Protein AF-A0A8H8QQD8-F1 (afdb_monomer_lite)

InterPro domains:
  IPR002052 DNA methylase, N-6 adenine-specific, conserved site [PS00092] (185-191)
  IPR002347 Short-chain dehydrogenase/reductase SDR [PF00106] (374-514)
  IPR002347 Short-chain dehydrogenase/reductase SDR [PR00081] (374-391)
  IPR002347 Short-chain dehydrogenase/reductase SDR [PR00081] (461-472)
  IPR002347 Short-chain dehydrogenase/reductase SDR [PR00081] (556-575)
  IPR007757 MT-A70-like [PF05063] (182-281)
  IPR007757 MT-A70-like [PF05063] (317-373)
  IPR007757 MT-A70-like [PS51143] (144-394)
  IPR020904 Short-chain dehydrogenase/reductase, conserved site [PS00061] (543-571)
  IPR029063 S-adenosyl-L-methionine-dependent methyltransferase superfamily [SSF53335] (180-283)
  IPR036291 NAD(P)-binding domain superfamily [SSF51735] (372-635)

Structure (mmCIF, N/CA/C/O backbone):
data_AF-A0A8H8QQD8-F1
#
_entry.id   AF-A0A8H8QQD8-F1
#
loop_
_atom_site.group_PDB
_atom_site.id
_atom_site.type_symbol
_atom_site.label_atom_id
_atom_site.label_alt_id
_atom_site.label_comp_id
_atom_site.label_asym_id
_atom_site.label_entity_id
_atom_site.label_seq_id
_atom_site.pdbx_PDB_ins_code
_atom_site.Cartn_x
_atom_site.Cartn_y
_atom_site.Cartn_z
_atom_site.occupancy
_atom_site.B_iso_or_equiv
_atom_site.auth_seq_id
_atom_site.auth_comp_id
_atom_site.auth_asym_id
_atom_site.auth_atom_id
_atom_site.pdbx_PDB_model_num
ATOM 1 N N . MET A 1 1 ? -34.193 14.631 63.171 1.00 31.16 1 MET A N 1
ATOM 2 C CA . MET A 1 1 ? -34.371 16.070 62.856 1.00 31.16 1 MET A CA 1
ATOM 3 C C . MET A 1 1 ? -33.118 16.560 62.145 1.00 31.16 1 MET A C 1
ATOM 5 O O . MET A 1 1 ? -32.075 15.981 62.399 1.00 31.16 1 MET A O 1
ATOM 9 N N . ALA A 1 2 ? -33.233 17.582 61.290 1.00 33.44 2 ALA A N 1
ATOM 10 C CA . ALA A 1 2 ? -32.130 18.380 60.735 1.00 33.44 2 ALA A CA 1
ATOM 11 C C . ALA A 1 2 ? -30.847 17.633 60.287 1.00 33.44 2 ALA A C 1
ATOM 13 O O . ALA A 1 2 ? -29.841 17.625 60.989 1.00 33.44 2 ALA A O 1
ATOM 14 N N . VAL A 1 3 ? -30.844 17.142 59.045 1.00 28.69 3 VAL A N 1
ATOM 15 C CA . VAL A 1 3 ? -29.652 17.266 58.187 1.00 28.69 3 VAL A CA 1
ATOM 16 C C . VAL A 1 3 ? -29.987 18.367 57.184 1.00 28.69 3 VAL A C 1
ATOM 18 O O . VAL A 1 3 ? -31.033 18.305 56.539 1.00 28.69 3 VAL A O 1
ATOM 21 N N . ALA A 1 4 ? -29.173 19.421 57.135 1.00 32.94 4 ALA A N 1
ATOM 22 C CA . ALA A 1 4 ? -29.415 20.567 56.263 1.00 32.94 4 ALA A CA 1
ATOM 23 C C . ALA A 1 4 ? -29.098 20.234 54.795 1.00 32.94 4 ALA A C 1
ATOM 25 O O . ALA A 1 4 ? -28.346 19.302 54.508 1.00 32.94 4 ALA A O 1
ATOM 26 N N . ALA A 1 5 ? -29.658 21.011 53.867 1.00 40.72 5 ALA A N 1
ATOM 27 C CA . ALA A 1 5 ? -29.432 20.831 52.438 1.00 40.72 5 ALA A CA 1
ATOM 28 C C . ALA A 1 5 ? -27.986 21.191 52.046 1.00 40.72 5 ALA A C 1
ATOM 30 O O . ALA A 1 5 ? -27.676 22.350 51.775 1.00 40.72 5 ALA A O 1
ATOM 31 N N . ALA A 1 6 ? -27.110 20.186 51.991 1.00 35.56 6 ALA A N 1
ATOM 32 C CA . ALA A 1 6 ? -25.904 20.257 51.173 1.00 35.56 6 ALA A CA 1
ATOM 33 C C . ALA A 1 6 ? -26.312 20.343 49.693 1.00 35.56 6 ALA A C 1
ATOM 35 O O . ALA A 1 6 ? -27.311 19.739 49.292 1.00 35.56 6 ALA A O 1
ATOM 36 N N . SER A 1 7 ? -25.566 21.093 48.879 1.00 46.66 7 SER A N 1
ATOM 37 C CA . SER A 1 7 ? -25.887 21.188 47.454 1.00 46.66 7 SER A CA 1
ATOM 38 C C . SER A 1 7 ? -25.538 19.884 46.730 1.00 46.66 7 SER A C 1
ATOM 40 O O . SER A 1 7 ? -24.620 19.162 47.128 1.00 46.66 7 SER A O 1
ATOM 42 N N . ASP A 1 8 ? -26.229 19.604 45.626 1.00 48.81 8 ASP A N 1
ATOM 43 C CA . ASP A 1 8 ? -25.984 18.412 44.799 1.00 48.81 8 ASP A CA 1
ATOM 44 C C . ASP A 1 8 ? -24.517 18.358 44.305 1.00 48.81 8 ASP A C 1
ATOM 46 O O . ASP A 1 8 ? -23.899 17.299 44.205 1.00 48.81 8 ASP A O 1
ATOM 50 N N . GLN A 1 9 ? -23.890 19.529 44.117 1.00 40.47 9 GLN A N 1
ATOM 51 C CA . GLN A 1 9 ? -22.466 19.639 43.783 1.00 40.47 9 GLN A CA 1
ATOM 52 C C . GLN A 1 9 ? -21.537 19.163 44.906 1.00 40.47 9 GLN A C 1
ATOM 54 O O . GLN A 1 9 ? -20.454 18.661 44.616 1.00 40.47 9 GLN A O 1
ATOM 59 N N . ASP A 1 10 ? -21.915 19.316 46.173 1.00 36.94 10 ASP A N 1
ATOM 60 C CA . ASP A 1 10 ? -21.069 18.930 47.306 1.00 36.94 10 ASP A CA 1
ATOM 61 C C . ASP A 1 10 ? -21.168 17.426 47.582 1.00 36.94 10 ASP A C 1
ATOM 63 O O . ASP A 1 10 ? -20.151 16.788 47.859 1.00 36.94 10 ASP A O 1
ATOM 67 N N . ALA A 1 11 ? -22.348 16.833 47.367 1.00 39.66 11 ALA A N 1
ATOM 68 C CA . ALA A 1 11 ? -22.510 15.381 47.306 1.00 39.66 11 ALA A CA 1
ATOM 69 C C . ALA A 1 11 ? -21.675 14.774 46.161 1.00 39.66 11 ALA A C 1
ATOM 71 O O . ALA A 1 11 ? -20.900 13.841 46.386 1.00 39.66 11 ALA A O 1
ATOM 72 N N . VAL A 1 12 ? -21.743 15.349 44.953 1.00 41.75 12 VAL A N 1
ATOM 73 C CA . VAL A 1 12 ? -20.931 14.911 43.803 1.00 41.75 12 VAL A CA 1
ATOM 74 C C . VAL A 1 12 ? -19.428 15.074 44.067 1.00 41.75 12 VAL A C 1
ATOM 76 O O . VAL A 1 12 ? -18.668 14.154 43.759 1.00 41.75 12 VAL A O 1
ATOM 79 N N . LYS A 1 13 ? -18.970 16.174 44.687 1.00 39.97 13 LYS A N 1
ATOM 80 C CA . LYS A 1 13 ? -17.560 16.338 45.102 1.00 39.97 13 LYS A CA 1
ATOM 81 C C . LYS A 1 13 ? -17.134 15.273 46.111 1.00 39.97 13 LYS A C 1
ATOM 83 O O . LYS A 1 13 ? -16.065 14.692 45.941 1.00 39.97 13 LYS A O 1
ATOM 88 N N . ALA A 1 14 ? -17.947 15.000 47.133 1.00 37.31 14 ALA A N 1
ATOM 89 C CA . ALA A 1 14 ? -17.640 13.999 48.154 1.00 37.31 14 ALA A CA 1
ATOM 90 C C . ALA A 1 14 ? -17.533 12.587 47.551 1.00 37.31 14 ALA A C 1
ATOM 92 O O . ALA A 1 14 ? -16.554 11.885 47.800 1.00 37.31 14 ALA A O 1
ATOM 93 N N . ILE A 1 15 ? -18.482 12.207 46.689 1.00 41.69 15 ILE A N 1
ATOM 94 C CA . ILE A 1 15 ? -18.475 10.925 45.968 1.00 41.69 15 ILE A CA 1
ATOM 95 C C . ILE A 1 15 ? -17.259 10.832 45.034 1.00 41.69 15 ILE A C 1
ATOM 97 O O . ILE A 1 15 ? -16.537 9.838 45.066 1.00 41.69 15 ILE A O 1
ATOM 101 N N . THR A 1 16 ? -16.976 11.878 44.252 1.00 40.22 16 THR A N 1
ATOM 102 C CA . THR A 1 16 ? -15.824 11.907 43.331 1.00 40.22 16 THR A CA 1
ATOM 103 C C . THR A 1 16 ? -14.498 11.809 44.092 1.00 40.22 16 THR A C 1
ATOM 105 O O . THR A 1 16 ? -13.622 11.038 43.708 1.00 40.22 16 THR A O 1
ATOM 108 N N . SER A 1 17 ? -14.362 12.528 45.210 1.00 36.69 17 SER A N 1
ATOM 109 C CA . SER A 1 17 ? -13.197 12.444 46.099 1.00 36.69 17 SER A CA 1
ATOM 110 C C . SER A 1 17 ? -13.033 11.03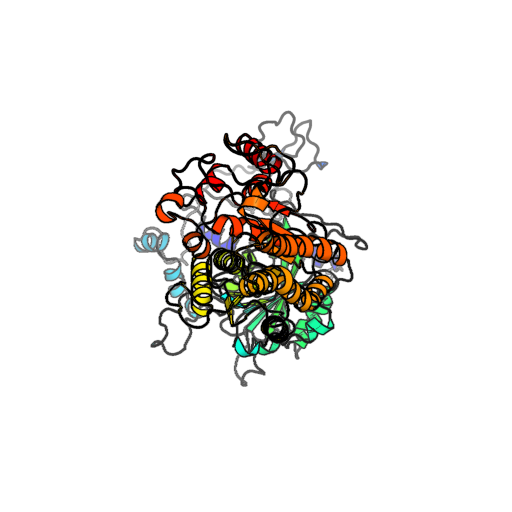8 46.691 1.00 36.69 17 SER A C 1
ATOM 112 O O . SER A 1 17 ? -11.929 10.492 46.698 1.00 36.69 17 SER A O 1
ATOM 114 N N . HIS A 1 18 ? -14.130 10.400 47.112 1.00 39.03 18 HIS A N 1
ATOM 115 C CA . HIS A 1 18 ? -14.115 9.030 47.624 1.00 39.03 18 HIS A CA 1
ATOM 116 C C . HIS A 1 18 ? -13.667 8.015 46.559 1.00 39.03 18 HIS A C 1
ATOM 118 O O . HIS A 1 18 ? -12.774 7.215 46.823 1.00 39.03 18 HIS A O 1
ATOM 124 N N . PHE A 1 19 ? -14.204 8.077 45.336 1.00 38.69 19 PHE A N 1
ATOM 125 C CA . PHE A 1 19 ? -13.788 7.182 44.247 1.00 38.69 19 PHE A CA 1
ATOM 126 C C . PHE A 1 19 ? -12.337 7.405 43.790 1.00 38.69 19 PHE A C 1
ATOM 128 O O . PHE A 1 19 ? -11.659 6.436 43.457 1.00 38.69 19 PHE A O 1
ATOM 135 N N . LEU A 1 20 ? -11.833 8.645 43.815 1.00 35.47 20 LEU A N 1
ATOM 136 C CA . LEU A 1 20 ? -10.440 8.956 43.458 1.00 35.47 20 LEU A CA 1
ATOM 137 C C . LEU A 1 20 ? -9.423 8.615 44.564 1.00 35.47 20 LEU A C 1
ATOM 139 O O . LEU A 1 20 ? -8.242 8.450 44.263 1.00 35.47 20 LEU A O 1
ATOM 143 N N . SER A 1 21 ? -9.854 8.506 45.826 1.00 34.50 21 SER A N 1
ATOM 144 C CA . SER A 1 21 ? -8.994 8.157 46.973 1.00 34.50 21 SER A CA 1
ATOM 145 C C . SER A 1 21 ? -9.111 6.695 47.425 1.00 34.50 21 SER A C 1
ATOM 147 O O . SER A 1 21 ? -8.232 6.199 48.135 1.00 34.50 21 SER A O 1
ATOM 149 N N . ALA A 1 22 ? -10.154 5.972 47.006 1.00 38.03 22 ALA A N 1
ATOM 150 C CA . ALA A 1 22 ? -10.329 4.558 47.315 1.00 38.03 22 ALA A CA 1
ATOM 151 C C . ALA A 1 22 ? -9.248 3.694 46.624 1.00 38.03 22 ALA A C 1
ATOM 153 O O . ALA A 1 22 ? -9.163 3.677 45.394 1.00 38.03 22 ALA A O 1
ATOM 154 N N . PRO A 1 23 ? -8.442 2.906 47.366 1.00 39.09 23 PRO A N 1
ATOM 155 C CA . PRO A 1 23 ? -7.414 2.068 46.757 1.00 39.09 23 PRO A CA 1
ATOM 156 C C . PRO A 1 23 ? -8.060 0.971 45.906 1.00 39.09 23 PRO A C 1
ATOM 158 O O . PRO A 1 23 ? -8.861 0.176 46.407 1.00 39.09 23 PRO A O 1
ATOM 161 N N . THR A 1 24 ? -7.695 0.910 44.623 1.00 45.06 24 THR A N 1
ATOM 162 C CA . THR A 1 24 ? -8.198 -0.073 43.645 1.00 45.06 24 THR A CA 1
ATOM 163 C C . THR A 1 24 ? -7.952 -1.516 44.093 1.00 45.06 24 THR A C 1
ATOM 165 O O . THR A 1 24 ? -7.050 -1.786 44.885 1.00 45.06 24 THR A O 1
ATOM 168 N N . ALA A 1 25 ? -8.687 -2.487 43.538 1.00 41.31 25 ALA A N 1
ATOM 169 C CA . ALA A 1 25 ? -8.439 -3.907 43.816 1.00 41.31 25 ALA A CA 1
ATOM 170 C C . ALA A 1 25 ? -6.970 -4.313 43.555 1.00 41.31 25 ALA A C 1
ATOM 172 O O . ALA A 1 25 ? -6.381 -5.021 44.369 1.00 41.31 25 ALA A O 1
ATOM 173 N N . LYS A 1 26 ? -6.347 -3.775 42.493 1.00 40.28 26 LYS A N 1
ATOM 174 C CA . LYS A 1 26 ? -4.918 -3.956 42.190 1.00 40.28 26 LYS A CA 1
ATOM 175 C C . LYS A 1 26 ? -4.007 -3.359 43.268 1.00 40.28 26 LYS A C 1
ATOM 177 O O . LYS A 1 26 ? -3.059 -4.024 43.670 1.00 40.28 26 LYS A O 1
ATOM 182 N N . GLN A 1 27 ? -4.282 -2.148 43.761 1.00 41.78 27 GLN A N 1
ATOM 183 C CA . GLN A 1 27 ? -3.523 -1.563 44.876 1.00 41.78 27 GLN A CA 1
ATOM 184 C C . GLN A 1 27 ? -3.712 -2.372 46.163 1.00 41.78 27 GLN A C 1
ATOM 186 O O . GLN A 1 27 ? -2.724 -2.725 46.788 1.00 41.78 27 GLN A O 1
ATOM 191 N N . ARG A 1 28 ? -4.944 -2.760 46.520 1.00 46.88 28 ARG A N 1
ATOM 192 C CA . ARG A 1 28 ? -5.223 -3.593 47.706 1.00 46.88 28 ARG A CA 1
ATOM 193 C C . ARG A 1 28 ? -4.530 -4.960 47.638 1.00 46.88 28 ARG A C 1
ATOM 195 O O . ARG A 1 28 ? -4.103 -5.468 48.671 1.00 46.88 28 ARG A O 1
ATOM 202 N N . LEU A 1 29 ? -4.393 -5.540 46.443 1.00 42.56 29 LEU A N 1
ATOM 203 C CA . LEU A 1 29 ? -3.632 -6.770 46.221 1.00 42.56 29 LEU A CA 1
ATOM 204 C C . LEU A 1 29 ? -2.117 -6.527 46.320 1.00 42.56 29 LEU A C 1
ATOM 206 O O . LEU A 1 29 ? -1.436 -7.266 47.021 1.00 42.56 29 LEU A O 1
ATOM 210 N N . LEU A 1 30 ? -1.593 -5.461 45.704 1.00 41.75 30 LEU A N 1
ATOM 211 C CA . LEU A 1 30 ? -0.181 -5.077 45.822 1.00 41.75 30 LEU A CA 1
ATOM 212 C C . LEU A 1 30 ? 0.212 -4.764 47.272 1.00 41.75 30 LEU A C 1
ATOM 214 O O . LEU A 1 30 ? 1.229 -5.262 47.724 1.00 41.75 30 LEU A O 1
ATOM 218 N N . THR A 1 31 ? -0.603 -4.045 48.044 1.00 46.47 31 THR A N 1
ATOM 219 C CA . THR A 1 31 ? -0.367 -3.794 49.479 1.00 46.47 31 THR A CA 1
ATOM 220 C C . THR A 1 31 ? -0.416 -5.077 50.322 1.00 46.47 31 THR A C 1
ATOM 222 O O . THR A 1 31 ? 0.174 -5.120 51.396 1.00 46.47 31 THR A O 1
ATOM 225 N N . ARG A 1 32 ? -1.075 -6.149 49.855 1.00 49.53 32 ARG A N 1
ATOM 226 C CA . ARG A 1 32 ? -1.009 -7.477 50.495 1.00 49.53 32 ARG A CA 1
ATOM 227 C C . ARG A 1 32 ? 0.241 -8.263 50.086 1.00 49.53 32 ARG A C 1
ATOM 229 O O . ARG A 1 32 ? 0.847 -8.883 50.946 1.00 49.53 32 ARG A O 1
ATOM 236 N N . LEU A 1 33 ? 0.640 -8.205 48.814 1.00 42.34 33 LEU A N 1
ATOM 237 C CA . LEU A 1 33 ? 1.815 -8.907 48.270 1.00 42.34 33 LEU A CA 1
ATOM 238 C C . LEU A 1 33 ? 3.156 -8.234 48.626 1.00 42.34 33 LEU A C 1
ATOM 240 O O . LEU A 1 33 ? 4.174 -8.905 48.718 1.00 42.34 33 LEU A O 1
ATOM 244 N N . MET A 1 34 ? 3.157 -6.914 48.824 1.00 38.78 34 MET A N 1
ATOM 245 C CA . MET A 1 34 ? 4.336 -6.086 49.128 1.00 38.78 34 MET A CA 1
ATOM 246 C C . MET A 1 34 ? 4.480 -5.791 50.633 1.00 38.78 34 MET A C 1
ATOM 248 O O . MET A 1 34 ? 5.347 -5.012 51.028 1.00 38.78 34 MET A O 1
ATOM 252 N N . LYS A 1 35 ? 3.636 -6.387 51.488 1.00 45.56 35 LYS A N 1
ATOM 253 C CA . LYS A 1 35 ? 3.818 -6.352 52.945 1.00 45.56 35 LYS A CA 1
ATOM 254 C C . LYS A 1 35 ? 5.032 -7.206 53.298 1.00 45.56 35 LYS A C 1
ATOM 256 O O . LYS A 1 35 ? 4.955 -8.430 53.255 1.00 45.56 35 LYS A O 1
ATOM 261 N N . SER A 1 36 ? 6.156 -6.563 53.610 1.00 41.47 36 SER A N 1
ATOM 262 C CA . SER A 1 36 ? 7.385 -7.294 53.913 1.00 41.47 36 SER A CA 1
ATOM 263 C C . SER A 1 36 ? 7.282 -8.016 55.259 1.00 41.47 36 SER A C 1
ATOM 265 O O . SER A 1 36 ? 6.743 -7.489 56.234 1.00 41.47 36 SER A O 1
ATOM 267 N N . THR A 1 37 ? 7.832 -9.228 55.317 1.00 46.06 37 THR A N 1
ATOM 268 C CA . THR A 1 37 ? 7.885 -10.073 56.524 1.00 46.06 37 THR A CA 1
ATOM 269 C C . THR A 1 37 ? 8.764 -9.489 57.635 1.00 46.06 37 THR A C 1
ATOM 271 O O . THR A 1 37 ? 8.698 -9.935 58.774 1.00 46.06 37 THR A O 1
ATOM 274 N N . ASP A 1 38 ? 9.560 -8.470 57.308 1.00 45.28 38 ASP A N 1
ATOM 275 C CA . ASP A 1 38 ? 10.480 -7.745 58.186 1.00 45.28 38 ASP A CA 1
ATOM 276 C C . ASP A 1 38 ? 10.030 -6.297 58.484 1.00 45.28 38 ASP A C 1
ATOM 278 O O . ASP A 1 38 ? 10.825 -5.465 58.918 1.00 45.28 38 ASP A O 1
ATOM 282 N N . ASN A 1 39 ? 8.739 -6.001 58.282 1.00 47.94 39 ASN A N 1
ATOM 283 C CA . ASN A 1 39 ? 8.064 -4.784 58.752 1.00 47.94 39 ASN A CA 1
ATOM 284 C C . ASN A 1 39 ? 8.622 -3.451 58.187 1.00 47.94 39 ASN A C 1
ATOM 286 O O . ASN A 1 39 ? 8.491 -2.395 58.806 1.00 47.94 39 ASN A O 1
ATOM 290 N N . ARG A 1 40 ? 9.226 -3.483 56.988 1.00 44.44 40 ARG A N 1
ATOM 291 C CA . ARG A 1 40 ? 9.860 -2.330 56.308 1.00 44.44 40 ARG A CA 1
ATOM 292 C C . ARG A 1 40 ? 8.904 -1.450 55.488 1.00 44.44 40 ARG A C 1
ATOM 294 O O . ARG A 1 40 ? 9.355 -0.497 54.857 1.00 44.44 40 ARG A O 1
ATOM 301 N N . TYR A 1 41 ? 7.603 -1.743 55.480 1.00 48.59 41 TYR A N 1
ATOM 302 C CA . TYR A 1 41 ? 6.588 -0.957 54.768 1.00 48.59 41 TYR A CA 1
ATOM 303 C C . TYR A 1 41 ? 5.590 -0.322 55.741 1.00 48.59 41 TYR A C 1
ATOM 305 O O . TYR A 1 41 ? 4.948 -1.022 56.521 1.00 48.59 41 TYR A O 1
ATOM 313 N N . GLN A 1 42 ? 5.424 0.999 55.654 1.00 55.16 42 GLN A N 1
ATOM 314 C CA . GLN A 1 42 ? 4.481 1.775 56.462 1.00 55.16 42 GLN A CA 1
ATOM 315 C C . GLN A 1 42 ? 3.524 2.547 55.545 1.00 55.16 42 GLN A C 1
ATOM 317 O O . GLN A 1 42 ? 3.949 3.184 54.581 1.00 55.16 42 GLN A O 1
ATOM 322 N N . GLU A 1 43 ? 2.224 2.494 55.838 1.00 59.19 43 GLU A N 1
ATOM 323 C CA . GLU A 1 43 ? 1.219 3.271 55.108 1.00 59.19 43 GLU A CA 1
ATOM 324 C C . GLU A 1 43 ? 1.189 4.722 55.607 1.00 59.19 43 GLU A C 1
ATOM 326 O O . GLU A 1 43 ? 1.191 4.972 56.813 1.00 59.19 43 GLU A O 1
ATOM 331 N N . PHE A 1 44 ? 1.091 5.681 54.685 1.00 70.44 44 PHE A N 1
ATOM 332 C CA . PHE A 1 44 ? 0.823 7.081 55.016 1.00 70.44 44 PHE A CA 1
ATOM 333 C C . PHE A 1 44 ? -0.679 7.355 55.176 1.00 70.44 44 PHE A C 1
ATOM 335 O O . PHE A 1 44 ? -1.537 6.652 54.631 1.00 70.44 44 PHE A O 1
ATOM 342 N N . CYS A 1 45 ? -1.006 8.381 55.955 1.00 74.56 45 CYS A N 1
ATOM 343 C CA . CYS A 1 45 ? -2.362 8.874 56.128 1.00 74.56 45 CYS A CA 1
ATOM 344 C C . CYS A 1 45 ? -2.850 9.543 54.837 1.00 74.56 45 CYS A C 1
ATOM 346 O O . CYS A 1 45 ? -2.123 10.328 54.233 1.00 74.56 45 CYS A O 1
ATOM 348 N N . LEU A 1 46 ? -4.095 9.280 54.426 1.00 68.69 46 LEU A N 1
ATOM 349 C CA . LEU A 1 46 ? -4.659 9.855 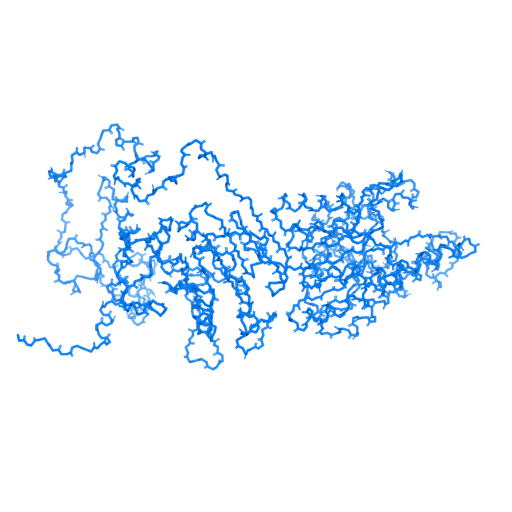53.195 1.00 68.69 46 LEU A CA 1
ATOM 350 C C . LEU A 1 46 ? -4.801 11.386 53.245 1.00 68.69 46 LEU A C 1
ATOM 352 O O . LEU A 1 46 ? -4.826 12.010 52.192 1.00 68.69 46 LEU A O 1
ATOM 356 N N . GLN A 1 47 ? -4.850 11.978 54.443 1.00 77.44 47 GLN A N 1
ATOM 357 C CA . GLN A 1 47 ? -4.861 13.436 54.635 1.00 77.44 47 GLN A CA 1
ATOM 358 C C . GLN A 1 47 ? -3.450 14.048 54.710 1.00 77.44 47 GLN A C 1
ATOM 360 O O . GLN A 1 47 ? -3.310 15.263 54.767 1.00 77.44 47 GLN A O 1
ATOM 365 N N . LEU A 1 48 ? -2.405 13.210 54.657 1.00 73.50 48 LEU A N 1
ATOM 366 C CA . LEU A 1 48 ? -0.974 13.532 54.694 1.00 73.50 48 LEU A CA 1
ATOM 367 C C . LEU A 1 48 ? -0.485 14.245 55.963 1.00 73.50 48 LEU A C 1
ATOM 369 O O . LEU A 1 48 ? 0.434 13.733 56.595 1.00 73.50 48 LEU A O 1
ATOM 373 N N . THR A 1 49 ? -1.063 15.376 56.363 1.00 80.75 49 THR A N 1
ATOM 374 C CA . THR A 1 49 ? -0.711 16.055 57.617 1.00 80.75 49 THR A CA 1
ATOM 375 C C . THR A 1 49 ? -1.480 15.468 58.799 1.00 80.75 49 THR A C 1
ATOM 377 O O . THR A 1 49 ? -2.543 14.862 58.637 1.00 80.75 49 THR A O 1
ATOM 380 N N . ARG A 1 50 ? -0.954 15.648 60.016 1.00 78.94 50 ARG A N 1
ATOM 381 C CA . ARG A 1 50 ? -1.665 15.257 61.239 1.00 78.94 50 ARG A CA 1
ATOM 382 C C . ARG A 1 50 ? -2.787 16.234 61.596 1.00 78.94 50 ARG A C 1
ATOM 384 O O . ARG A 1 50 ? -3.809 15.786 62.097 1.00 78.94 50 ARG A O 1
ATOM 391 N N . SER A 1 51 ? -2.651 17.528 61.293 1.00 79.25 51 SER A N 1
ATOM 392 C CA . SER A 1 51 ? -3.711 18.523 61.541 1.00 79.25 51 SER A CA 1
ATOM 393 C C . SER A 1 51 ? -4.976 18.268 60.722 1.00 79.25 51 SER A C 1
ATOM 395 O O . SER A 1 51 ? -6.069 18.563 61.195 1.00 79.25 51 SER A O 1
ATOM 397 N N . ASP A 1 52 ? -4.830 17.684 59.531 1.00 77.12 52 ASP A N 1
ATOM 398 C CA . ASP A 1 52 ? -5.946 17.387 58.627 1.00 77.12 52 ASP A CA 1
ATOM 399 C C . ASP A 1 52 ? -6.501 15.959 58.833 1.00 77.12 52 ASP A C 1
ATOM 401 O O . ASP A 1 52 ? -7.450 15.543 58.165 1.00 77.12 52 ASP A O 1
ATOM 405 N N . CYS A 1 53 ? -5.922 15.178 59.756 1.00 79.06 53 CYS A N 1
ATOM 406 C CA . CYS A 1 53 ? -6.368 13.822 60.068 1.00 79.06 53 CYS A CA 1
ATOM 407 C C . CYS A 1 53 ? -7.665 13.835 60.910 1.00 79.06 53 CYS A C 1
ATOM 409 O O . CYS A 1 53 ? -7.720 14.554 61.906 1.00 79.06 53 CYS A O 1
ATOM 411 N N . PRO A 1 54 ? -8.686 13.001 60.607 1.00 75.19 54 PRO A N 1
ATOM 412 C CA . PRO A 1 54 ? -9.926 12.959 61.393 1.00 75.19 54 PRO A CA 1
ATOM 413 C C . PRO A 1 54 ? -9.758 12.423 62.824 1.00 75.19 54 PRO A C 1
ATOM 415 O O . PRO A 1 54 ? -10.609 12.682 63.669 1.00 75.19 54 PRO A O 1
ATOM 418 N N . ASP A 1 55 ? -8.689 11.664 63.084 1.00 78.31 55 ASP A N 1
ATOM 419 C CA . ASP A 1 55 ? -8.306 11.190 64.418 1.00 78.31 55 ASP A CA 1
ATOM 420 C C . ASP A 1 55 ? -6.766 11.196 64.544 1.00 78.31 55 ASP A C 1
ATOM 422 O O . ASP A 1 55 ? -6.105 10.179 64.303 1.00 78.31 55 ASP A O 1
ATOM 426 N N . PRO A 1 56 ? -6.157 12.350 64.876 1.00 70.19 56 PRO A N 1
ATOM 427 C CA . PRO A 1 56 ? -4.702 12.523 64.880 1.00 70.19 56 PRO A CA 1
ATOM 428 C C . PRO A 1 56 ? -3.976 11.764 66.002 1.00 70.19 56 PRO A C 1
ATOM 430 O O . PRO A 1 56 ? -2.740 11.698 65.992 1.00 70.19 56 PRO A O 1
ATOM 433 N N . HIS A 1 57 ? -4.724 11.212 66.964 1.00 70.25 57 HIS A N 1
ATOM 434 C CA . HIS A 1 57 ? -4.192 10.543 68.150 1.00 70.25 57 HIS A CA 1
ATOM 435 C C . HIS A 1 57 ? -4.345 9.015 68.093 1.00 70.25 57 HIS A C 1
ATOM 437 O O . HIS A 1 57 ? -3.474 8.320 68.613 1.00 70.25 57 HIS A O 1
ATOM 443 N N . ALA A 1 58 ? -5.373 8.476 67.422 1.00 68.62 58 ALA A N 1
ATOM 444 C CA . ALA A 1 58 ? -5.500 7.036 67.172 1.00 68.62 58 ALA A CA 1
ATOM 445 C C . ALA A 1 58 ? -4.962 6.585 65.798 1.00 68.62 58 ALA A C 1
ATOM 447 O O . ALA A 1 58 ? -4.735 5.390 65.593 1.00 68.62 58 ALA A O 1
ATOM 448 N N . CYS A 1 59 ? -4.743 7.495 64.838 1.00 68.25 59 CYS A N 1
ATOM 449 C CA . CYS A 1 59 ? -4.259 7.129 63.504 1.00 68.25 59 CYS A CA 1
ATOM 450 C C . CYS A 1 59 ? -2.800 6.628 63.522 1.00 68.25 59 CYS A C 1
ATOM 452 O O . CYS A 1 59 ? -1.849 7.400 63.627 1.00 68.25 59 CYS A O 1
ATOM 454 N N . GLN A 1 60 ? -2.622 5.316 63.331 1.00 68.12 60 GLN A N 1
ATOM 455 C CA . GLN A 1 60 ? -1.321 4.626 63.307 1.00 68.12 60 GLN A CA 1
ATOM 456 C C . GLN A 1 60 ? -0.546 4.765 61.977 1.00 68.12 60 GLN A C 1
ATOM 458 O O . GLN A 1 60 ? 0.439 4.061 61.761 1.00 68.12 60 GLN A O 1
ATOM 463 N N . LYS A 1 61 ? -0.990 5.631 61.057 1.00 72.19 61 LYS A N 1
ATOM 464 C CA . LYS A 1 61 ? -0.341 5.844 59.752 1.00 72.19 61 LYS A CA 1
ATOM 465 C C . LYS A 1 61 ? 0.687 6.974 59.810 1.00 72.19 61 LYS A C 1
ATOM 467 O O . LYS A 1 61 ? 0.601 7.851 60.668 1.00 72.19 61 LYS A O 1
ATOM 472 N N . LEU A 1 62 ? 1.638 6.977 58.875 1.00 73.81 62 LEU A N 1
ATOM 473 C CA . LEU A 1 62 ? 2.607 8.068 58.760 1.00 73.81 62 LEU A CA 1
ATOM 474 C C . LEU A 1 62 ? 1.921 9.383 58.382 1.00 73.81 62 LEU A C 1
ATOM 476 O O . LEU A 1 62 ? 1.129 9.431 57.439 1.00 73.81 62 LEU A O 1
ATOM 480 N N . HIS A 1 63 ? 2.287 10.445 59.091 1.00 79.38 63 HIS A N 1
ATOM 481 C CA . HIS A 1 63 ? 1.913 11.819 58.782 1.00 79.38 63 HIS A CA 1
ATOM 482 C C . HIS A 1 63 ? 3.164 12.631 58.432 1.00 79.38 63 HIS A C 1
ATOM 484 O O . HIS A 1 63 ? 4.289 12.242 58.758 1.00 79.38 63 HIS A O 1
ATOM 490 N N . PHE A 1 64 ? 2.958 13.766 57.775 1.00 82.50 64 PHE A N 1
ATOM 491 C CA . PHE A 1 64 ? 4.004 14.675 57.333 1.00 82.50 64 PHE A CA 1
ATOM 492 C C . PHE A 1 64 ? 3.751 16.095 57.833 1.00 82.50 64 PHE A C 1
ATOM 494 O O . PHE A 1 64 ? 2.617 16.575 57.858 1.00 82.50 64 PHE A O 1
ATOM 501 N N . LYS A 1 65 ? 4.831 16.791 58.173 1.00 83.88 65 LYS A N 1
ATOM 502 C CA . LYS A 1 65 ? 4.824 18.177 58.635 1.00 83.88 65 LYS A CA 1
ATOM 503 C C . LYS A 1 65 ? 5.400 19.090 57.545 1.00 83.88 65 LYS A C 1
ATOM 505 O O . LYS A 1 65 ? 6.462 18.770 57.009 1.00 83.88 65 LYS A O 1
ATOM 510 N N . PRO A 1 66 ? 4.735 20.202 57.180 1.00 84.00 66 PRO A N 1
ATOM 511 C CA . PRO A 1 66 ? 5.253 21.133 56.180 1.00 84.00 66 PRO A CA 1
ATOM 512 C C . PRO A 1 66 ? 6.463 21.917 56.713 1.00 84.00 66 PRO A C 1
ATOM 514 O O . PRO A 1 66 ? 6.462 22.400 57.845 1.00 84.00 66 PRO A O 1
ATOM 517 N N . VAL A 1 67 ? 7.483 22.073 55.868 1.00 81.31 67 VAL A N 1
ATOM 518 C CA . VAL A 1 67 ? 8.761 22.734 56.170 1.00 81.31 67 VAL A CA 1
ATOM 519 C C . VAL A 1 67 ? 8.928 23.961 55.274 1.00 81.31 67 VAL A C 1
ATOM 521 O O . VAL A 1 67 ? 9.025 23.853 54.048 1.00 81.31 67 VAL A O 1
ATOM 524 N N . PHE A 1 68 ? 8.991 25.133 55.907 1.00 82.88 68 PHE A N 1
ATOM 525 C CA . PHE A 1 68 ? 9.103 26.434 55.251 1.00 82.88 68 PHE A CA 1
ATOM 526 C C . PHE A 1 68 ? 10.517 27.008 55.420 1.00 82.88 68 PHE A C 1
ATOM 528 O O . PHE A 1 68 ? 10.924 27.379 56.519 1.00 82.88 68 PHE A O 1
ATOM 535 N N . TYR A 1 69 ? 11.257 27.123 54.318 1.00 81.88 69 TYR A N 1
ATOM 536 C CA . TYR A 1 69 ? 12.482 27.930 54.228 1.00 81.88 69 TYR A CA 1
ATOM 537 C C . TYR A 1 69 ? 12.153 29.390 53.856 1.00 81.88 69 TYR A C 1
ATOM 539 O O . TYR A 1 69 ? 11.093 29.620 53.267 1.00 81.88 69 TYR A O 1
ATOM 547 N N . PRO A 1 70 ? 13.034 30.380 54.112 1.00 84.50 70 PRO A N 1
ATOM 548 C CA . PRO A 1 70 ? 12.733 31.805 53.904 1.00 84.50 70 PRO A CA 1
ATOM 549 C C . PRO A 1 70 ? 12.282 32.194 52.487 1.00 84.50 70 PRO A C 1
ATOM 551 O O . PRO A 1 70 ? 11.549 33.162 52.323 1.00 84.50 70 PRO A O 1
ATOM 554 N N . GLN A 1 71 ? 12.700 31.443 51.464 1.00 82.06 71 GLN A N 1
ATOM 555 C CA . GLN A 1 71 ? 12.322 31.650 50.062 1.00 82.06 71 GLN A CA 1
ATOM 556 C C . GLN A 1 71 ? 11.123 30.800 49.585 1.00 82.06 71 GLN A C 1
ATOM 558 O O . GLN A 1 71 ? 10.870 30.736 48.381 1.00 82.06 71 GLN A O 1
ATOM 563 N N . THR A 1 72 ? 10.421 30.113 50.494 1.00 85.19 72 THR A N 1
ATOM 564 C CA . THR A 1 72 ? 9.286 29.233 50.158 1.00 85.19 72 THR A CA 1
ATOM 565 C C . THR A 1 72 ? 8.060 30.052 49.775 1.00 85.19 72 THR A C 1
ATOM 567 O O . THR A 1 72 ? 7.618 30.906 50.538 1.00 85.19 72 THR A O 1
ATOM 570 N N . ASP A 1 73 ? 7.477 29.746 48.622 1.00 81.50 73 ASP A N 1
ATOM 571 C CA . ASP A 1 73 ? 6.251 30.349 48.113 1.00 81.50 73 ASP A CA 1
ATOM 572 C C . ASP A 1 73 ? 5.191 29.244 47.939 1.00 81.50 73 ASP A C 1
ATOM 574 O O . ASP A 1 73 ? 5.277 28.450 46.993 1.00 81.50 73 ASP A O 1
ATOM 578 N N . PRO A 1 74 ? 4.187 29.157 48.835 1.00 74.44 74 PRO A N 1
ATOM 579 C CA . PRO A 1 74 ? 3.163 28.115 48.783 1.00 74.44 74 PRO A CA 1
ATOM 580 C C . PRO A 1 74 ? 2.370 28.068 47.470 1.00 74.44 74 PRO A C 1
ATOM 582 O O . PRO A 1 74 ? 1.833 27.014 47.132 1.00 74.44 74 PRO A O 1
ATOM 585 N N . SER A 1 75 ? 2.322 29.163 46.697 1.00 72.25 75 SER A N 1
ATOM 586 C CA . SER A 1 75 ? 1.611 29.199 45.410 1.00 72.25 75 SER A CA 1
ATOM 587 C C . SER A 1 75 ? 2.265 28.330 44.326 1.00 72.25 75 SER A C 1
ATOM 589 O O . SER A 1 75 ? 1.593 27.926 43.377 1.00 72.25 75 SER A O 1
ATOM 591 N N . TYR A 1 76 ? 3.546 27.976 44.484 1.00 68.44 76 TYR A N 1
ATOM 592 C CA . TYR A 1 76 ? 4.268 27.085 43.568 1.00 68.44 76 TYR A CA 1
ATOM 593 C C . TYR A 1 76 ? 4.000 25.595 43.850 1.00 68.44 76 TYR A C 1
ATOM 595 O O . TYR A 1 76 ? 4.351 24.744 43.032 1.00 68.44 76 TYR A O 1
ATOM 603 N N . GLY A 1 77 ? 3.356 25.257 44.973 1.00 76.12 77 GLY A N 1
ATOM 604 C CA . GLY A 1 77 ? 3.051 23.879 45.356 1.00 76.12 77 GLY A CA 1
ATOM 605 C C . GLY A 1 77 ? 4.237 23.122 45.967 1.00 76.12 77 GLY A C 1
ATOM 606 O O . GLY A 1 77 ? 5.176 23.712 46.504 1.00 76.12 77 GLY A O 1
ATOM 607 N N . HIS A 1 78 ? 4.162 21.790 45.948 1.00 80.00 78 HIS A N 1
ATOM 608 C CA . HIS A 1 78 ? 5.019 20.915 46.758 1.00 80.00 78 HIS A CA 1
ATOM 609 C C . HIS A 1 78 ? 6.320 20.513 46.045 1.00 80.00 78 HIS A C 1
ATOM 611 O O . HIS A 1 78 ? 6.338 20.240 44.845 1.00 80.00 78 HIS A O 1
ATOM 617 N N . CYS A 1 79 ? 7.414 20.413 46.801 1.00 73.94 79 CYS A N 1
ATOM 618 C CA . CYS A 1 79 ? 8.711 19.971 46.307 1.00 73.94 79 CYS A CA 1
ATOM 619 C C . CYS A 1 79 ? 8.736 18.446 46.147 1.00 73.94 79 CYS A C 1
ATOM 621 O O . CYS A 1 79 ? 8.582 17.712 47.123 1.00 73.94 79 CYS A O 1
ATOM 623 N N . SER A 1 80 ? 9.025 17.960 44.936 1.00 69.56 80 SER A N 1
ATOM 624 C CA . SER A 1 80 ? 9.098 16.522 44.616 1.00 69.56 80 SER A CA 1
ATOM 625 C C . SER A 1 80 ? 10.159 15.737 45.401 1.00 69.56 80 SER A C 1
ATOM 627 O O . SER A 1 80 ? 10.147 14.512 45.365 1.00 69.56 80 SER A O 1
ATOM 629 N N . TYR A 1 81 ? 11.070 16.430 46.091 1.00 61.69 81 TYR A N 1
ATOM 630 C CA . TYR A 1 81 ? 12.150 15.838 46.884 1.00 61.69 81 TYR A CA 1
ATOM 631 C C . TYR A 1 81 ? 11.909 15.892 48.401 1.00 61.69 81 TYR A C 1
ATOM 633 O O . TYR A 1 81 ? 12.796 15.497 49.149 1.00 61.69 81 TYR A O 1
ATOM 641 N N . LEU A 1 82 ? 10.749 16.382 48.868 1.00 75.50 82 LEU A N 1
ATOM 642 C CA . LEU A 1 82 ? 10.424 16.495 50.301 1.00 75.50 82 LEU A CA 1
ATOM 643 C C . LEU A 1 82 ? 11.595 17.128 51.096 1.00 75.50 82 LEU A C 1
ATOM 645 O O . LEU A 1 82 ? 12.233 18.059 50.605 1.00 75.50 82 LEU A O 1
ATOM 649 N N . ASN A 1 83 ? 11.918 16.648 52.296 1.00 65.44 83 ASN A N 1
ATOM 650 C CA . ASN A 1 83 ? 13.065 17.128 53.077 1.00 65.44 83 ASN A CA 1
ATOM 651 C C . ASN A 1 83 ? 14.453 16.724 52.520 1.00 65.44 83 ASN A C 1
ATOM 653 O O . ASN A 1 83 ? 15.460 17.200 53.039 1.00 65.44 83 ASN A O 1
ATOM 657 N N . THR A 1 84 ? 14.551 15.923 51.449 1.00 71.00 84 THR A N 1
ATOM 658 C CA . THR A 1 84 ? 15.835 15.522 50.831 1.00 71.00 84 THR A CA 1
ATOM 659 C C . THR A 1 84 ? 16.247 16.404 49.641 1.00 71.00 84 THR A C 1
ATOM 661 O O . THR A 1 84 ? 17.068 16.001 48.816 1.00 71.00 84 THR A O 1
ATOM 664 N N . CYS A 1 85 ? 15.682 17.607 49.501 1.00 72.62 85 CYS A N 1
ATOM 665 C CA . CYS A 1 85 ? 16.006 18.515 48.400 1.00 72.62 85 CYS A CA 1
ATOM 666 C C . CYS A 1 85 ? 17.466 19.011 48.461 1.00 72.62 85 CYS A C 1
ATOM 668 O O . CYS A 1 85 ? 17.830 19.792 49.332 1.00 72.62 85 CYS A O 1
ATOM 670 N N . HIS A 1 86 ? 18.297 18.686 47.467 1.00 75.25 86 HIS A N 1
ATOM 671 C CA . HIS A 1 86 ? 19.695 19.157 47.396 1.00 75.25 86 HIS A CA 1
ATOM 672 C C . HIS A 1 86 ? 19.866 20.673 47.130 1.00 75.25 86 HIS A C 1
ATOM 674 O O . HIS A 1 86 ? 20.973 21.133 46.857 1.00 75.25 86 HIS A O 1
ATOM 680 N N . ARG A 1 87 ? 18.781 21.462 47.154 1.00 78.62 87 ARG A N 1
ATOM 681 C CA . ARG A 1 87 ? 18.771 22.916 46.913 1.00 78.62 87 ARG A CA 1
ATOM 682 C C . ARG A 1 87 ? 17.903 23.678 47.929 1.00 78.62 87 ARG A C 1
ATOM 684 O O . ARG A 1 87 ? 17.294 24.684 47.573 1.00 78.62 87 ARG A O 1
ATOM 691 N N . THR A 1 88 ? 17.846 23.233 49.187 1.00 73.56 88 THR A N 1
ATOM 692 C CA . THR A 1 88 ? 17.065 23.867 50.281 1.00 73.56 88 THR A CA 1
ATOM 693 C C . THR A 1 88 ? 17.279 25.377 50.455 1.00 73.56 88 THR A C 1
ATOM 695 O O . THR A 1 88 ? 16.376 26.057 50.926 1.00 73.56 88 THR A O 1
ATOM 698 N N . SER A 1 89 ? 18.425 25.928 50.040 1.00 77.00 89 SER A N 1
ATOM 699 C CA . SER A 1 89 ? 18.732 27.369 50.077 1.00 77.00 89 SER A CA 1
ATOM 700 C C . SER A 1 89 ? 18.146 28.201 48.924 1.00 77.00 89 SER A C 1
ATOM 702 O O . SER A 1 89 ? 18.201 29.426 48.967 1.00 77.00 89 SER A O 1
ATOM 704 N N . THR A 1 90 ? 17.624 27.567 47.868 1.00 82.81 90 THR A N 1
ATOM 705 C CA . THR A 1 90 ? 17.122 28.251 46.652 1.00 82.81 90 THR A CA 1
ATOM 706 C C . THR A 1 90 ? 15.803 27.689 46.115 1.00 82.81 90 THR A C 1
ATOM 708 O O . THR A 1 90 ? 15.146 28.331 45.296 1.00 82.81 90 THR A O 1
ATOM 711 N N . CYS A 1 91 ? 15.380 26.509 46.571 1.00 79.25 91 CYS A N 1
ATOM 712 C CA . CYS A 1 91 ? 14.107 25.902 46.205 1.00 79.25 91 CYS A CA 1
ATOM 713 C C . CYS A 1 91 ? 12.934 26.686 46.816 1.00 79.25 91 CYS A C 1
ATOM 715 O O . CYS A 1 91 ? 12.885 26.856 48.033 1.00 79.25 91 CYS A O 1
ATOM 717 N N . LYS A 1 92 ? 11.989 27.138 45.981 1.00 84.12 92 LYS A N 1
ATOM 718 C CA . LYS A 1 92 ? 10.792 27.885 46.414 1.00 84.12 92 LYS A CA 1
ATOM 719 C C . LYS A 1 92 ? 9.579 27.013 46.753 1.00 84.12 92 LYS A C 1
ATOM 721 O O . LYS A 1 92 ? 8.614 27.518 47.310 1.00 84.12 92 LYS A O 1
ATOM 726 N N . TYR A 1 93 ? 9.597 25.735 46.390 1.00 79.56 93 TYR A N 1
ATOM 727 C CA . TYR A 1 93 ? 8.471 24.824 46.609 1.00 79.56 93 TYR A CA 1
ATOM 728 C C . TYR A 1 93 ? 8.352 24.432 48.090 1.00 79.56 93 TYR A C 1
ATOM 730 O O . TYR A 1 93 ? 9.355 24.393 48.799 1.00 79.56 93 TYR A O 1
ATOM 738 N N . LEU A 1 94 ? 7.145 24.105 48.555 1.00 80.62 94 LEU A N 1
ATOM 739 C CA . LEU A 1 94 ? 6.907 23.663 49.932 1.00 80.62 94 LEU A CA 1
ATOM 740 C C . LEU A 1 94 ? 7.493 22.263 50.166 1.00 80.62 94 LEU A C 1
ATOM 742 O O . LEU A 1 94 ? 7.185 21.327 49.426 1.00 80.62 94 LEU A O 1
ATOM 746 N N . HIS A 1 95 ? 8.326 22.108 51.193 1.00 83.06 95 HIS A N 1
ATOM 747 C CA . HIS A 1 95 ? 8.928 20.825 51.567 1.00 83.06 95 HIS A CA 1
ATOM 748 C C . HIS A 1 95 ? 8.129 20.178 52.707 1.00 83.06 95 HIS A C 1
ATOM 750 O O .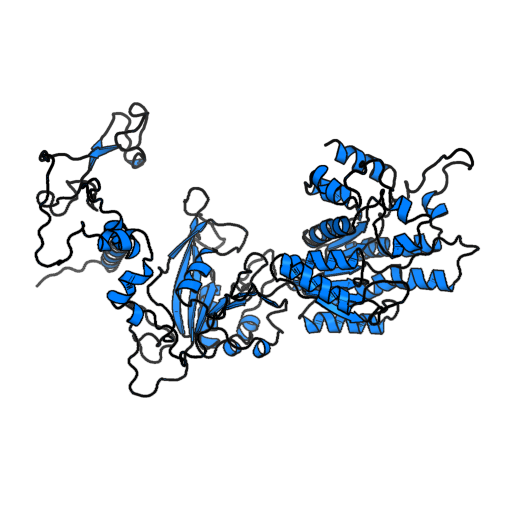 HIS A 1 95 ? 7.324 20.841 53.356 1.00 83.06 95 HIS A O 1
ATOM 756 N N . PHE A 1 96 ? 8.349 18.887 52.959 1.00 79.56 96 PHE A N 1
ATOM 757 C CA . PHE A 1 96 ? 7.700 18.152 54.048 1.00 79.56 96 PHE A CA 1
ATOM 758 C C . PHE A 1 96 ? 8.691 17.188 54.709 1.00 79.56 96 PHE A C 1
ATOM 760 O O . PHE A 1 96 ? 9.519 16.588 54.022 1.00 79.56 96 PHE A O 1
ATOM 767 N N . GLU A 1 97 ? 8.585 17.021 56.023 1.00 79.62 97 GLU A N 1
ATOM 768 C CA . GLU A 1 97 ? 9.315 16.034 56.833 1.00 79.62 97 GLU A CA 1
ATOM 769 C C . GLU A 1 97 ? 8.337 15.043 57.489 1.00 79.62 97 GLU A C 1
ATOM 771 O O . GLU A 1 97 ? 7.129 15.278 57.475 1.00 79.62 97 GLU A O 1
ATOM 776 N N . LEU A 1 98 ? 8.824 13.924 58.040 1.00 75.88 98 LEU A N 1
ATOM 777 C CA . LEU A 1 98 ? 7.972 13.007 58.812 1.00 75.88 98 LEU A CA 1
ATOM 778 C C . LEU A 1 98 ? 7.514 13.680 60.112 1.00 75.88 98 LEU A C 1
ATOM 780 O O . LEU A 1 98 ? 8.326 14.267 60.823 1.00 75.88 98 LEU A O 1
ATOM 784 N N . ASP A 1 99 ? 6.236 13.545 60.449 1.00 76.69 99 ASP A N 1
ATOM 785 C CA . ASP A 1 99 ? 5.689 14.053 61.704 1.00 76.69 99 ASP A CA 1
ATOM 786 C C . ASP A 1 99 ? 5.772 12.999 62.820 1.00 76.69 99 ASP A C 1
ATOM 788 O O . ASP A 1 99 ? 4.937 12.094 62.926 1.00 76.69 99 ASP A O 1
ATOM 792 N N . THR A 1 100 ? 6.803 13.129 63.655 1.00 66.56 100 THR A N 1
ATOM 793 C CA . THR A 1 100 ? 7.178 12.171 64.702 1.00 66.56 100 THR A CA 1
ATOM 794 C C . THR A 1 100 ? 6.621 12.499 66.095 1.00 66.56 100 THR A C 1
ATOM 796 O O . THR A 1 100 ? 7.213 12.062 67.077 1.00 66.56 100 THR A O 1
ATOM 799 N N . ASP A 1 101 ? 5.545 13.283 66.219 1.00 60.03 101 ASP A N 1
ATOM 800 C CA . ASP A 1 101 ? 4.931 13.636 67.514 1.00 60.03 101 ASP A CA 1
ATOM 801 C C . ASP A 1 101 ? 3.567 12.927 67.712 1.00 60.03 101 ASP A C 1
ATOM 803 O O . ASP A 1 101 ? 2.667 13.127 66.894 1.00 60.03 101 ASP A O 1
ATOM 807 N N . PRO A 1 102 ? 3.358 12.076 68.741 1.00 53.50 102 PRO A N 1
ATOM 808 C CA . PRO A 1 102 ? 4.307 11.679 69.783 1.00 53.50 102 PRO A CA 1
ATOM 809 C C . PRO A 1 102 ? 5.418 10.747 69.263 1.00 53.50 102 PRO A C 1
ATOM 811 O O . PRO A 1 102 ? 5.192 9.990 68.312 1.00 53.50 102 PRO A O 1
ATOM 814 N N . PRO A 1 103 ? 6.604 10.750 69.909 1.00 47.78 103 PRO A N 1
ATOM 815 C CA . PRO A 1 103 ? 7.773 9.994 69.466 1.00 47.78 103 PRO A CA 1
ATOM 816 C C . PRO A 1 103 ? 7.515 8.486 69.465 1.00 47.78 103 PRO A C 1
ATOM 818 O O . PRO A 1 103 ? 7.485 7.830 70.508 1.00 47.78 103 PRO A O 1
ATOM 821 N N . GLN A 1 104 ? 7.367 7.925 68.264 1.00 50.31 104 GLN A N 1
ATOM 822 C CA . GLN A 1 104 ? 7.238 6.488 68.063 1.00 50.31 104 GLN A CA 1
ATOM 823 C C . GLN A 1 104 ? 8.561 5.790 68.408 1.00 50.31 104 GLN A C 1
ATOM 825 O O . GLN A 1 104 ? 9.548 5.892 67.678 1.00 50.31 104 GLN A O 1
ATOM 830 N N . GLN A 1 105 ? 8.572 5.037 69.510 1.00 43.72 105 GLN A N 1
ATOM 831 C CA . GLN A 1 105 ? 9.570 3.984 69.712 1.00 43.72 105 GLN A CA 1
ATOM 832 C C . GLN A 1 105 ? 9.462 2.943 68.576 1.00 43.72 105 GLN A C 1
ATOM 834 O O . GLN A 1 105 ? 8.370 2.775 68.026 1.00 43.72 105 GLN A O 1
ATOM 839 N N . PRO A 1 106 ? 10.550 2.232 68.214 1.00 38.56 106 PRO A N 1
ATOM 840 C CA . PRO A 1 106 ? 10.542 1.243 67.132 1.00 38.56 106 PRO A CA 1
ATOM 841 C C . PRO A 1 106 ? 9.610 0.066 67.465 1.00 38.56 106 PRO A C 1
ATOM 843 O O . PRO A 1 106 ? 9.988 -0.887 68.144 1.00 38.56 106 PRO A O 1
ATOM 846 N N . PHE A 1 107 ? 8.359 0.164 67.014 1.00 42.44 107 PHE A N 1
ATOM 847 C CA . PHE A 1 107 ? 7.264 -0.659 67.516 1.00 42.44 107 PHE A CA 1
ATOM 848 C C . PHE A 1 107 ? 7.217 -2.039 66.848 1.00 42.44 107 PHE A C 1
ATOM 850 O O . PHE A 1 107 ? 7.208 -2.159 65.622 1.00 42.44 107 PHE A O 1
ATOM 857 N N . THR A 1 108 ? 7.140 -3.094 67.660 1.00 35.75 108 THR A N 1
ATOM 858 C CA . THR A 1 108 ? 7.010 -4.484 67.198 1.00 35.75 108 THR A CA 1
ATOM 859 C C . THR A 1 108 ? 5.572 -4.956 67.402 1.00 35.75 108 THR A C 1
ATOM 861 O O . THR A 1 108 ? 5.074 -4.929 68.524 1.00 35.75 108 THR A O 1
ATOM 864 N N . PHE A 1 109 ? 4.894 -5.394 66.338 1.00 32.28 109 PHE A N 1
ATOM 865 C CA . PHE A 1 109 ? 3.523 -5.912 66.428 1.00 32.28 109 PHE A CA 1
ATOM 866 C C . PHE A 1 109 ? 3.516 -7.445 66.469 1.00 32.28 109 PHE A C 1
ATOM 868 O O . PHE A 1 109 ? 4.234 -8.089 65.707 1.00 32.28 109 PHE A O 1
ATOM 875 N N . GLN A 1 110 ? 2.708 -8.036 67.353 1.00 33.97 110 GLN A N 1
ATOM 876 C CA . GLN A 1 110 ? 2.613 -9.492 67.505 1.00 33.97 110 GLN A CA 1
ATOM 877 C C . GLN A 1 110 ? 1.692 -10.112 66.443 1.00 33.97 110 GLN A C 1
ATOM 879 O O . GLN A 1 110 ? 0.577 -9.645 66.214 1.00 33.97 110 GLN A O 1
ATOM 884 N N . THR A 1 111 ? 2.157 -11.184 65.801 1.00 36.97 111 THR A N 1
ATOM 885 C CA . THR A 1 111 ? 1.469 -11.874 64.699 1.00 36.97 111 THR A CA 1
ATOM 886 C C . THR A 1 111 ? 0.630 -13.053 65.197 1.00 36.97 111 THR A C 1
ATOM 888 O O . THR A 1 111 ? 0.951 -14.208 64.928 1.00 36.97 111 THR A O 1
ATOM 891 N N . THR A 1 112 ? -0.442 -12.768 65.938 1.00 37.34 112 THR A N 1
ATOM 892 C CA . THR A 1 112 ? -1.348 -13.786 66.506 1.00 37.34 112 THR A CA 1
ATOM 893 C C . THR A 1 112 ? -2.824 -13.388 66.378 1.00 37.34 112 THR A C 1
ATOM 895 O O . THR A 1 112 ? -3.517 -13.174 67.370 1.00 37.34 112 THR A O 1
ATOM 898 N N . ASP A 1 113 ? -3.338 -13.321 65.144 1.00 38.44 113 ASP A N 1
ATOM 899 C CA . ASP A 1 113 ? -4.789 -13.401 64.904 1.00 38.44 113 ASP A CA 1
ATOM 900 C C . ASP A 1 113 ? -5.195 -14.888 64.840 1.00 38.44 113 ASP A C 1
ATOM 902 O O . ASP A 1 113 ? -4.780 -15.573 63.901 1.00 38.44 113 ASP A O 1
ATOM 906 N N . PRO A 1 114 ? -6.002 -15.419 65.782 1.00 37.50 114 PRO A N 1
ATOM 907 C CA . PRO A 1 114 ? -6.346 -16.846 65.819 1.00 37.50 114 PRO A CA 1
ATOM 908 C C . PRO A 1 114 ? -7.193 -17.344 64.636 1.00 37.50 114 PRO A C 1
ATOM 910 O O . PRO A 1 114 ? -7.534 -18.522 64.583 1.00 37.50 114 PRO A O 1
ATOM 913 N N . ARG A 1 115 ? -7.590 -16.462 63.708 1.00 38.81 115 ARG A N 1
ATOM 914 C CA . ARG A 1 115 ? -8.502 -16.768 62.593 1.00 38.81 115 ARG A CA 1
ATOM 915 C C . ARG A 1 115 ? -7.793 -17.148 61.288 1.00 38.81 115 ARG A C 1
ATOM 917 O O . ARG A 1 115 ? -8.474 -17.341 60.284 1.00 38.81 115 ARG A O 1
ATOM 924 N N . HIS A 1 116 ? -6.460 -17.251 61.274 1.00 39.66 116 HIS A N 1
ATOM 925 C CA . HIS A 1 116 ? -5.682 -17.639 60.090 1.00 39.66 116 HIS A CA 1
ATOM 926 C C . HIS A 1 116 ? -4.807 -18.880 60.382 1.00 39.66 116 HIS A C 1
ATOM 928 O O . HIS A 1 116 ? -3.809 -18.757 61.087 1.00 39.66 116 HIS A O 1
ATOM 934 N N . PRO A 1 117 ? -5.142 -20.076 59.856 1.00 36.72 117 PRO A N 1
ATOM 935 C CA . PRO A 1 117 ? -4.547 -21.346 60.297 1.00 36.72 117 PRO A CA 1
ATOM 936 C C . PRO A 1 117 ? -3.244 -21.742 59.570 1.00 36.72 117 PRO A C 1
ATOM 938 O O . PRO A 1 117 ? -2.929 -22.926 59.496 1.00 36.72 117 PRO A O 1
ATOM 941 N N . TYR A 1 118 ? -2.497 -20.786 59.006 1.00 36.38 118 TYR A N 1
ATOM 942 C CA . TYR A 1 118 ? -1.304 -21.062 58.192 1.00 36.38 118 TYR A CA 1
ATOM 943 C C . TYR A 1 118 ? -0.065 -20.349 58.738 1.00 36.38 118 TYR A C 1
ATOM 945 O O . TYR A 1 118 ? 0.029 -19.122 58.690 1.00 36.38 118 TYR A O 1
ATOM 953 N N . GLU A 1 119 ? 0.905 -21.128 59.221 1.00 41.19 119 GLU A N 1
ATOM 954 C CA . GLU A 1 119 ? 2.221 -20.625 59.619 1.00 41.19 119 GLU A CA 1
ATOM 955 C C . GLU A 1 119 ? 3.071 -20.298 58.383 1.00 41.19 119 GLU A C 1
ATOM 957 O O . GLU A 1 119 ? 3.306 -21.147 57.525 1.00 41.19 119 GLU A O 1
ATOM 962 N N . ALA A 1 120 ? 3.600 -19.075 58.308 1.00 39.59 120 ALA A N 1
ATOM 963 C CA . ALA A 1 120 ? 4.330 -18.566 57.139 1.00 39.59 120 ALA A CA 1
ATOM 964 C C . ALA A 1 120 ? 5.720 -19.205 56.886 1.00 39.59 120 ALA A C 1
ATOM 966 O O . ALA A 1 120 ? 6.468 -18.714 56.044 1.00 39.59 120 ALA A O 1
ATOM 967 N N . ASN A 1 121 ? 6.076 -20.270 57.613 1.00 38.97 121 ASN A N 1
ATOM 968 C CA . ASN A 1 121 ? 7.386 -20.932 57.575 1.00 38.97 121 ASN A CA 1
ATOM 969 C C . ASN A 1 121 ? 7.357 -22.375 57.030 1.00 38.97 121 ASN A C 1
ATOM 971 O O . ASN A 1 121 ? 8.417 -23.003 56.973 1.00 38.97 121 ASN A O 1
ATOM 975 N N . SER A 1 122 ? 6.194 -22.913 56.638 1.00 46.00 122 SER A N 1
ATOM 976 C CA . SER A 1 122 ? 6.114 -24.267 56.067 1.00 46.00 122 SER A CA 1
ATOM 977 C C . SER A 1 122 ? 6.801 -24.362 54.691 1.00 46.00 122 SER A C 1
ATOM 979 O O . SER A 1 122 ? 7.058 -23.348 54.034 1.00 46.00 122 SER A O 1
ATOM 981 N N . GLU A 1 123 ? 7.126 -25.577 54.237 1.00 40.12 123 GLU A N 1
ATOM 982 C CA . GLU A 1 123 ? 7.690 -25.781 52.891 1.00 40.12 123 GLU A CA 1
ATOM 983 C C . GLU A 1 123 ? 6.663 -25.442 51.796 1.00 40.12 123 GLU A C 1
ATOM 985 O O . GLU A 1 123 ? 7.022 -24.810 50.801 1.00 40.12 123 GLU A O 1
ATOM 990 N N . GLU A 1 124 ? 5.376 -25.747 52.001 1.00 37.56 124 GLU A N 1
ATOM 991 C CA . GLU A 1 124 ? 4.305 -25.409 51.052 1.00 37.56 124 GLU A CA 1
ATOM 992 C C . GLU A 1 124 ? 4.197 -23.890 50.840 1.00 37.56 124 GLU A C 1
ATOM 994 O O . GLU A 1 124 ? 4.014 -23.428 49.712 1.00 37.56 124 GLU A O 1
ATOM 999 N N . ALA A 1 125 ? 4.384 -23.089 51.898 1.00 37.66 125 ALA A N 1
ATOM 1000 C CA . ALA A 1 125 ? 4.381 -21.629 51.799 1.00 37.66 125 ALA A CA 1
ATOM 1001 C C . ALA A 1 125 ? 5.509 -21.092 50.890 1.00 37.66 125 ALA A C 1
ATOM 1003 O O . ALA A 1 125 ? 5.326 -20.075 50.215 1.00 37.66 125 ALA A O 1
ATOM 1004 N N . LYS A 1 126 ? 6.655 -21.786 50.822 1.00 38.31 126 LYS A N 1
ATOM 1005 C CA . LYS A 1 126 ? 7.765 -21.446 49.915 1.00 38.31 126 LYS A CA 1
ATOM 1006 C C . LYS A 1 126 ? 7.483 -21.886 48.481 1.00 38.31 126 LYS A C 1
ATOM 1008 O O . LYS A 1 126 ? 7.788 -21.135 47.556 1.00 38.31 126 LYS A O 1
ATOM 1013 N N . GLU A 1 127 ? 6.883 -23.063 48.291 1.00 36.84 127 GLU A N 1
ATOM 1014 C CA . GLU A 1 127 ? 6.529 -23.581 46.962 1.00 36.84 127 GLU A CA 1
ATOM 1015 C C . GLU A 1 127 ? 5.486 -22.675 46.272 1.00 36.84 127 GLU A C 1
ATOM 1017 O O . GLU A 1 127 ? 5.654 -22.290 45.112 1.00 36.84 127 GLU A O 1
ATOM 1022 N N . ILE A 1 128 ? 4.472 -22.229 47.025 1.00 37.28 128 ILE A N 1
ATOM 1023 C CA . ILE A 1 128 ? 3.431 -21.289 46.570 1.00 37.28 128 ILE A CA 1
ATOM 1024 C C . ILE A 1 128 ? 4.007 -19.909 46.196 1.00 37.28 128 ILE A C 1
ATOM 1026 O O . ILE A 1 128 ? 3.510 -19.255 45.278 1.00 37.28 128 ILE A O 1
ATOM 1030 N N . GLY A 1 129 ? 5.049 -19.445 46.895 1.00 35.28 129 GLY A N 1
ATOM 1031 C CA . GLY A 1 129 ? 5.556 -18.072 46.780 1.00 35.28 129 GLY A CA 1
ATOM 1032 C C . GLY A 1 129 ? 6.259 -17.723 45.461 1.00 35.28 129 GLY A C 1
ATOM 1033 O O . GLY A 1 129 ? 6.394 -16.540 45.146 1.00 35.28 129 GLY A O 1
ATOM 1034 N N . LEU A 1 130 ? 6.707 -18.720 44.690 1.00 38.38 130 LEU A N 1
ATOM 1035 C CA . LEU A 1 130 ? 7.518 -18.520 43.476 1.00 38.38 130 LEU A CA 1
ATOM 1036 C C . LEU A 1 130 ? 7.011 -19.264 42.232 1.00 38.38 130 LEU A C 1
ATOM 1038 O O . LEU A 1 130 ? 7.441 -18.932 41.126 1.00 38.38 130 LEU A O 1
ATOM 1042 N N . ILE A 1 131 ? 6.106 -20.241 42.371 1.00 35.84 131 ILE A N 1
ATOM 1043 C CA . ILE A 1 131 ? 5.677 -21.104 41.263 1.00 35.84 131 ILE A CA 1
ATOM 1044 C C . ILE A 1 131 ? 4.140 -21.172 41.191 1.00 35.84 131 ILE A C 1
ATOM 1046 O O . ILE A 1 131 ? 3.473 -21.722 42.058 1.00 35.84 131 ILE A O 1
ATOM 1050 N N . HIS A 1 132 ? 3.579 -20.650 40.093 1.00 33.59 132 HIS A N 1
ATOM 1051 C CA . HIS A 1 132 ? 2.150 -20.678 39.735 1.00 33.59 132 HIS A CA 1
ATOM 1052 C C . HIS A 1 132 ? 1.145 -20.019 40.718 1.00 33.59 132 HIS A C 1
ATOM 1054 O O . HIS A 1 132 ? 0.394 -20.715 41.406 1.00 33.59 132 HIS A O 1
ATOM 1060 N N . PRO A 1 133 ? 0.920 -18.688 40.605 1.00 35.22 133 PRO A N 1
ATOM 1061 C CA . PRO A 1 133 ? -0.247 -18.005 41.197 1.00 35.22 133 PRO A CA 1
ATOM 1062 C C . PRO A 1 133 ? -1.602 -18.623 40.798 1.00 35.22 133 PRO A C 1
ATOM 1064 O O . PRO A 1 133 ? -2.611 -18.455 41.477 1.00 35.22 133 PRO A O 1
ATOM 1067 N N . SER A 1 134 ? -1.624 -19.362 39.686 1.00 36.75 134 SER A N 1
ATOM 1068 C CA . SER A 1 134 ? -2.768 -20.110 39.167 1.00 36.75 134 SER A CA 1
ATOM 1069 C C . SER A 1 134 ? -3.158 -21.352 39.980 1.00 36.75 134 SER A C 1
ATOM 1071 O O . SER A 1 134 ? -4.157 -21.971 39.628 1.00 36.75 134 SER A O 1
ATOM 1073 N N . ARG A 1 135 ? -2.399 -21.757 41.014 1.00 35.97 135 ARG A N 1
ATOM 1074 C CA . ARG A 1 135 ? -2.732 -22.915 41.871 1.00 35.97 135 ARG A CA 1
ATOM 1075 C C . ARG A 1 135 ? -3.586 -22.497 43.072 1.00 35.97 135 ARG A C 1
ATOM 1077 O O . ARG A 1 135 ? -4.744 -22.893 43.152 1.00 35.97 135 ARG A O 1
ATOM 1084 N N . THR A 1 136 ? -3.078 -21.584 43.900 1.00 37.16 136 THR A N 1
ATOM 1085 C CA . THR A 1 136 ? -3.743 -21.076 45.121 1.00 37.16 136 THR A CA 1
ATOM 1086 C C . THR A 1 136 ? -5.107 -20.440 44.845 1.00 37.16 136 THR A C 1
ATOM 1088 O O . THR A 1 136 ? -6.019 -20.501 45.670 1.00 37.16 136 THR A O 1
ATOM 1091 N N . LEU A 1 137 ? -5.269 -19.845 43.657 1.00 36.91 137 LEU A N 1
ATOM 1092 C CA . LEU A 1 137 ? -6.547 -19.313 43.188 1.00 36.91 137 LEU A CA 1
ATOM 1093 C C . LEU A 1 137 ? -7.624 -20.408 43.068 1.00 36.91 137 LEU A C 1
ATOM 1095 O O . LEU A 1 137 ? -8.751 -20.185 43.507 1.00 36.91 137 LEU A O 1
ATOM 1099 N N . ARG A 1 138 ? -7.295 -21.594 42.533 1.00 38.28 138 ARG A N 1
ATOM 1100 C CA . ARG A 1 138 ? -8.248 -22.714 42.377 1.00 38.28 138 ARG A CA 1
ATOM 1101 C C . ARG A 1 138 ? -8.813 -23.164 43.717 1.00 38.28 138 ARG A C 1
ATOM 1103 O O . ARG A 1 138 ? -10.025 -23.232 43.893 1.00 38.28 138 ARG A O 1
ATOM 1110 N N . GLU A 1 139 ? -7.920 -23.362 44.681 1.00 37.44 139 GLU A N 1
ATOM 1111 C CA . GLU A 1 139 ? -8.229 -23.771 46.058 1.00 37.44 139 GLU A CA 1
ATOM 1112 C C . GLU A 1 139 ? -9.134 -22.761 46.784 1.00 37.44 139 GLU A C 1
ATOM 1114 O O . GLU A 1 139 ? -9.950 -23.149 47.615 1.00 37.44 139 GLU A O 1
ATOM 1119 N N . HIS A 1 140 ? -9.054 -21.476 46.422 1.00 35.25 140 HIS A N 1
ATOM 1120 C CA . HIS A 1 140 ? -9.919 -20.405 46.933 1.00 35.25 140 HIS A CA 1
ATOM 1121 C C . HIS A 1 140 ? -11.145 -20.125 46.038 1.00 35.25 140 HIS A C 1
ATOM 1123 O O . HIS A 1 140 ? -11.750 -19.055 46.112 1.00 35.25 140 HIS A O 1
ATOM 1129 N N . GLY A 1 141 ? -11.537 -21.084 45.192 1.00 33.53 141 GLY A N 1
ATOM 1130 C CA . GLY A 1 141 ? -12.779 -21.038 44.420 1.00 33.53 141 GLY A CA 1
ATOM 1131 C C . GLY A 1 141 ? -12.714 -20.247 43.112 1.00 33.53 141 GLY A C 1
ATOM 1132 O O . GLY A 1 141 ? -13.759 -19.998 42.514 1.00 33.53 141 GLY A O 1
ATOM 1133 N N . PHE A 1 142 ? -11.531 -19.874 42.615 1.00 37.94 142 PHE A N 1
ATOM 1134 C CA . PHE A 1 142 ? -11.389 -19.163 41.334 1.00 37.94 142 PHE A CA 1
ATOM 1135 C C . PHE A 1 142 ? -11.862 -19.990 40.127 1.00 37.94 142 PHE A C 1
ATOM 1137 O O . PHE A 1 142 ? -12.273 -19.402 39.134 1.00 37.94 142 PHE A O 1
ATOM 1144 N N . ASP A 1 143 ? -11.930 -21.323 40.225 1.00 37.16 143 ASP A N 1
ATOM 1145 C CA . ASP A 1 143 ? -12.566 -22.180 39.205 1.00 37.16 143 ASP A CA 1
ATOM 1146 C C . ASP A 1 143 ? -14.103 -21.995 39.128 1.00 37.16 143 ASP A C 1
ATOM 1148 O O . ASP A 1 143 ? -14.744 -22.442 38.178 1.00 37.16 143 ASP A O 1
ATOM 1152 N N . SER A 1 144 ? -14.720 -21.291 40.091 1.00 35.44 144 SER A N 1
ATOM 1153 C CA . SER A 1 144 ? -16.105 -20.799 39.971 1.00 35.44 144 SER A CA 1
ATOM 1154 C C . SER A 1 144 ? -16.211 -19.440 39.260 1.00 35.44 144 SER A C 1
ATOM 1156 O O . SER A 1 144 ? -17.299 -19.060 38.831 1.00 35.44 144 SER A O 1
ATOM 1158 N N . TRP A 1 145 ? -15.091 -18.719 39.107 1.00 30.28 145 TRP A N 1
ATOM 1159 C CA . TRP A 1 145 ? -14.994 -17.428 38.408 1.00 30.28 145 TRP A CA 1
ATOM 1160 C C . TRP A 1 145 ? -14.428 -17.583 36.988 1.00 30.28 145 TRP A C 1
ATOM 1162 O O . TRP A 1 145 ? -14.860 -16.873 36.086 1.00 30.28 145 TRP A O 1
ATOM 1172 N N . ILE A 1 146 ? -13.519 -18.539 36.770 1.00 31.66 146 ILE A N 1
ATOM 1173 C CA . ILE A 1 146 ? -13.106 -19.021 35.449 1.00 31.66 146 ILE A CA 1
ATOM 1174 C C . ILE A 1 146 ? -13.685 -20.418 35.241 1.00 31.66 146 ILE A C 1
ATOM 1176 O O . ILE A 1 146 ? -13.102 -21.420 35.652 1.00 31.66 146 ILE A O 1
ATOM 1180 N N . ARG A 1 147 ? -14.800 -20.498 34.508 1.00 31.84 147 ARG A N 1
ATOM 1181 C CA . ARG A 1 147 ? -15.173 -21.754 33.855 1.00 31.84 147 ARG A CA 1
ATOM 1182 C C . ARG A 1 147 ? -14.223 -21.995 32.685 1.00 31.84 147 ARG A C 1
ATOM 1184 O O . ARG A 1 147 ? -14.350 -21.356 31.643 1.00 31.84 147 ARG A O 1
ATOM 1191 N N . LEU A 1 148 ? -13.342 -22.986 32.817 1.00 35.25 148 LEU A N 1
ATOM 1192 C CA . LEU A 1 148 ? -12.876 -23.728 31.642 1.00 35.25 148 LEU A CA 1
ATOM 1193 C C . LEU A 1 148 ? -14.123 -24.223 30.889 1.00 35.25 148 LEU A C 1
ATOM 1195 O O . LEU A 1 148 ? -15.056 -24.739 31.511 1.00 35.25 148 LEU A O 1
ATOM 1199 N N . SER A 1 149 ? -14.182 -23.980 29.578 1.00 31.52 149 SER A N 1
ATOM 1200 C CA . SER A 1 149 ? -15.429 -24.070 28.809 1.00 31.52 149 SER A CA 1
ATOM 1201 C C . SER A 1 149 ? -16.076 -25.449 28.934 1.00 31.52 149 SER A C 1
ATOM 1203 O O . SER A 1 149 ? -15.493 -26.451 28.519 1.00 31.52 149 SER A O 1
ATOM 1205 N N . THR A 1 150 ? -17.300 -25.497 29.462 1.00 28.94 150 THR A N 1
ATOM 1206 C CA . THR A 1 150 ? -18.057 -26.730 29.743 1.00 28.94 150 THR A CA 1
ATOM 1207 C C . THR A 1 150 ? -18.711 -27.330 28.490 1.00 28.94 150 THR A C 1
ATOM 1209 O O . THR A 1 150 ? -19.867 -27.738 28.489 1.00 28.94 150 THR A O 1
ATOM 1212 N N . SER A 1 151 ? -17.929 -27.436 27.417 1.00 28.55 151 SER A N 1
ATOM 1213 C CA . SER A 1 151 ? -18.198 -28.273 26.250 1.00 28.55 151 SER A CA 1
ATOM 1214 C C . SER A 1 151 ? -17.289 -29.504 26.324 1.00 28.55 151 SER A C 1
ATOM 1216 O O . SER A 1 151 ? -16.108 -29.391 26.007 1.00 28.55 151 SER A O 1
ATOM 1218 N N . THR A 1 152 ? -17.834 -30.637 26.789 1.00 29.45 152 THR A N 1
ATOM 1219 C CA . THR A 1 152 ? -17.282 -32.015 26.702 1.00 29.45 152 THR A CA 1
ATOM 1220 C C . THR A 1 152 ? -15.749 -32.132 26.637 1.00 29.45 152 THR A C 1
ATOM 1222 O O . THR A 1 152 ? -15.150 -31.961 25.573 1.00 29.45 152 THR A O 1
ATOM 1225 N N . ALA A 1 153 ? -15.125 -32.506 27.760 1.00 29.22 153 ALA A N 1
ATOM 1226 C CA . ALA A 1 153 ? -13.674 -32.460 28.007 1.00 29.22 153 ALA A CA 1
ATOM 1227 C C . ALA A 1 153 ? -12.762 -33.273 27.053 1.00 29.22 153 ALA A C 1
ATOM 1229 O O . ALA A 1 153 ? -11.544 -33.221 27.192 1.00 29.22 153 ALA A O 1
ATOM 1230 N N . GLU A 1 154 ? -13.319 -33.985 26.075 1.00 29.84 154 GLU A N 1
ATOM 1231 C CA . GLU A 1 154 ? -12.591 -34.745 25.051 1.00 29.84 154 GLU A CA 1
ATOM 1232 C C . GLU A 1 154 ? -12.073 -33.864 23.896 1.00 29.84 154 GLU A C 1
ATOM 1234 O O . GLU A 1 154 ? -11.109 -34.235 23.235 1.00 29.84 154 GLU A O 1
ATOM 1239 N N . ASN A 1 155 ? -12.661 -32.678 23.673 1.00 30.36 155 ASN A N 1
ATOM 1240 C CA . ASN A 1 155 ? -12.273 -31.750 22.593 1.00 30.36 155 ASN A CA 1
ATOM 1241 C C . ASN A 1 155 ? -11.633 -30.436 23.086 1.00 30.36 155 ASN A C 1
ATOM 1243 O O . ASN A 1 155 ? -11.435 -29.507 22.304 1.00 30.36 155 ASN A O 1
ATOM 1247 N N . ALA A 1 156 ? -11.245 -30.349 24.362 1.00 31.59 156 ALA A N 1
ATOM 1248 C CA . ALA A 1 156 ? -10.518 -29.202 24.924 1.00 31.59 156 ALA A CA 1
ATOM 1249 C C . ALA A 1 156 ? -9.008 -29.197 24.572 1.00 31.59 156 ALA A C 1
ATOM 1251 O O . ALA A 1 156 ? -8.182 -28.711 25.345 1.00 31.59 156 ALA A O 1
ATOM 1252 N N . GLY A 1 157 ? -8.644 -29.750 23.409 1.00 29.14 157 GLY A N 1
ATOM 1253 C CA . GLY A 1 157 ? -7.292 -29.668 22.860 1.00 29.14 157 GLY A CA 1
ATOM 1254 C C . GLY A 1 157 ? -6.909 -28.223 22.529 1.00 29.14 157 GLY A C 1
ATOM 1255 O O . GLY A 1 157 ? -7.777 -27.382 22.301 1.00 29.14 157 GLY A O 1
ATOM 1256 N N . GLU A 1 158 ? -5.604 -27.942 22.519 1.00 34.47 158 GLU A N 1
ATOM 1257 C CA . GLU A 1 158 ? -5.004 -26.614 22.332 1.00 34.47 158 GLU A CA 1
ATOM 1258 C C . GLU A 1 158 ? -5.721 -25.734 21.284 1.00 34.47 158 GLU A C 1
ATOM 1260 O O . GLU A 1 158 ? -5.385 -25.762 20.095 1.00 34.47 158 GLU A O 1
ATOM 1265 N N . ARG A 1 159 ? -6.626 -24.842 21.718 1.00 41.25 159 ARG A N 1
ATOM 1266 C CA . ARG A 1 159 ? -6.976 -23.654 20.925 1.00 41.25 159 ARG A CA 1
ATOM 1267 C C . ARG A 1 159 ? -5.781 -22.706 20.953 1.00 41.25 159 ARG A C 1
ATOM 1269 O O . ARG A 1 159 ? -5.707 -21.779 21.757 1.00 41.25 159 ARG A O 1
ATOM 1276 N N . ARG A 1 160 ? -4.806 -23.009 20.091 1.00 41.25 160 ARG A N 1
ATOM 1277 C CA . ARG A 1 160 ? -3.656 -22.154 19.791 1.00 41.25 160 ARG A CA 1
ATOM 1278 C C . ARG A 1 160 ? -4.175 -20.752 19.497 1.00 41.25 160 ARG A C 1
ATOM 1280 O O . ARG A 1 160 ? -5.133 -20.611 18.742 1.00 41.25 160 ARG A O 1
ATOM 1287 N N . GLN A 1 161 ? -3.540 -19.733 20.075 1.00 46.38 161 GLN A N 1
ATOM 1288 C CA . GLN A 1 161 ? -3.828 -18.349 19.707 1.00 46.38 161 GLN A CA 1
ATOM 1289 C C . GLN A 1 161 ? -3.610 -18.208 18.200 1.00 46.38 161 GLN A C 1
ATOM 1291 O O . GLN A 1 161 ? -2.477 -18.337 17.732 1.00 46.38 161 GLN A O 1
ATOM 1296 N N . GLU A 1 162 ? -4.699 -17.997 17.457 1.00 49.72 162 GLU A N 1
ATOM 1297 C CA . GLU A 1 162 ? -4.642 -17.846 16.007 1.00 49.72 162 GLU A CA 1
ATOM 1298 C C . GLU A 1 162 ? -3.680 -16.709 15.648 1.00 49.72 162 GLU A C 1
ATOM 1300 O O . GLU A 1 162 ? -3.558 -15.712 16.372 1.00 49.72 162 GLU A O 1
ATOM 1305 N N . GLU A 1 163 ? -2.962 -16.860 14.537 1.00 49.62 163 GLU A N 1
ATOM 1306 C CA . GLU A 1 163 ? -2.070 -15.800 14.081 1.00 49.62 163 GLU A CA 1
ATOM 1307 C C . GLU A 1 163 ? -2.861 -14.528 13.734 1.00 49.62 163 GLU A C 1
ATOM 1309 O O . GLU A 1 163 ? -4.092 -14.540 13.682 1.00 49.62 163 GLU A O 1
ATOM 1314 N N . ALA A 1 164 ? -2.171 -13.400 13.552 1.00 53.28 164 ALA A N 1
ATOM 1315 C CA . ALA A 1 164 ? -2.867 -12.182 13.150 1.00 53.28 164 ALA A CA 1
ATOM 1316 C C . ALA A 1 164 ? -3.516 -12.390 11.776 1.00 53.28 164 ALA A C 1
ATOM 1318 O O . ALA A 1 164 ? -2.895 -12.969 10.887 1.00 53.28 164 ALA A O 1
ATOM 1319 N N . GLN A 1 165 ? -4.757 -11.942 11.614 1.00 48.91 165 GLN A N 1
ATOM 1320 C CA . GLN A 1 165 ? -5.526 -12.090 10.385 1.00 48.91 165 GLN A CA 1
ATOM 1321 C C . GLN A 1 165 ? -5.950 -10.724 9.851 1.00 48.91 165 GLN A C 1
ATOM 1323 O O . GLN A 1 165 ? -6.010 -9.719 10.561 1.00 48.91 165 GLN A O 1
ATOM 1328 N N . TRP A 1 166 ? -6.257 -10.688 8.563 1.00 58.94 166 TRP A N 1
ATOM 1329 C CA . TRP A 1 166 ? -6.709 -9.500 7.864 1.00 58.94 166 TRP A CA 1
ATOM 1330 C C . TRP A 1 166 ? -7.515 -9.918 6.627 1.00 58.94 166 TRP A C 1
ATOM 1332 O O . TRP A 1 166 ? -7.268 -10.986 6.065 1.00 58.94 166 TRP A O 1
ATOM 1342 N N . ILE A 1 167 ? -8.420 -9.057 6.170 1.00 45.94 167 ILE A N 1
ATOM 1343 C CA . ILE A 1 167 ? -8.991 -9.090 4.818 1.00 45.94 167 ILE A CA 1
ATOM 1344 C C . ILE A 1 167 ? -9.111 -7.638 4.371 1.00 45.94 167 ILE A C 1
ATOM 1346 O O . ILE A 1 167 ? -9.846 -6.858 4.958 1.00 45.94 167 ILE A O 1
ATOM 1350 N N . ASP A 1 168 ? -8.371 -7.232 3.353 1.00 56.88 168 ASP A N 1
ATOM 1351 C CA . ASP A 1 168 ? -8.437 -5.852 2.884 1.00 56.88 168 ASP A CA 1
ATOM 1352 C C . ASP A 1 168 ? -9.680 -5.649 1.992 1.00 56.88 168 ASP A C 1
ATOM 1354 O O . ASP A 1 168 ? -9.968 -6.480 1.125 1.00 56.88 168 ASP A O 1
ATOM 1358 N N . CYS A 1 169 ? -10.481 -4.615 2.280 1.00 47.22 169 CYS A N 1
ATOM 1359 C CA . CYS A 1 169 ? -11.774 -4.368 1.639 1.00 47.22 169 CYS A CA 1
ATOM 1360 C C . CYS A 1 169 ? -12.361 -2.976 1.957 1.00 47.22 169 CYS A C 1
ATOM 1362 O O . CYS A 1 169 ? -12.098 -2.403 3.017 1.00 47.22 169 CYS A O 1
ATOM 1364 N N . ASP A 1 170 ? -13.238 -2.463 1.083 1.00 57.06 170 ASP A N 1
ATOM 1365 C CA . ASP A 1 170 ? -14.187 -1.399 1.445 1.00 57.06 170 ASP A CA 1
ATOM 1366 C C . ASP A 1 170 ? -15.288 -1.957 2.361 1.00 57.06 170 ASP A C 1
ATOM 1368 O O . ASP A 1 170 ? -16.167 -2.715 1.943 1.00 57.06 170 ASP A O 1
ATOM 1372 N N . LEU A 1 171 ? -15.253 -1.512 3.614 1.00 63.72 171 LEU A N 1
ATOM 1373 C CA . LEU A 1 171 ? -16.177 -1.849 4.698 1.00 63.72 171 LEU A CA 1
ATOM 1374 C C . LEU A 1 171 ? -17.642 -1.488 4.400 1.00 63.72 171 LEU A C 1
ATOM 1376 O O . LEU A 1 171 ? -18.542 -2.014 5.046 1.00 63.72 171 LEU A O 1
ATOM 1380 N N . LYS A 1 172 ? -17.904 -0.623 3.414 1.00 64.75 172 LYS A N 1
ATOM 1381 C CA . LYS A 1 172 ? -19.265 -0.340 2.942 1.00 64.75 172 LYS A CA 1
ATOM 1382 C C . LYS A 1 172 ? -19.860 -1.482 2.108 1.00 64.75 172 LYS A C 1
ATOM 1384 O O . LYS A 1 172 ? -21.068 -1.691 2.135 1.00 64.75 172 LYS A O 1
ATOM 1389 N N . ASN A 1 173 ? -19.022 -2.183 1.342 1.00 52.88 173 ASN A N 1
ATOM 1390 C CA . ASN A 1 173 ? -19.446 -3.062 0.243 1.00 52.88 173 ASN A CA 1
ATOM 1391 C C . ASN A 1 173 ? -19.039 -4.535 0.435 1.00 52.88 173 ASN A C 1
ATOM 1393 O O . ASN A 1 173 ? -19.447 -5.398 -0.338 1.00 52.88 173 ASN A O 1
ATOM 1397 N N . PHE A 1 174 ? -18.215 -4.824 1.440 1.00 56.00 174 PHE A N 1
ATOM 1398 C CA . PHE A 1 174 ? -17.748 -6.167 1.762 1.00 56.00 174 PHE A CA 1
ATOM 1399 C C . PHE A 1 174 ? -18.870 -7.064 2.321 1.00 56.00 174 PHE A C 1
ATOM 1401 O O . PHE A 1 174 ? -19.701 -6.606 3.104 1.00 56.00 174 PHE A O 1
ATOM 1408 N N . ASP A 1 175 ? -18.880 -8.356 1.975 1.00 62.94 175 ASP A N 1
ATOM 1409 C CA . ASP A 1 175 ? -19.831 -9.319 2.548 1.00 62.94 175 ASP A CA 1
ATOM 1410 C C . ASP A 1 175 ? -19.342 -9.828 3.911 1.00 62.94 175 ASP A C 1
ATOM 1412 O O . ASP A 1 175 ? -18.499 -10.716 4.019 1.00 62.94 175 ASP A O 1
ATOM 1416 N N . TYR A 1 176 ? -19.919 -9.286 4.978 1.00 61.66 176 TYR A N 1
ATOM 1417 C CA . TYR A 1 176 ? -19.599 -9.666 6.352 1.00 61.66 176 TYR A CA 1
ATOM 1418 C C . TYR A 1 176 ? -20.037 -11.092 6.725 1.00 61.66 176 TYR A C 1
ATOM 1420 O O . TYR A 1 176 ? -19.523 -11.639 7.701 1.00 61.66 176 TYR A O 1
ATOM 1428 N N . SER A 1 177 ? -20.951 -11.721 5.975 1.00 65.69 177 SER A N 1
ATOM 1429 C CA . SER A 1 177 ? -21.452 -13.063 6.296 1.00 65.69 177 SER A CA 1
ATOM 1430 C C . SER A 1 177 ? -20.377 -14.145 6.137 1.00 65.69 177 SER A C 1
ATOM 1432 O O . SER A 1 177 ? -20.322 -15.077 6.944 1.00 65.69 177 SER A O 1
ATOM 1434 N N . MET A 1 178 ? -19.448 -13.972 5.186 1.00 58.41 178 MET A N 1
ATOM 1435 C CA . MET A 1 178 ? -18.339 -14.906 4.956 1.00 58.41 178 MET A CA 1
ATOM 1436 C C . MET A 1 178 ? -17.351 -14.982 6.131 1.00 58.41 178 MET A C 1
ATOM 1438 O O . MET A 1 178 ? -16.580 -15.935 6.227 1.00 58.41 178 MET A O 1
ATOM 1442 N N . LEU A 1 179 ? -17.345 -13.980 7.020 1.00 57.28 179 LEU A N 1
ATOM 1443 C CA . LEU A 1 179 ? -16.409 -13.913 8.143 1.00 57.28 179 LEU A CA 1
ATOM 1444 C C . LEU A 1 179 ? -16.811 -14.811 9.317 1.00 57.28 179 LEU A C 1
ATOM 1446 O O . LEU A 1 179 ? -15.984 -15.052 10.200 1.00 57.28 179 LEU A O 1
ATOM 1450 N N . GLY A 1 180 ? -18.053 -15.301 9.352 1.00 65.12 180 GLY A N 1
ATOM 1451 C CA . GLY A 1 180 ? -18.614 -15.985 10.515 1.00 65.12 180 GLY A CA 1
ATOM 1452 C C . GLY A 1 180 ? -18.826 -15.040 11.704 1.00 65.12 180 GLY A C 1
ATOM 1453 O O . GLY A 1 180 ? -19.024 -13.838 11.531 1.00 65.12 180 GLY A O 1
ATOM 1454 N N . LYS A 1 181 ? -18.804 -15.592 12.922 1.00 79.50 181 LYS A N 1
ATOM 1455 C CA . LYS A 1 181 ? -19.126 -14.862 14.160 1.00 79.50 181 LYS A CA 1
ATOM 1456 C C . LYS A 1 181 ? -17.889 -14.496 14.984 1.00 79.50 181 LYS A C 1
ATOM 1458 O O . LYS A 1 181 ? -16.856 -15.166 14.894 1.00 79.50 181 LYS A O 1
ATOM 1463 N N . PHE A 1 182 ? -18.013 -13.438 15.780 1.00 81.69 182 PHE A N 1
ATOM 1464 C CA . PHE A 1 182 ? -16.960 -12.895 16.639 1.00 81.69 182 PHE A CA 1
ATOM 1465 C C . PHE A 1 182 ? -17.491 -12.617 18.044 1.00 81.69 182 PHE A C 1
ATOM 1467 O O . PHE A 1 182 ? -18.580 -12.074 18.212 1.00 81.69 182 PHE A O 1
ATOM 1474 N N . ASP A 1 183 ? -16.689 -12.922 19.056 1.00 84.31 183 ASP A N 1
ATOM 1475 C CA . ASP A 1 183 ? -17.010 -12.641 20.457 1.00 84.31 183 ASP A CA 1
ATOM 1476 C C . ASP A 1 183 ? -16.819 -11.144 20.768 1.00 84.31 183 ASP A C 1
ATOM 1478 O O . ASP A 1 183 ? -17.530 -10.563 21.595 1.00 84.31 183 ASP A O 1
ATOM 1482 N N . VAL A 1 184 ? -15.884 -10.489 20.059 1.00 92.69 184 VAL A N 1
ATOM 1483 C CA . VAL A 1 184 ? -15.614 -9.050 20.187 1.00 92.69 184 VAL A CA 1
ATOM 1484 C C . VAL A 1 184 ? -15.418 -8.359 18.834 1.00 92.69 184 VAL A C 1
ATOM 1486 O O . VAL A 1 184 ? -14.573 -8.768 18.036 1.00 92.69 184 VAL A O 1
ATOM 1489 N N . ILE A 1 185 ? -16.126 -7.246 18.628 1.00 95.75 185 ILE A N 1
ATOM 1490 C CA . ILE A 1 185 ? -15.821 -6.242 17.599 1.00 95.75 185 ILE A CA 1
ATOM 1491 C C . ILE A 1 185 ? -15.111 -5.043 18.240 1.00 95.75 185 ILE A C 1
ATOM 1493 O O . ILE A 1 185 ? -15.532 -4.541 19.281 1.00 95.75 185 ILE A O 1
ATOM 1497 N N . LEU A 1 186 ? -14.081 -4.527 17.576 1.00 96.62 186 LEU A N 1
ATOM 1498 C CA . LEU A 1 186 ? -13.547 -3.180 17.766 1.00 96.62 186 LEU A CA 1
ATOM 1499 C C . LEU A 1 186 ? -13.798 -2.361 16.494 1.00 96.62 186 LEU A C 1
ATOM 1501 O O . LEU A 1 186 ? -13.706 -2.887 15.387 1.00 96.62 186 LEU A O 1
ATOM 1505 N N . ALA A 1 187 ? -14.099 -1.075 16.635 1.00 93.50 187 ALA A N 1
ATOM 1506 C CA . ALA A 1 187 ? -14.197 -0.155 15.511 1.00 93.50 187 ALA A CA 1
ATOM 1507 C C . ALA A 1 187 ? -13.655 1.231 15.884 1.00 93.50 187 ALA A C 1
ATOM 1509 O O . ALA A 1 187 ? -13.986 1.776 16.942 1.00 93.50 187 ALA A O 1
ATOM 1510 N N . ASP A 1 188 ? -12.873 1.823 14.979 1.00 91.81 188 ASP A N 1
ATOM 1511 C CA . ASP A 1 188 ? -12.478 3.240 15.012 1.00 91.81 188 ASP A CA 1
ATOM 1512 C C . ASP A 1 188 ? -12.913 3.944 13.714 1.00 91.81 188 ASP A C 1
ATOM 1514 O O . ASP A 1 188 ? -12.087 4.160 12.823 1.00 91.81 188 ASP A O 1
ATOM 1518 N N . PRO A 1 189 ? -14.221 4.230 13.541 1.00 83.38 189 PRO A N 1
ATOM 1519 C CA . PRO A 1 189 ? -14.743 4.651 12.249 1.00 83.38 189 PRO A CA 1
ATOM 1520 C C . PRO A 1 189 ? -14.281 6.060 11.844 1.00 83.38 189 PRO A C 1
ATOM 1522 O O . PRO A 1 189 ? -14.137 6.943 12.695 1.00 83.38 189 PRO A O 1
ATOM 1525 N N . PRO A 1 190 ? -14.103 6.321 10.538 1.00 76.50 190 PRO A N 1
ATOM 1526 C CA . PRO A 1 190 ? -13.763 7.637 10.017 1.00 76.50 190 PRO A CA 1
ATOM 1527 C C . PRO A 1 190 ? -15.011 8.536 9.977 1.00 76.50 190 PRO A C 1
ATOM 1529 O O . PRO A 1 190 ? -15.591 8.796 8.926 1.00 76.50 190 PRO A O 1
ATOM 1532 N N . TRP A 1 191 ? -15.454 8.976 11.151 1.00 77.12 191 TRP A N 1
ATOM 1533 C CA . TRP A 1 191 ? -16.655 9.789 11.344 1.00 77.12 191 TRP A CA 1
ATOM 1534 C C . TRP A 1 191 ? -16.661 11.087 10.521 1.00 77.12 191 TRP A C 1
ATOM 1536 O O . TRP A 1 191 ? -15.727 11.887 10.633 1.00 77.12 191 TRP A O 1
ATOM 1546 N N . ASP A 1 192 ? -17.757 11.376 9.808 1.00 73.94 192 ASP A N 1
ATOM 1547 C CA . ASP A 1 192 ? -18.038 12.749 9.380 1.00 73.94 192 ASP A CA 1
ATOM 1548 C C . ASP A 1 192 ? -18.384 13.628 10.598 1.00 73.94 192 ASP A C 1
ATOM 1550 O O . ASP A 1 192 ? -19.488 13.639 11.146 1.00 73.94 192 ASP A O 1
ATOM 1554 N N . ILE A 1 193 ? -17.381 14.385 11.040 1.00 67.25 193 ILE A N 1
ATOM 1555 C CA . ILE A 1 193 ? -17.493 15.367 12.123 1.00 67.25 193 ILE A CA 1
ATOM 1556 C C . ILE A 1 193 ? -17.637 16.806 11.603 1.00 67.25 193 ILE A C 1
ATOM 1558 O O . ILE A 1 193 ? -17.369 17.748 12.351 1.00 67.25 193 ILE A O 1
ATOM 1562 N N . HIS A 1 194 ? -18.038 16.962 10.336 1.00 65.75 194 HIS A N 1
ATOM 1563 C CA . HIS A 1 194 ? -18.255 18.218 9.609 1.00 65.75 194 HIS A CA 1
ATOM 1564 C C . HIS A 1 194 ? -17.067 19.191 9.717 1.00 65.75 194 HIS A C 1
ATOM 1566 O O . HIS A 1 194 ? -17.209 20.391 9.956 1.00 65.75 194 HIS A O 1
ATOM 1572 N N . MET A 1 195 ? -15.861 18.644 9.557 1.00 55.09 195 MET A N 1
ATOM 1573 C CA . MET A 1 195 ? -14.596 19.372 9.486 1.00 55.09 195 MET A CA 1
ATOM 1574 C C . MET A 1 195 ? -13.739 18.774 8.373 1.00 55.09 195 MET A C 1
ATOM 1576 O O . MET A 1 195 ? -13.795 17.570 8.140 1.00 55.09 195 MET A O 1
ATOM 1580 N N . SER A 1 196 ? -12.899 19.596 7.739 1.00 48.22 196 SER A N 1
ATOM 1581 C CA . SER A 1 196 ? -11.854 19.077 6.852 1.00 48.22 196 SER A CA 1
ATOM 1582 C C . SER A 1 196 ? -10.882 18.206 7.655 1.00 48.22 196 SER A C 1
ATOM 1584 O O . SER A 1 196 ? -10.349 18.646 8.679 1.00 48.22 196 SER A O 1
ATOM 1586 N N . LEU A 1 197 ? -10.685 16.966 7.205 1.00 45.44 197 LEU A N 1
ATOM 1587 C CA . LEU A 1 197 ? -9.780 15.978 7.787 1.00 45.44 197 LEU A CA 1
ATOM 1588 C C . LEU A 1 197 ? -8.795 15.495 6.711 1.00 45.44 197 LEU A C 1
ATOM 1590 O O . LEU A 1 197 ? -9.173 15.402 5.546 1.00 45.44 197 LEU A O 1
ATOM 1594 N N . PRO A 1 198 ? -7.549 15.133 7.075 1.00 32.56 198 PRO A N 1
ATOM 1595 C CA . PRO A 1 198 ? -6.530 14.663 6.131 1.00 32.56 198 PRO A CA 1
ATOM 1596 C C . PRO A 1 198 ? -6.725 13.184 5.730 1.00 32.56 198 PRO A C 1
ATOM 1598 O O . PRO A 1 198 ? -5.756 12.461 5.504 1.00 32.56 198 PRO A O 1
ATOM 1601 N N . TYR A 1 199 ? -7.969 12.705 5.745 1.00 46.97 199 TYR A N 1
ATOM 1602 C CA . TYR A 1 199 ? -8.381 11.361 5.355 1.00 46.97 199 TYR A CA 1
ATOM 1603 C C . TYR A 1 199 ? -9.890 11.330 5.095 1.00 46.97 199 TYR A C 1
ATOM 1605 O O . TYR A 1 199 ? -10.647 12.109 5.675 1.00 46.97 199 TYR A O 1
ATOM 1613 N N . GLY A 1 200 ? -10.318 10.391 4.254 1.00 48.41 200 GLY A N 1
ATOM 1614 C CA . GLY A 1 200 ? -11.720 10.132 3.944 1.00 48.41 200 GLY A CA 1
ATOM 1615 C C . GLY A 1 200 ? -12.588 9.872 5.161 1.00 48.41 200 GLY A C 1
ATOM 1616 O O . GLY A 1 200 ? -12.191 9.118 6.048 1.00 48.41 200 GLY A O 1
ATOM 1617 N N . THR A 1 201 ? -13.789 10.446 5.154 1.00 63.28 201 THR A N 1
ATOM 1618 C CA . THR A 1 201 ? -14.868 10.141 6.096 1.00 63.28 201 THR A CA 1
ATOM 1619 C C . THR A 1 201 ? -15.916 9.223 5.465 1.00 63.28 201 THR A C 1
ATOM 1621 O O . THR A 1 201 ? -16.006 9.092 4.244 1.00 63.28 201 THR A O 1
ATOM 1624 N N . MET A 1 202 ? -16.717 8.581 6.310 1.00 69.50 202 MET A N 1
ATOM 1625 C CA . MET A 1 202 ? -17.920 7.839 5.939 1.00 69.50 202 MET A CA 1
ATOM 1626 C C . MET A 1 202 ? -19.133 8.546 6.562 1.00 69.50 202 MET A C 1
ATOM 1628 O O . MET A 1 202 ? -19.061 9.016 7.701 1.00 69.50 202 MET A O 1
ATOM 1632 N N . SER A 1 203 ? -20.219 8.675 5.796 1.00 80.19 203 SER A N 1
ATOM 1633 C CA . SER A 1 203 ? -21.408 9.441 6.192 1.00 80.19 203 SER A CA 1
ATOM 1634 C C . SER A 1 203 ? -22.218 8.740 7.286 1.00 80.19 203 SER A C 1
ATOM 1636 O O . SER A 1 203 ? -22.175 7.517 7.410 1.00 80.19 203 SER A O 1
ATOM 1638 N N . ASP A 1 204 ? -23.010 9.504 8.046 1.00 86.44 204 ASP A N 1
ATOM 1639 C CA . ASP A 1 204 ? -23.892 8.971 9.095 1.00 86.44 204 ASP A CA 1
ATOM 1640 C C . ASP A 1 204 ? -24.819 7.846 8.571 1.00 86.44 204 ASP A C 1
ATOM 1642 O O . ASP A 1 204 ? -25.097 6.892 9.296 1.00 86.44 204 ASP A O 1
ATOM 1646 N N . ASP A 1 205 ? -25.255 7.913 7.308 1.00 83.69 205 ASP A N 1
ATOM 1647 C CA . ASP A 1 205 ? -26.119 6.899 6.685 1.00 83.69 205 ASP A CA 1
ATOM 1648 C C . ASP A 1 205 ? -25.351 5.687 6.140 1.00 83.69 205 ASP A C 1
ATOM 1650 O O . ASP A 1 205 ? -25.833 4.561 6.268 1.00 83.69 205 ASP A O 1
ATOM 1654 N N . ASP A 1 206 ? -24.134 5.874 5.618 1.00 80.50 206 ASP A N 1
ATOM 1655 C CA . ASP A 1 206 ? -23.259 4.754 5.250 1.00 80.50 206 ASP A CA 1
ATOM 1656 C C . ASP A 1 206 ? -22.830 3.959 6.495 1.00 80.50 206 ASP A C 1
ATOM 1658 O O . ASP A 1 206 ? -22.788 2.730 6.452 1.00 80.50 206 ASP A O 1
ATOM 1662 N N . MET A 1 207 ? -22.597 4.641 7.626 1.00 83.88 207 MET A N 1
ATOM 1663 C CA . MET A 1 207 ? -22.378 4.001 8.928 1.00 83.88 207 MET A CA 1
ATOM 1664 C C . MET A 1 207 ? -23.603 3.181 9.355 1.00 83.88 207 MET A C 1
ATOM 1666 O O . MET A 1 207 ? -23.459 2.020 9.735 1.00 83.88 207 MET A O 1
ATOM 1670 N N . ARG A 1 208 ? -24.820 3.746 9.272 1.00 88.38 208 ARG A N 1
ATOM 1671 C CA . ARG A 1 208 ? -26.068 3.021 9.598 1.00 88.38 208 ARG A CA 1
ATOM 1672 C C . ARG A 1 208 ? -26.224 1.768 8.734 1.00 88.38 208 ARG A C 1
ATOM 1674 O O . ARG A 1 208 ? -26.545 0.708 9.264 1.00 88.38 208 ARG A O 1
ATOM 1681 N N . ALA A 1 209 ? -25.928 1.874 7.438 1.00 85.31 209 ALA A N 1
ATOM 1682 C CA . ALA A 1 209 ? -26.034 0.784 6.472 1.00 85.31 209 ALA A CA 1
ATOM 1683 C C . ALA A 1 209 ? -25.011 -0.358 6.662 1.00 85.31 209 ALA A C 1
ATOM 1685 O O . ALA A 1 209 ? -25.208 -1.430 6.087 1.00 85.31 209 ALA A O 1
ATOM 1686 N N . MET A 1 210 ? -23.945 -0.177 7.455 1.00 86.06 210 MET A N 1
ATOM 1687 C CA . MET A 1 210 ? -22.965 -1.242 7.701 1.00 86.06 210 MET A CA 1
ATOM 1688 C C . MET A 1 210 ? -23.624 -2.480 8.342 1.00 86.06 210 MET A C 1
ATOM 1690 O O . MET A 1 210 ? -24.217 -2.366 9.421 1.00 86.06 210 MET A O 1
ATOM 1694 N N . PRO A 1 211 ? -23.454 -3.696 7.786 1.00 83.94 211 PRO A N 1
ATOM 1695 C CA . PRO A 1 211 ? -24.085 -4.915 8.296 1.00 83.94 211 PRO A CA 1
ATOM 1696 C C . PRO A 1 211 ? -23.345 -5.515 9.512 1.00 83.94 211 PRO A C 1
ATOM 1698 O O . PRO A 1 211 ? -23.274 -6.733 9.677 1.00 83.94 211 PRO A O 1
ATOM 1701 N N . VAL A 1 212 ? -22.853 -4.662 10.421 1.00 91.62 212 VAL A N 1
ATOM 1702 C CA . VAL A 1 212 ? -22.273 -5.033 11.728 1.00 91.62 212 VAL A CA 1
ATOM 1703 C C . VAL A 1 212 ? -23.121 -6.071 12.491 1.00 91.62 212 VAL A C 1
ATOM 1705 O O . VAL A 1 212 ? -22.530 -6.999 13.047 1.00 91.62 212 VAL A O 1
ATOM 1708 N N . PRO A 1 213 ? -24.477 -6.035 12.478 1.00 91.06 213 PRO A N 1
ATOM 1709 C CA . PRO A 1 213 ? -25.297 -7.041 13.159 1.00 91.06 213 PRO A CA 1
ATOM 1710 C C . PRO A 1 213 ? -25.082 -8.489 12.704 1.00 91.06 213 PRO A C 1
ATOM 1712 O O . PRO A 1 213 ? -25.440 -9.395 13.454 1.00 91.06 213 PRO A O 1
ATOM 1715 N N . VAL A 1 214 ? -24.524 -8.717 11.508 1.00 81.75 214 VAL A N 1
ATOM 1716 C CA . VAL A 1 214 ? -24.239 -10.057 10.968 1.00 81.75 214 VAL A CA 1
ATOM 1717 C C . VAL A 1 214 ? -23.075 -10.724 11.710 1.00 81.75 214 VAL A C 1
ATOM 1719 O O . VAL A 1 214 ? -23.093 -11.942 11.890 1.00 81.75 214 VAL A O 1
ATOM 1722 N N . LEU A 1 215 ? -22.105 -9.944 12.198 1.00 81.12 215 LEU A N 1
ATOM 1723 C CA . LEU A 1 215 ? -20.862 -10.439 12.803 1.00 81.12 215 LEU A CA 1
ATOM 1724 C C . LEU A 1 215 ? -21.016 -11.049 14.202 1.00 81.12 215 LEU A C 1
ATOM 1726 O O . LEU A 1 215 ? -20.132 -11.786 14.634 1.00 81.12 215 LEU A O 1
ATOM 1730 N N . GLN A 1 216 ? -22.091 -10.749 14.933 1.00 86.31 216 GLN A N 1
ATOM 1731 C CA . GLN A 1 216 ? -22.295 -11.246 16.300 1.00 86.31 216 GLN A CA 1
ATOM 1732 C C . GLN A 1 216 ? -23.752 -11.633 16.519 1.00 86.31 216 GLN A C 1
ATOM 1734 O O . GLN A 1 216 ? -24.646 -10.850 16.202 1.00 86.31 216 GLN A O 1
ATOM 1739 N N . ASP A 1 217 ? -23.987 -12.799 17.114 1.00 79.38 217 ASP A N 1
ATOM 1740 C CA . ASP A 1 217 ? -25.306 -13.182 17.638 1.00 79.38 217 ASP A CA 1
ATOM 1741 C C . ASP A 1 217 ? -25.400 -12.829 19.129 1.00 79.38 217 ASP A C 1
ATOM 1743 O O . ASP A 1 217 ? -26.375 -12.221 19.569 1.00 79.38 217 ASP A O 1
ATOM 1747 N N . GLU A 1 218 ? -24.315 -13.086 19.863 1.00 84.19 218 GLU A N 1
ATOM 1748 C CA . GLU A 1 218 ? -24.002 -12.515 21.172 1.00 84.19 218 GLU A CA 1
ATOM 1749 C C . GLU A 1 218 ? -22.560 -11.981 21.191 1.00 84.19 218 GLU A C 1
ATOM 1751 O O . GLU A 1 218 ? -21.755 -12.347 20.335 1.00 84.19 218 GLU A O 1
ATOM 1756 N N . GLY A 1 219 ? -22.234 -11.110 22.148 1.00 87.06 219 GLY A N 1
ATOM 1757 C CA . GLY A 1 219 ? -20.873 -10.621 22.376 1.00 87.06 219 GLY A CA 1
ATOM 1758 C C . GLY A 1 219 ? -20.779 -9.121 22.653 1.00 87.06 219 GLY A C 1
ATOM 1759 O O . GLY A 1 219 ? -21.769 -8.459 22.980 1.00 87.06 219 GLY A O 1
ATOM 1760 N N . LEU A 1 220 ? -19.561 -8.584 22.548 1.00 93.06 220 LEU A N 1
ATOM 1761 C CA . LEU A 1 220 ? -19.247 -7.180 22.837 1.00 93.06 220 LEU A CA 1
ATOM 1762 C C . LEU A 1 220 ? -18.815 -6.406 21.586 1.00 93.06 220 LEU A C 1
ATOM 1764 O O . LEU A 1 220 ? -18.114 -6.945 20.731 1.00 93.06 220 LEU A O 1
ATOM 1768 N N . ILE A 1 221 ? -19.143 -5.115 21.540 1.00 95.88 221 ILE A N 1
ATOM 1769 C CA . ILE A 1 221 ? -18.593 -4.144 20.587 1.00 95.88 221 ILE A CA 1
ATOM 1770 C C . ILE A 1 221 ? -17.945 -2.972 21.330 1.00 95.88 221 ILE A C 1
ATOM 1772 O O . ILE A 1 221 ? -18.494 -2.456 22.303 1.00 95.88 221 ILE A O 1
ATOM 1776 N N . PHE A 1 222 ? -16.787 -2.538 20.843 1.00 97.44 222 PHE A N 1
ATOM 1777 C CA . PHE A 1 222 ? -16.026 -1.390 21.325 1.00 97.44 222 PHE A CA 1
ATOM 1778 C C . PHE A 1 222 ? -15.970 -0.344 20.206 1.00 97.44 222 PHE A C 1
ATOM 1780 O O . PHE A 1 222 ? -15.384 -0.596 19.155 1.00 97.44 222 PHE A O 1
ATOM 1787 N N . LEU A 1 223 ? -16.606 0.812 20.409 1.00 96.75 223 LEU A N 1
ATOM 1788 C CA . LEU A 1 223 ? -16.811 1.833 19.378 1.00 96.75 223 LEU A CA 1
ATOM 1789 C C . LEU A 1 223 ? -16.162 3.165 19.779 1.00 96.75 223 LEU A C 1
ATOM 1791 O O . LEU A 1 223 ? -16.667 3.875 20.654 1.00 96.75 223 LEU A O 1
ATOM 1795 N N . TRP A 1 224 ? -15.052 3.528 19.135 1.00 95.69 224 TRP A N 1
ATOM 1796 C CA . TRP A 1 224 ? -14.380 4.807 19.378 1.00 95.69 224 TRP A CA 1
ATOM 1797 C C . TRP A 1 224 ? -15.176 5.989 18.813 1.00 95.69 224 TRP A C 1
ATOM 1799 O O . TRP A 1 224 ? -15.612 5.974 17.666 1.00 95.69 224 TRP A O 1
ATOM 1809 N N . THR A 1 225 ? -15.347 7.039 19.619 1.00 88.69 225 THR A N 1
ATOM 1810 C CA . THR A 1 225 ? -16.200 8.205 19.330 1.00 88.69 225 THR A CA 1
ATOM 1811 C C . THR A 1 225 ? -15.556 9.515 19.806 1.00 88.69 225 THR A C 1
ATOM 1813 O O . THR A 1 225 ? -14.758 9.547 20.748 1.00 88.69 225 THR A O 1
ATOM 1816 N N . THR A 1 226 ? -15.887 10.630 19.141 1.00 82.69 226 THR A N 1
ATOM 1817 C CA . THR A 1 226 ? -15.370 11.969 19.477 1.00 82.69 226 THR A CA 1
ATOM 1818 C C . THR A 1 226 ? -16.294 13.094 18.991 1.00 82.69 226 THR A C 1
ATOM 1820 O O . THR A 1 226 ? -16.783 13.067 17.861 1.00 82.69 226 THR A O 1
ATOM 1823 N N . GLY A 1 227 ? -16.539 14.110 19.829 1.00 80.44 227 GLY A N 1
ATOM 1824 C CA . GLY A 1 227 ? -17.486 15.192 19.513 1.00 80.44 227 GLY A CA 1
ATOM 1825 C C . GLY A 1 227 ? -18.876 14.642 19.163 1.00 80.44 227 GLY A C 1
ATOM 1826 O O . GLY A 1 227 ? -19.322 13.698 19.805 1.00 80.44 227 GLY A O 1
ATOM 1827 N N . ARG A 1 228 ? -19.513 15.166 18.100 1.00 77.62 228 ARG A N 1
ATOM 1828 C CA . ARG A 1 228 ? -20.847 14.722 17.626 1.00 77.62 228 ARG A CA 1
ATOM 1829 C C . ARG A 1 228 ? -20.976 13.218 17.352 1.00 77.62 228 ARG A C 1
ATOM 1831 O O . ARG A 1 228 ? -22.082 12.686 17.370 1.00 77.62 228 ARG A O 1
ATOM 1838 N N . ALA A 1 229 ? -19.862 12.525 17.106 1.00 80.56 229 ALA A N 1
ATOM 1839 C CA . ALA A 1 229 ? -19.874 11.082 16.902 1.00 80.56 229 ALA A CA 1
ATOM 1840 C C . ALA A 1 229 ? -20.201 10.302 18.190 1.00 80.56 229 ALA A C 1
ATOM 1842 O O . ALA A 1 229 ? -20.471 9.110 18.119 1.00 80.56 229 ALA A O 1
ATOM 1843 N N . MET A 1 230 ? -20.206 10.942 19.366 1.00 83.56 230 MET A N 1
ATOM 1844 C CA . MET A 1 230 ? -20.703 10.321 20.596 1.00 83.56 230 MET A CA 1
ATOM 1845 C C . MET A 1 230 ? -22.222 10.114 20.545 1.00 83.56 230 MET A C 1
ATOM 1847 O O . MET A 1 230 ? -22.720 9.077 20.971 1.00 83.56 230 MET A O 1
ATOM 1851 N N . GLU A 1 231 ? -22.978 11.063 20.001 1.00 82.06 231 GLU A N 1
ATOM 1852 C CA . GLU A 1 231 ? -24.434 10.950 19.881 1.00 82.06 231 GLU A CA 1
ATOM 1853 C C . GLU A 1 231 ? -24.796 9.931 18.794 1.00 82.06 231 GLU A C 1
ATOM 1855 O O . GLU A 1 231 ? -25.486 8.954 19.087 1.00 82.06 231 GLU A O 1
ATOM 1860 N N . LEU A 1 232 ? -24.205 10.068 17.600 1.00 83.88 232 LEU A N 1
ATOM 1861 C CA . LEU A 1 232 ? -24.342 9.101 16.504 1.00 83.88 232 LEU A CA 1
ATOM 1862 C C . LEU A 1 232 ? -23.883 7.687 16.908 1.00 83.88 232 LEU A C 1
ATOM 1864 O O . LEU A 1 232 ? -24.535 6.707 16.567 1.00 83.88 232 LEU A O 1
ATOM 1868 N N . GLY A 1 233 ? -22.802 7.554 17.681 1.00 87.81 233 GLY A N 1
ATOM 1869 C CA . GLY A 1 233 ? -22.327 6.259 18.171 1.00 87.81 233 GLY A CA 1
ATOM 1870 C C . GLY A 1 233 ? -23.343 5.551 19.074 1.00 87.81 233 GLY A C 1
ATOM 1871 O O . GLY A 1 233 ? -23.493 4.334 18.991 1.00 87.81 233 GLY A O 1
ATOM 1872 N N . ARG A 1 234 ? -24.108 6.295 19.887 1.00 85.62 234 ARG A N 1
ATOM 1873 C CA . ARG A 1 234 ? -25.201 5.726 20.697 1.00 85.62 234 ARG A CA 1
ATOM 1874 C C . ARG A 1 234 ? -26.398 5.317 19.835 1.00 85.62 234 ARG A C 1
ATOM 1876 O O . ARG A 1 234 ? -26.991 4.276 20.112 1.00 85.62 234 ARG A O 1
ATOM 1883 N N . GLU A 1 235 ? -26.721 6.086 18.791 1.00 88.06 235 GLU A N 1
ATOM 1884 C CA . GLU A 1 235 ? -27.727 5.695 17.790 1.00 88.06 235 GLU A CA 1
ATOM 1885 C C . GLU A 1 235 ? -27.322 4.405 17.066 1.00 88.06 235 GLU A C 1
ATOM 1887 O O . GLU A 1 235 ? -28.125 3.480 16.978 1.00 88.06 235 GLU A O 1
ATOM 1892 N N . LEU A 1 236 ? -26.074 4.316 16.594 1.00 91.00 236 LEU A N 1
ATOM 1893 C CA . LEU A 1 236 ? -25.555 3.173 15.840 1.00 91.00 236 LEU A CA 1
ATOM 1894 C C . LEU A 1 236 ? -25.483 1.897 16.674 1.00 91.00 236 LEU A C 1
ATOM 1896 O O . LEU A 1 236 ? -25.896 0.847 16.192 1.00 91.00 236 LEU A O 1
ATOM 1900 N N . LEU A 1 237 ? -25.047 1.973 17.938 1.00 90.31 237 LEU A N 1
ATOM 1901 C CA . LEU A 1 237 ? -25.103 0.823 18.845 1.00 90.31 237 LEU A CA 1
ATOM 1902 C C . LEU A 1 237 ? -26.534 0.278 18.956 1.00 90.31 237 LEU A C 1
ATOM 1904 O O . LEU A 1 237 ? -26.746 -0.916 18.752 1.00 90.31 237 LEU A O 1
ATOM 1908 N N . ALA A 1 238 ? -27.521 1.149 19.196 1.00 86.38 238 ALA A N 1
ATOM 1909 C CA . ALA A 1 238 ? -28.922 0.743 19.280 1.00 86.38 238 ALA A CA 1
ATOM 1910 C C . ALA A 1 238 ? -29.465 0.214 17.936 1.00 86.38 238 ALA A C 1
ATOM 1912 O O . ALA A 1 238 ? -30.164 -0.800 17.918 1.00 86.38 238 ALA A O 1
ATOM 1913 N N . HIS A 1 239 ? -29.113 0.854 16.817 1.00 88.56 239 HIS A N 1
ATOM 1914 C CA . HIS A 1 239 ? -29.503 0.451 15.462 1.00 88.56 239 HIS A CA 1
ATOM 1915 C C . HIS A 1 239 ? -28.957 -0.935 15.092 1.00 88.56 239 HIS A C 1
ATOM 1917 O O . HIS A 1 239 ? -29.686 -1.769 14.558 1.00 88.56 239 HIS A O 1
ATOM 1923 N N . TRP A 1 240 ? -27.702 -1.219 15.448 1.00 93.31 240 TRP A N 1
ATOM 1924 C CA . TRP A 1 240 ? -27.067 -2.517 15.231 1.00 93.31 240 TRP A CA 1
ATOM 1925 C C . TRP A 1 240 ? -27.484 -3.599 16.258 1.00 93.31 240 TRP A C 1
ATOM 1927 O O . TRP A 1 240 ? -27.014 -4.739 16.190 1.00 93.31 240 TRP A O 1
ATOM 1937 N N . GLY A 1 241 ? -28.380 -3.277 17.199 1.00 88.88 241 GLY A N 1
ATOM 1938 C CA . GLY A 1 241 ? -28.939 -4.223 18.172 1.00 88.88 241 GLY A CA 1
ATOM 1939 C C . GLY A 1 241 ? -28.109 -4.429 19.445 1.00 88.88 241 GLY A C 1
ATOM 1940 O O . GLY A 1 241 ? -28.286 -5.440 20.124 1.00 88.88 241 GLY A O 1
ATOM 1941 N N . TYR A 1 242 ? -27.220 -3.494 19.783 1.00 89.94 242 TYR A N 1
ATOM 1942 C CA . TYR A 1 242 ? -26.415 -3.505 21.006 1.00 89.94 242 TYR A CA 1
ATOM 1943 C C . TYR A 1 242 ? -27.001 -2.563 22.062 1.00 89.94 242 TYR A C 1
ATOM 1945 O O . TYR A 1 242 ? -27.348 -1.415 21.786 1.00 89.94 242 TYR A O 1
ATOM 1953 N N . THR A 1 243 ? -27.031 -3.009 23.316 1.00 86.12 243 THR A N 1
ATOM 1954 C CA . THR A 1 243 ? -27.289 -2.124 24.462 1.00 86.12 243 THR A CA 1
ATOM 1955 C C . THR A 1 243 ? -25.959 -1.560 24.951 1.00 86.12 243 THR A C 1
ATOM 1957 O O . THR A 1 243 ? -25.050 -2.333 25.251 1.00 86.12 243 THR A O 1
ATOM 1960 N N . ARG A 1 244 ? -25.813 -0.231 25.065 1.00 86.12 244 ARG A N 1
ATOM 1961 C CA . ARG A 1 244 ? -24.601 0.359 25.665 1.00 86.12 244 ARG A CA 1
ATOM 1962 C C . ARG A 1 244 ? -24.539 -0.003 27.151 1.00 86.12 244 ARG A C 1
ATOM 1964 O O . ARG A 1 244 ? -25.425 0.384 27.910 1.00 86.12 244 ARG A O 1
ATOM 1971 N N . ILE A 1 245 ? -23.481 -0.703 27.551 1.00 82.69 245 ILE A N 1
ATOM 1972 C CA . ILE A 1 245 ? -23.241 -1.141 28.932 1.00 82.69 245 ILE A CA 1
ATOM 1973 C C . ILE A 1 245 ? -22.218 -0.275 29.671 1.00 82.69 245 ILE A C 1
ATOM 1975 O O . ILE A 1 245 ? -22.349 -0.100 30.879 1.00 82.69 245 ILE A O 1
ATOM 1979 N N . ASP A 1 246 ? -21.238 0.284 28.957 1.00 85.75 246 ASP A N 1
ATOM 1980 C CA . ASP A 1 246 ? -20.089 0.984 29.544 1.00 85.75 246 ASP A CA 1
ATOM 1981 C C . ASP A 1 246 ? -19.555 2.085 28.597 1.00 85.75 246 ASP A C 1
ATOM 1983 O O . ASP A 1 246 ? -20.063 2.263 27.481 1.00 85.75 246 ASP A O 1
ATOM 1987 N N . GLU A 1 247 ? -18.577 2.875 29.036 1.00 85.69 247 GLU A N 1
ATOM 1988 C CA . GLU A 1 247 ? -17.918 3.918 28.235 1.00 85.69 247 GLU A CA 1
ATOM 1989 C C . GLU A 1 247 ? -16.453 4.110 28.676 1.00 85.69 247 GLU A C 1
ATOM 1991 O O . GLU A 1 247 ? -16.154 4.907 29.561 1.00 85.69 247 GLU A O 1
ATOM 1996 N N . LEU A 1 248 ? -15.529 3.391 28.028 1.00 89.00 248 LEU A N 1
ATOM 1997 C CA . LEU A 1 248 ? -14.088 3.484 28.276 1.00 89.00 248 LEU A CA 1
ATOM 1998 C C . LEU A 1 248 ? -13.549 4.871 27.893 1.00 89.00 248 LEU A C 1
ATOM 2000 O O . LEU A 1 248 ? -13.812 5.378 26.801 1.00 89.00 248 LEU A O 1
ATOM 2004 N N . ILE A 1 249 ? -12.727 5.465 28.755 1.00 90.31 249 ILE A N 1
ATOM 2005 C CA . ILE A 1 249 ? -12.125 6.786 28.559 1.00 90.31 249 ILE A CA 1
ATOM 2006 C C . ILE A 1 249 ? -10.612 6.644 28.390 1.00 90.31 249 ILE A C 1
ATOM 2008 O O . ILE A 1 249 ? -9.902 6.282 29.328 1.00 90.31 249 ILE A O 1
ATOM 2012 N N . TRP A 1 250 ? -10.090 7.015 27.218 1.00 93.06 250 TRP A N 1
ATOM 2013 C CA . TRP A 1 250 ? -8.652 7.206 27.030 1.00 93.06 250 TRP A CA 1
ATOM 2014 C C . TRP A 1 250 ? -8.256 8.626 27.418 1.00 93.06 250 TRP A C 1
ATOM 2016 O O . TRP A 1 250 ? -8.526 9.579 26.690 1.00 93.06 250 TRP A O 1
ATOM 2026 N N . VAL A 1 251 ? -7.585 8.756 28.558 1.00 90.50 251 VAL A N 1
ATOM 2027 C CA . VAL A 1 251 ? -6.925 9.975 29.023 1.00 90.50 251 VAL A CA 1
ATOM 2028 C C . VAL A 1 251 ? -5.578 10.117 28.316 1.00 90.50 251 VAL A C 1
ATOM 2030 O O . VAL A 1 251 ? -4.688 9.275 28.453 1.00 90.50 251 VAL A O 1
ATOM 2033 N N . LYS A 1 252 ? -5.431 11.211 27.566 1.00 87.25 252 LYS A N 1
ATOM 2034 C CA . LYS A 1 252 ? -4.275 11.490 26.713 1.00 87.25 252 LYS A CA 1
ATOM 2035 C C . LYS A 1 252 ? -3.159 12.167 27.499 1.00 87.25 252 LYS A C 1
ATOM 2037 O O . LYS A 1 252 ? -3.310 13.311 27.937 1.00 87.25 252 LYS A O 1
ATOM 2042 N N . VAL A 1 253 ? -2.015 11.500 27.613 1.00 85.62 253 VAL A N 1
ATOM 2043 C CA . VAL A 1 253 ? -0.786 12.074 28.185 1.00 85.62 253 VAL A CA 1
ATOM 2044 C C . VAL A 1 253 ? 0.328 12.181 27.140 1.00 85.62 253 VAL A C 1
ATOM 2046 O O . VAL A 1 253 ? 0.268 11.551 26.087 1.00 85.62 253 VAL A O 1
ATOM 2049 N N . GLY A 1 254 ? 1.328 13.023 27.397 1.00 72.00 254 GLY A N 1
ATOM 2050 C CA . GLY A 1 254 ? 2.606 12.997 26.673 1.00 72.00 254 GLY A CA 1
ATOM 2051 C C . GLY A 1 254 ? 3.673 12.208 27.438 1.00 72.00 254 GLY A C 1
ATOM 2052 O O . GLY A 1 254 ? 3.432 11.800 28.569 1.00 72.00 254 GLY A O 1
ATOM 2053 N N . GLN A 1 255 ? 4.880 12.105 26.875 1.00 73.75 255 GLN A N 1
ATOM 2054 C CA . GLN A 1 255 ? 6.046 11.390 27.444 1.00 73.75 255 GLN A CA 1
ATOM 2055 C C . GLN A 1 255 ? 6.403 11.750 28.900 1.00 73.75 255 GLN A C 1
ATOM 2057 O O . GLN A 1 255 ? 7.007 10.966 29.623 1.00 73.75 255 GLN A O 1
ATOM 2062 N N . THR A 1 256 ? 6.027 12.945 29.364 1.00 76.62 256 THR A N 1
ATOM 2063 C CA . THR A 1 256 ? 6.209 13.382 30.764 1.00 76.62 256 THR A CA 1
ATOM 2064 C C . THR A 1 256 ? 5.044 12.988 31.683 1.00 76.62 256 THR A C 1
ATOM 2066 O O . THR A 1 256 ? 4.923 13.521 32.785 1.00 76.62 256 THR A O 1
ATOM 2069 N N . GLN A 1 257 ? 4.153 12.106 31.217 1.00 78.62 257 GLN A N 1
ATOM 2070 C CA . GLN A 1 257 ? 2.912 11.662 31.868 1.00 78.62 257 GLN A CA 1
ATOM 2071 C C . GLN A 1 257 ? 1.955 12.814 32.254 1.00 78.62 257 GLN A C 1
ATOM 2073 O O . GLN A 1 257 ? 1.061 12.676 33.086 1.00 78.62 257 GLN A O 1
ATOM 2078 N N . ARG A 1 258 ? 2.114 13.977 31.605 1.00 81.12 258 ARG A N 1
ATOM 2079 C CA . ARG A 1 258 ? 1.250 15.158 31.749 1.00 81.12 258 ARG A CA 1
ATOM 2080 C C . ARG A 1 258 ? 0.118 15.131 30.726 1.00 81.12 258 ARG A C 1
ATOM 2082 O O . ARG A 1 258 ? 0.347 14.790 29.567 1.00 81.12 258 ARG A O 1
ATOM 2089 N N . LEU A 1 259 ? -1.075 15.561 31.146 1.00 83.31 259 LEU A N 1
ATOM 2090 C CA . LEU A 1 259 ? -2.259 15.686 30.288 1.00 83.31 259 LEU A CA 1
ATOM 2091 C C . LEU A 1 259 ? -1.990 16.565 29.060 1.00 83.31 259 LEU A C 1
ATOM 2093 O O . LEU A 1 259 ? -1.665 17.747 29.194 1.00 83.31 259 LEU A O 1
ATOM 2097 N N . ILE A 1 260 ? -2.224 16.008 27.875 1.00 81.31 260 ILE A N 1
ATOM 2098 C CA . ILE A 1 260 ? -2.263 16.763 26.623 1.00 81.31 260 ILE A CA 1
ATOM 2099 C C . ILE A 1 260 ? -3.577 17.542 26.569 1.00 81.31 260 ILE A C 1
ATOM 2101 O O . ILE A 1 260 ? -4.650 16.994 26.810 1.00 81.31 260 ILE A O 1
ATOM 2105 N N . ARG A 1 261 ? -3.492 18.838 26.256 1.00 82.44 261 ARG A N 1
ATOM 2106 C CA . ARG A 1 261 ? -4.634 19.754 26.157 1.00 82.44 261 ARG A CA 1
ATOM 2107 C C . ARG A 1 261 ? -4.757 20.230 24.714 1.00 82.44 261 ARG A C 1
ATOM 2109 O O . ARG A 1 261 ? -4.014 21.111 24.297 1.00 82.44 261 ARG A O 1
ATOM 2116 N N . THR A 1 262 ? -5.672 19.630 23.957 1.00 69.75 262 THR A N 1
ATOM 2117 C CA . THR A 1 262 ? -5.965 20.056 22.579 1.00 69.75 262 THR A CA 1
ATOM 2118 C C . THR A 1 262 ? -7.169 20.993 22.551 1.00 69.75 262 THR A C 1
ATOM 2120 O O . THR A 1 262 ? -8.270 20.611 22.945 1.00 69.75 262 THR A O 1
ATOM 2123 N N . GLY A 1 263 ? -6.963 22.229 22.099 1.00 65.75 263 GLY A N 1
ATOM 2124 C CA . GLY A 1 263 ? -8.057 23.144 21.772 1.00 65.75 263 GLY A CA 1
ATOM 2125 C C . GLY A 1 263 ? -8.715 22.753 20.446 1.00 65.75 263 GLY A C 1
ATOM 2126 O O . GLY A 1 263 ? -8.056 22.199 19.565 1.00 65.75 263 GLY A O 1
ATOM 2127 N N . ARG A 1 264 ? -10.007 23.051 20.290 1.00 64.25 264 ARG A N 1
ATOM 2128 C CA . ARG A 1 264 ? -10.761 22.838 19.047 1.00 64.25 264 ARG A CA 1
ATOM 2129 C C . ARG A 1 264 ? -11.634 24.059 18.775 1.00 64.25 264 ARG A C 1
ATOM 2131 O O . ARG A 1 264 ? -12.259 24.585 19.693 1.00 64.25 264 ARG A O 1
ATOM 2138 N N . THR A 1 265 ? -11.688 24.519 17.528 1.00 64.75 265 THR A N 1
ATOM 2139 C CA . THR A 1 265 ? -12.532 25.660 17.143 1.00 64.75 265 THR A CA 1
ATOM 2140 C C . THR A 1 265 ? -13.992 25.397 17.535 1.00 64.75 265 THR A C 1
ATOM 2142 O O . THR A 1 265 ? -14.476 24.266 17.443 1.00 64.75 265 THR A O 1
ATOM 2145 N N . GLY A 1 266 ? -14.678 26.420 18.050 1.00 66.06 266 GLY A N 1
ATOM 2146 C CA . GLY A 1 266 ? -16.044 26.300 18.576 1.00 66.06 266 GLY A CA 1
ATOM 2147 C C . GLY A 1 266 ? -16.178 25.609 19.943 1.00 66.06 266 GLY A C 1
ATOM 2148 O O . GLY A 1 266 ? -17.297 25.465 20.419 1.00 66.06 266 GLY A O 1
ATOM 2149 N N . HIS A 1 267 ? -15.082 25.192 20.592 1.00 63.41 267 HIS A N 1
ATOM 2150 C CA . HIS A 1 267 ? -15.115 24.542 21.908 1.00 63.41 267 HIS A CA 1
ATOM 2151 C C . HIS A 1 267 ? -14.440 25.419 22.975 1.00 63.41 267 HIS A C 1
ATOM 2153 O O . HIS A 1 267 ? -13.292 25.831 22.823 1.00 63.41 267 HIS A O 1
ATOM 2159 N N . HIS A 1 268 ? -15.134 25.668 24.090 1.00 73.25 268 HIS A N 1
ATOM 2160 C CA . HIS A 1 268 ? -14.607 26.447 25.225 1.00 73.25 268 HIS A CA 1
ATOM 2161 C C . HIS A 1 268 ? -13.798 25.611 26.237 1.00 73.25 268 HIS A C 1
ATOM 2163 O O . HIS A 1 268 ? -13.255 26.156 27.196 1.00 73.25 268 HIS A O 1
ATOM 2169 N N . LEU A 1 269 ? -13.711 24.292 26.037 1.00 70.25 269 LEU A N 1
ATOM 2170 C CA . LEU A 1 269 ? -12.965 23.360 26.885 1.00 70.25 269 LEU A CA 1
ATOM 2171 C C . LEU A 1 269 ? -11.897 22.632 26.063 1.00 70.25 269 LEU A C 1
ATOM 2173 O O . LEU A 1 269 ? -12.105 22.305 24.897 1.00 70.25 269 LEU A O 1
ATOM 2177 N N . ASN A 1 270 ? -10.755 22.347 26.691 1.00 72.44 270 ASN A N 1
ATOM 2178 C CA . ASN A 1 270 ? -9.690 21.564 26.068 1.00 72.44 270 ASN A CA 1
ATOM 2179 C C . ASN A 1 270 ? -10.056 20.076 26.043 1.00 72.44 270 ASN A C 1
ATOM 2181 O O . ASN A 1 270 ? -10.388 19.495 27.077 1.00 72.44 270 ASN A O 1
ATOM 2185 N N . HIS A 1 271 ? -9.897 19.436 24.889 1.00 73.06 271 HIS A N 1
ATOM 2186 C CA . HIS A 1 271 ? -9.991 17.990 24.759 1.00 73.06 271 HIS A CA 1
ATOM 2187 C C . HIS A 1 271 ? -8.706 17.349 25.298 1.00 73.06 271 HIS A C 1
ATOM 2189 O O . HIS A 1 271 ? -7.608 17.588 24.784 1.00 73.06 271 HIS A O 1
ATOM 2195 N N . THR A 1 272 ? -8.859 16.537 26.343 1.00 80.31 272 THR A N 1
ATOM 2196 C CA . THR A 1 272 ? -7.790 15.774 27.016 1.00 80.31 272 THR A CA 1
ATOM 2197 C C . THR A 1 272 ? -7.998 14.259 26.928 1.00 80.31 272 THR A C 1
ATOM 2199 O O . THR A 1 272 ? -7.241 13.490 27.520 1.00 80.31 272 THR A O 1
ATOM 2202 N N . LYS A 1 273 ? -9.053 13.818 26.230 1.00 85.12 273 LYS A N 1
ATOM 2203 C CA . LYS A 1 273 ? -9.507 12.425 26.200 1.00 85.12 273 LYS A CA 1
ATOM 2204 C C . LYS A 1 273 ? -10.295 12.072 24.938 1.00 85.12 273 LYS A C 1
ATOM 2206 O O . LYS A 1 273 ? -10.875 12.958 24.311 1.00 85.12 273 LYS A O 1
ATOM 2211 N N . GLU A 1 274 ? -10.329 10.786 24.607 1.00 87.88 274 GLU A N 1
ATOM 2212 C CA . GLU A 1 274 ? -11.253 10.161 23.643 1.00 87.88 274 GLU A CA 1
ATOM 2213 C C . GLU A 1 274 ? -12.096 9.085 24.347 1.00 87.88 274 GLU A C 1
ATOM 2215 O O . GLU A 1 274 ? -11.715 8.601 25.414 1.00 87.88 274 GLU A O 1
ATOM 2220 N N . HIS A 1 275 ? -13.246 8.736 23.765 1.00 90.69 275 HIS A N 1
ATOM 2221 C CA . HIS A 1 275 ? -14.214 7.799 24.342 1.00 90.69 275 HIS A CA 1
ATOM 2222 C C . HIS A 1 275 ? -14.348 6.546 23.472 1.00 90.69 275 HIS A C 1
ATOM 2224 O O . HIS A 1 275 ? -14.387 6.644 22.248 1.00 90.69 275 HIS A O 1
ATOM 2230 N N . CYS A 1 276 ? -14.476 5.381 24.099 1.00 95.31 276 CYS A N 1
ATOM 2231 C CA . CYS A 1 276 ? -14.777 4.107 23.458 1.00 95.31 276 CYS A CA 1
ATOM 2232 C C . CYS A 1 276 ? -16.022 3.507 24.121 1.00 95.31 276 CYS A C 1
ATOM 2234 O O . CYS A 1 276 ? -15.981 3.041 25.259 1.00 95.31 276 CYS A O 1
ATOM 2236 N N . MET A 1 277 ? -17.162 3.576 23.438 1.00 93.25 277 MET A N 1
ATOM 2237 C CA . MET A 1 277 ? -18.427 3.073 23.969 1.00 93.25 277 MET A CA 1
ATOM 2238 C C . MET A 1 277 ? -18.443 1.552 23.913 1.00 93.25 277 MET A C 1
ATOM 2240 O O . MET A 1 277 ? -18.099 0.976 22.881 1.00 93.25 277 MET A O 1
ATOM 2244 N N . VAL A 1 278 ? -18.868 0.909 25.002 1.00 93.69 278 VAL A N 1
ATOM 2245 C CA . VAL A 1 278 ? -18.983 -0.551 25.053 1.00 93.69 278 VAL A CA 1
ATOM 2246 C C . VAL A 1 278 ? -20.449 -0.934 24.919 1.00 93.69 278 VAL A C 1
ATOM 2248 O O . VAL A 1 278 ? -21.276 -0.589 25.769 1.00 93.69 278 VAL A O 1
ATOM 2251 N N . GLY A 1 279 ? -20.776 -1.632 23.837 1.00 91.75 279 GLY A N 1
ATOM 2252 C CA . GLY A 1 279 ? -22.076 -2.249 23.612 1.00 91.75 279 GLY A CA 1
ATOM 2253 C C . GLY A 1 279 ? -22.033 -3.744 23.903 1.00 91.75 279 GLY A C 1
ATOM 2254 O O . GLY A 1 279 ? -21.048 -4.409 23.591 1.00 91.75 279 GLY A O 1
ATOM 2255 N N . ALA A 1 280 ? -23.114 -4.281 24.459 1.00 89.94 280 ALA A N 1
ATOM 2256 C CA . ALA A 1 280 ? -23.344 -5.715 24.573 1.00 89.94 280 ALA A CA 1
ATOM 2257 C C . ALA A 1 280 ? -24.539 -6.124 23.709 1.00 89.94 280 ALA A C 1
ATOM 2259 O O . ALA A 1 280 ? -25.580 -5.458 23.714 1.00 89.94 280 ALA A O 1
ATOM 2260 N N . LYS A 1 281 ? -24.389 -7.236 22.992 1.00 86.62 281 LYS A N 1
ATOM 2261 C CA . LYS A 1 281 ? -25.460 -7.930 22.280 1.00 86.62 281 LYS A CA 1
ATOM 2262 C C . LYS A 1 281 ? -25.629 -9.305 22.912 1.00 86.62 281 LYS A C 1
ATOM 2264 O O . LYS A 1 281 ? -24.648 -9.982 23.207 1.00 86.62 281 LYS A O 1
ATOM 2269 N N . VAL A 1 282 ? -26.873 -9.697 23.139 1.00 77.12 282 VAL A N 1
ATOM 2270 C CA . VAL A 1 282 ? -27.242 -10.985 23.736 1.00 77.12 282 VAL A CA 1
ATOM 2271 C C . VAL A 1 282 ? -28.478 -11.544 23.042 1.00 77.12 282 VAL A C 1
ATOM 2273 O O . VAL A 1 282 ? -29.239 -10.768 22.449 1.00 77.12 282 VAL A O 1
ATOM 2276 N N . PRO A 1 283 ? -28.714 -12.866 23.115 1.00 64.19 283 PRO A N 1
ATOM 2277 C CA . PRO A 1 283 ? -29.906 -13.468 22.542 1.00 64.19 283 PRO A CA 1
ATOM 2278 C C . PRO A 1 283 ? -31.184 -12.891 23.167 1.00 64.19 283 PRO A C 1
ATOM 2280 O O . PRO A 1 283 ? -31.210 -12.464 24.325 1.00 64.19 283 PRO A O 1
ATOM 2283 N N . SER A 1 284 ? -32.276 -12.912 22.399 1.00 48.09 284 SER A N 1
ATOM 2284 C CA . SER A 1 284 ? -33.618 -12.669 22.950 1.00 48.09 284 SER A CA 1
ATOM 2285 C C . SER A 1 284 ? -33.948 -13.714 24.034 1.00 48.09 284 SER A C 1
ATOM 2287 O O . SER A 1 284 ? -33.355 -14.791 24.038 1.00 48.09 284 SER A O 1
ATOM 2289 N N . PRO A 1 285 ? -34.810 -13.367 25.007 1.00 45.34 285 PRO A N 1
ATOM 2290 C CA . PRO A 1 285 ? -34.508 -13.495 26.433 1.00 45.34 285 PRO A CA 1
ATOM 2291 C C . PRO A 1 285 ? -34.277 -14.932 26.925 1.00 45.34 285 PRO A C 1
ATOM 2293 O O . PRO A 1 285 ? -34.847 -15.873 26.369 1.00 45.34 285 PRO A O 1
ATOM 2296 N N . PRO A 1 286 ? -33.502 -15.104 28.016 1.00 39.59 286 PRO A N 1
ATOM 2297 C CA . PRO A 1 286 ? -33.276 -16.412 28.614 1.00 39.59 286 PRO A CA 1
ATOM 2298 C C . PRO A 1 286 ? -34.591 -17.070 29.046 1.00 39.59 286 PRO A C 1
ATOM 2300 O O . PRO A 1 286 ? -35.567 -16.402 29.398 1.00 39.59 286 PRO A O 1
ATOM 2303 N N . SER A 1 287 ? -34.581 -18.404 29.068 1.00 34.59 287 SER A N 1
ATOM 2304 C CA . SER A 1 287 ? -35.677 -19.197 29.633 1.00 34.59 287 SER A CA 1
ATOM 2305 C C . SER A 1 287 ? -35.969 -18.762 31.079 1.00 34.59 287 SER A C 1
ATOM 2307 O O . SER A 1 287 ? -35.023 -18.466 31.818 1.00 34.59 287 SER A O 1
ATOM 2309 N N . PRO A 1 288 ? -37.245 -18.724 31.513 1.00 34.28 288 PRO A N 1
ATOM 2310 C CA . PRO A 1 288 ? -37.604 -18.274 32.855 1.00 34.28 288 PRO A CA 1
ATOM 2311 C C . PRO A 1 288 ? -36.953 -19.174 33.916 1.00 34.28 288 PRO A C 1
ATOM 2313 O O . PRO A 1 288 ? -37.326 -20.335 34.061 1.00 34.28 288 PRO A O 1
ATOM 2316 N N . GLY A 1 289 ? -35.966 -18.630 34.636 1.00 41.50 289 GLY A N 1
ATOM 2317 C CA . GLY A 1 289 ? -35.190 -19.351 35.653 1.00 41.50 289 GLY A CA 1
ATOM 2318 C C . GLY A 1 289 ? -33.691 -19.025 35.708 1.00 41.50 289 GLY A C 1
ATOM 2319 O O . GLY A 1 289 ? -33.039 -19.425 36.666 1.00 41.50 289 GLY A O 1
ATOM 2320 N N . VAL A 1 290 ? -33.127 -18.302 34.730 1.00 41.16 290 VAL A N 1
ATOM 2321 C CA . VAL A 1 290 ? -31.706 -17.892 34.760 1.00 41.16 290 VAL A CA 1
ATOM 2322 C C . VAL A 1 290 ? -31.540 -16.543 35.469 1.00 41.16 290 VAL A C 1
ATOM 2324 O O . VAL A 1 290 ? -32.023 -15.522 34.980 1.00 41.16 290 VAL A O 1
ATOM 2327 N N . GLU A 1 291 ? -30.831 -16.521 36.600 1.00 36.78 291 GLU A N 1
ATOM 2328 C CA . GLU A 1 291 ? -30.478 -15.281 37.304 1.00 36.78 291 GLU A CA 1
ATOM 2329 C C . GLU A 1 291 ? -29.380 -14.504 36.559 1.00 36.78 291 GLU A C 1
ATOM 2331 O O . GLU A 1 291 ? -28.292 -15.016 36.293 1.00 36.78 291 GLU A O 1
ATOM 2336 N N . SER A 1 292 ? -29.642 -13.237 36.236 1.00 39.47 292 SER A N 1
ATOM 2337 C CA . SER A 1 292 ? -28.664 -12.350 35.600 1.00 39.47 292 SER A CA 1
ATOM 2338 C C . SER A 1 292 ? -27.645 -11.817 36.614 1.00 39.47 292 SER A C 1
ATOM 2340 O O . SER A 1 292 ? -28.031 -11.142 37.570 1.00 39.47 292 SER A O 1
ATOM 2342 N N . LYS A 1 293 ? -26.345 -12.030 36.363 1.00 40.69 293 LYS A N 1
ATOM 2343 C CA . LYS A 1 293 ? -25.242 -11.422 37.135 1.00 40.69 293 LYS A CA 1
ATOM 2344 C C . LYS A 1 293 ? -25.404 -9.887 37.198 1.00 40.69 293 LYS A C 1
ATOM 2346 O O . LYS A 1 293 ? -25.389 -9.251 36.142 1.00 40.69 293 LYS A O 1
ATOM 2351 N N . PRO A 1 294 ? -25.527 -9.262 38.385 1.00 36.12 294 PRO A N 1
ATOM 2352 C CA . PRO A 1 294 ? -25.645 -7.810 38.486 1.00 36.12 294 PRO A CA 1
ATOM 2353 C C . PRO A 1 294 ? -24.293 -7.121 38.246 1.00 36.12 294 PRO A C 1
ATOM 2355 O O . PRO A 1 294 ? -23.291 -7.459 38.879 1.00 36.12 294 PRO A O 1
ATOM 2358 N N . LEU A 1 295 ? -24.269 -6.101 37.381 1.00 39.34 295 LEU A N 1
ATOM 2359 C CA . LEU A 1 295 ? -23.140 -5.169 37.304 1.00 39.34 295 LEU A CA 1
ATOM 2360 C C . LEU A 1 295 ? -23.091 -4.320 38.583 1.00 39.34 295 LEU A C 1
ATOM 2362 O O . LEU A 1 295 ? -24.085 -3.716 38.991 1.00 39.34 295 LEU A O 1
ATOM 2366 N N . LEU A 1 296 ? -21.932 -4.294 39.241 1.00 37.72 296 LEU A N 1
ATOM 2367 C CA . LEU A 1 296 ? -21.799 -3.728 40.580 1.00 37.72 296 LEU A CA 1
ATOM 2368 C C . LEU A 1 296 ? -21.737 -2.187 40.553 1.00 37.72 296 LEU A C 1
ATOM 2370 O O . LEU A 1 296 ? -20.689 -1.607 40.284 1.00 37.72 296 LEU A O 1
ATOM 2374 N N . GLY A 1 297 ? -22.839 -1.526 40.925 1.00 37.47 297 GLY A N 1
ATOM 2375 C CA . GLY A 1 297 ? -22.826 -0.132 41.400 1.00 37.47 297 GLY A CA 1
ATOM 2376 C C . GLY A 1 297 ? -23.150 0.977 40.389 1.00 37.47 297 GLY A C 1
ATOM 2377 O O . GLY A 1 297 ? -23.000 2.151 40.724 1.00 37.47 297 GLY A O 1
ATOM 2378 N N . SER A 1 298 ? -23.619 0.664 39.180 1.00 34.81 298 SER A N 1
ATOM 2379 C CA . SER A 1 298 ? -23.999 1.678 38.185 1.00 34.81 298 SER A CA 1
ATOM 2380 C C . SER A 1 298 ? -25.358 2.334 38.490 1.00 34.81 298 SER A C 1
ATOM 2382 O O . SER A 1 298 ? -26.401 1.695 38.366 1.00 34.81 298 SER A O 1
ATOM 2384 N N . THR A 1 299 ? -25.379 3.637 38.778 1.00 34.78 299 THR A N 1
ATOM 2385 C CA . THR A 1 299 ? -26.617 4.442 38.895 1.00 34.78 299 THR A CA 1
ATOM 2386 C C . THR A 1 299 ? -27.103 5.032 37.559 1.00 34.78 299 THR A C 1
ATOM 2388 O O . THR A 1 299 ? -28.052 5.817 37.530 1.00 34.78 299 THR A O 1
ATOM 2391 N N . GLN A 1 300 ? -26.472 4.678 36.431 1.00 38.97 300 GLN A N 1
ATOM 2392 C CA . GLN A 1 300 ? -26.852 5.184 35.107 1.00 38.97 300 GLN A CA 1
ATOM 2393 C C . GLN A 1 300 ? -28.154 4.555 34.583 1.00 38.97 300 GLN A C 1
ATOM 2395 O O . GLN A 1 300 ? -28.392 3.355 34.703 1.00 38.97 300 GLN A O 1
ATOM 2400 N N . LYS A 1 301 ? -28.975 5.366 33.903 1.00 37.25 301 LYS A N 1
ATOM 2401 C CA . LYS A 1 301 ? -30.108 4.873 33.110 1.00 37.25 301 LYS A CA 1
ATOM 2402 C C . LYS A 1 301 ? -29.596 4.224 31.820 1.00 37.25 301 LYS A C 1
ATOM 2404 O O . LYS A 1 301 ? -29.150 4.924 30.912 1.00 37.25 301 LYS A O 1
ATOM 2409 N N . TYR A 1 302 ? -29.705 2.901 31.724 1.00 43.50 302 TYR A N 1
ATOM 2410 C CA . TYR A 1 302 ? -29.439 2.148 30.496 1.00 43.50 302 TYR A CA 1
ATOM 2411 C C . TYR A 1 302 ? -30.488 2.455 29.417 1.00 43.50 302 TYR A C 1
ATOM 2413 O O . TYR A 1 302 ? -31.619 1.972 29.476 1.00 43.50 302 TYR A O 1
ATOM 2421 N N . VAL A 1 303 ? -30.112 3.255 28.417 1.00 38.22 303 VAL A N 1
ATOM 2422 C CA . VAL A 1 303 ? -30.937 3.495 27.223 1.00 38.22 303 VAL A CA 1
ATOM 2423 C C . VAL A 1 303 ? -30.941 2.222 26.372 1.00 38.22 303 VAL A C 1
ATOM 2425 O O . VAL A 1 303 ? -29.879 1.717 26.018 1.00 38.22 303 VAL A O 1
ATOM 2428 N N . GLY A 1 304 ? -32.132 1.697 26.071 1.00 40.22 304 GLY A N 1
ATOM 2429 C CA . GLY A 1 304 ? -32.329 0.450 25.316 1.00 40.22 304 GLY A CA 1
ATOM 2430 C C . GLY A 1 304 ? -32.786 -0.750 26.157 1.00 40.22 304 GLY A C 1
ATOM 2431 O O . GLY A 1 304 ? -33.378 -1.676 25.605 1.00 40.22 304 GLY A O 1
ATOM 2432 N N . SER A 1 305 ? -32.612 -0.727 27.486 1.00 37.69 305 SER A N 1
ATOM 2433 C CA . SER A 1 305 ? -33.192 -1.767 28.349 1.00 37.69 305 SER A CA 1
ATOM 2434 C C . SER A 1 305 ? -34.718 -1.639 28.401 1.00 37.69 305 SER A C 1
ATOM 2436 O O . SER A 1 305 ? -35.252 -0.544 28.587 1.00 37.69 305 SER A O 1
ATOM 2438 N N . ARG A 1 306 ? -35.436 -2.766 28.285 1.00 37.25 306 ARG A N 1
ATOM 2439 C CA . ARG A 1 306 ? -36.908 -2.812 28.412 1.00 37.25 306 ARG A CA 1
ATOM 2440 C C . ARG A 1 306 ? -37.397 -2.573 29.848 1.00 37.25 306 ARG A C 1
ATOM 2442 O O . ARG A 1 306 ? -38.596 -2.401 30.049 1.00 37.25 306 ARG A O 1
ATOM 2449 N N . VAL A 1 307 ? -36.494 -2.556 30.833 1.00 36.66 307 VAL A N 1
ATOM 2450 C CA . VAL A 1 307 ? -36.787 -2.272 32.245 1.00 36.66 307 VAL A CA 1
ATOM 2451 C C . VAL A 1 307 ? -35.782 -1.245 32.766 1.00 36.66 307 VAL A C 1
ATOM 2453 O O . VAL A 1 307 ? -34.572 -1.469 32.746 1.00 36.66 307 VAL A O 1
ATOM 2456 N N . ALA A 1 308 ? -36.275 -0.106 33.252 1.00 36.34 308 ALA A N 1
ATOM 2457 C CA . ALA A 1 308 ? -35.415 0.946 33.780 1.00 36.34 308 ALA A CA 1
ATOM 2458 C C . ALA A 1 308 ? -34.679 0.476 35.049 1.00 36.34 308 ALA A C 1
ATOM 2460 O O . ALA A 1 308 ? -35.310 0.095 36.031 1.00 36.34 308 ALA A O 1
ATOM 2461 N N . GLY A 1 309 ? -33.344 0.548 35.034 1.00 40.19 309 GLY A N 1
ATOM 2462 C CA . GLY A 1 309 ? -32.490 0.239 36.190 1.00 40.19 309 GLY A CA 1
ATOM 2463 C C . GLY A 1 309 ? -31.926 -1.185 36.246 1.00 40.19 309 GLY A C 1
ATOM 2464 O O . GLY A 1 309 ? -31.106 -1.451 37.118 1.00 40.19 309 GLY A O 1
ATOM 2465 N N . VAL A 1 310 ? -32.294 -2.075 35.317 1.00 42.72 310 VAL A N 1
ATOM 2466 C CA . VAL A 1 310 ? -31.681 -3.411 35.199 1.00 42.72 310 VAL A CA 1
ATOM 2467 C C . VAL A 1 310 ? -30.715 -3.415 34.002 1.00 42.72 310 VAL A C 1
ATOM 2469 O O . VAL A 1 310 ? -31.158 -3.097 32.889 1.00 42.72 310 VAL A O 1
ATOM 2472 N N . PRO A 1 311 ? -29.414 -3.730 34.191 1.00 49.44 311 PRO A N 1
ATOM 2473 C CA . PRO A 1 311 ? -28.486 -3.909 33.077 1.00 49.44 311 PRO A CA 1
ATOM 2474 C C . PRO A 1 311 ? -28.907 -5.120 32.228 1.00 49.44 311 PRO A C 1
ATOM 2476 O O . PRO A 1 311 ? -29.498 -6.061 32.763 1.00 49.44 311 PRO A O 1
ATOM 2479 N N . PRO A 1 312 ? -28.608 -5.145 30.917 1.00 54.31 312 PRO A N 1
ATOM 2480 C CA . PRO A 1 312 ? -28.792 -6.361 30.132 1.00 54.31 312 PRO A CA 1
ATOM 2481 C C . PRO A 1 312 ? -27.936 -7.494 30.729 1.00 54.31 312 PRO A C 1
ATOM 2483 O O . PRO A 1 312 ? -26.843 -7.218 31.238 1.00 54.31 312 PRO A O 1
ATOM 2486 N N . PRO A 1 313 ? -28.380 -8.764 30.661 1.00 61.94 313 PRO A N 1
ATOM 2487 C CA . PRO A 1 313 ? -27.487 -9.876 30.951 1.00 61.94 313 PRO A CA 1
ATOM 2488 C C . PRO A 1 313 ? -26.289 -9.815 29.994 1.00 61.94 313 PRO A C 1
ATOM 2490 O O . PRO A 1 313 ? -26.416 -9.364 28.855 1.00 61.94 313 PRO A O 1
ATOM 2493 N N . LEU A 1 314 ? -25.130 -10.266 30.464 1.00 68.06 314 LEU A N 1
ATOM 2494 C CA . LEU A 1 314 ? -23.926 -10.415 29.650 1.00 68.06 314 LEU A CA 1
ATOM 2495 C C . LEU A 1 314 ? -23.682 -11.902 29.377 1.00 68.06 314 LEU A C 1
ATOM 2497 O O . LEU A 1 314 ? -24.057 -12.722 30.222 1.00 68.06 314 LEU A O 1
ATOM 2501 N N . PRO A 1 315 ? -23.053 -12.264 28.243 1.00 68.88 315 PRO A N 1
ATOM 2502 C CA . PRO A 1 315 ? -22.669 -13.645 27.984 1.00 68.88 315 PRO A CA 1
ATOM 2503 C C . PRO A 1 315 ? -21.801 -14.189 29.122 1.00 68.88 315 PRO A C 1
ATOM 2505 O O . PRO A 1 315 ? -20.920 -13.495 29.633 1.00 68.88 315 PRO A O 1
ATOM 2508 N N . ASP A 1 316 ? -22.043 -15.436 29.526 1.00 66.12 316 ASP A N 1
ATOM 2509 C CA . ASP A 1 316 ? -21.476 -16.002 30.759 1.00 66.12 316 ASP A CA 1
ATOM 2510 C C . ASP A 1 316 ? -19.938 -16.077 30.770 1.00 66.12 316 ASP A C 1
ATOM 2512 O O . ASP A 1 316 ? -19.333 -16.150 31.843 1.00 66.12 316 ASP A O 1
ATOM 2516 N N . TRP A 1 317 ? -19.330 -16.040 29.579 1.00 69.25 317 TRP A N 1
ATOM 2517 C CA . TRP A 1 317 ? -17.892 -16.041 29.314 1.00 69.25 317 TRP A CA 1
ATOM 2518 C C . TRP A 1 317 ? -17.225 -14.654 29.399 1.00 69.25 317 TRP A C 1
ATOM 2520 O O . TRP A 1 317 ? -16.000 -14.574 29.334 1.00 69.25 317 TRP A O 1
ATOM 2530 N N . VAL A 1 318 ? -17.982 -13.559 29.556 1.00 71.25 318 VAL A N 1
ATOM 2531 C CA . VAL A 1 318 ? -17.410 -12.212 29.730 1.00 71.25 318 VAL A CA 1
ATOM 2532 C C . VAL A 1 318 ? -16.894 -12.036 31.161 1.00 71.25 318 VAL A C 1
ATOM 2534 O O . VAL A 1 318 ? -17.655 -12.027 32.129 1.00 71.25 318 VAL A O 1
ATOM 2537 N N . HIS A 1 319 ? -15.586 -11.826 31.305 1.00 73.50 319 HIS A N 1
ATOM 2538 C CA . HIS A 1 319 ? -14.931 -11.632 32.598 1.00 73.50 319 HIS A CA 1
ATOM 2539 C C . HIS A 1 319 ? -15.050 -10.182 33.113 1.00 73.50 319 HIS A C 1
ATOM 2541 O O . HIS A 1 319 ? -14.111 -9.385 33.040 1.00 73.50 319 HIS A O 1
ATOM 2547 N N . CYS A 1 320 ? -16.216 -9.823 33.648 1.00 67.94 320 CYS A N 1
ATOM 2548 C CA . CYS A 1 320 ? -16.482 -8.491 34.201 1.00 67.94 320 CYS A CA 1
ATOM 2549 C C . CYS A 1 320 ? -15.570 -8.119 35.393 1.00 67.94 320 CYS A C 1
ATOM 2551 O O . CYS A 1 320 ? -15.130 -8.971 36.161 1.00 67.94 320 CYS A O 1
ATOM 2553 N N . GLY A 1 321 ? -15.325 -6.818 35.594 1.00 66.38 321 GLY A N 1
ATOM 2554 C CA . GLY A 1 321 ? -14.696 -6.278 36.812 1.00 66.38 321 GLY A CA 1
ATOM 2555 C C . GLY A 1 321 ? -13.175 -6.458 36.954 1.00 66.38 321 GLY A C 1
ATOM 2556 O O . GLY A 1 321 ? -12.601 -5.966 37.924 1.00 66.38 321 GLY A O 1
ATOM 2557 N N . ILE A 1 322 ? -12.496 -7.110 36.001 1.00 70.44 322 ILE A N 1
ATOM 2558 C CA . ILE A 1 322 ? -11.025 -7.275 36.010 1.00 70.44 322 ILE A CA 1
ATOM 2559 C C . ILE A 1 322 ? -10.283 -5.951 35.736 1.00 70.44 322 ILE A C 1
ATOM 2561 O O . ILE A 1 322 ? -9.150 -5.752 36.186 1.00 70.44 322 ILE A O 1
ATOM 2565 N N . ASN A 1 323 ? -10.909 -5.041 34.992 1.00 73.06 323 ASN A N 1
ATOM 2566 C CA . ASN A 1 323 ? -10.311 -3.806 34.496 1.00 73.06 323 ASN A CA 1
ATOM 2567 C C . ASN A 1 323 ? -11.138 -2.573 34.876 1.00 73.06 323 ASN A C 1
ATOM 2569 O O . ASN A 1 323 ? -12.334 -2.674 35.128 1.00 73.06 323 ASN A O 1
ATOM 2573 N N . ALA A 1 324 ? -10.474 -1.415 34.904 1.00 78.56 324 ALA A N 1
ATOM 2574 C CA . ALA A 1 324 ? -11.122 -0.113 35.009 1.00 78.56 324 ALA A CA 1
ATOM 2575 C C . ALA A 1 324 ? -11.546 0.411 33.626 1.00 78.56 324 ALA A C 1
ATOM 2577 O O . ALA A 1 324 ? -10.980 0.025 32.602 1.00 78.56 324 ALA A O 1
ATOM 2578 N N . ASP A 1 325 ? -12.489 1.345 33.651 1.00 81.38 325 ASP A N 1
ATOM 2579 C CA . ASP A 1 325 ? -13.024 2.148 32.549 1.00 81.38 325 ASP A CA 1
ATOM 2580 C C . ASP A 1 325 ? -12.059 3.246 32.053 1.00 81.38 325 ASP A C 1
ATOM 2582 O O . ASP A 1 325 ? -12.290 3.853 31.009 1.00 81.38 325 ASP A O 1
ATOM 2586 N N . VAL A 1 326 ? -10.948 3.501 32.751 1.00 87.44 326 VAL A N 1
ATOM 2587 C CA . VAL A 1 326 ? -9.965 4.531 32.370 1.00 87.44 326 VAL A CA 1
ATOM 2588 C C . VAL A 1 326 ? -8.663 3.920 31.847 1.00 87.44 326 VAL A C 1
ATOM 2590 O O . VAL A 1 326 ? -7.962 3.194 32.555 1.00 87.44 326 VAL A O 1
ATOM 2593 N N . ILE A 1 327 ? -8.285 4.303 30.624 1.00 87.50 327 ILE A N 1
ATOM 2594 C CA . ILE A 1 327 ? -6.959 4.074 30.040 1.00 87.50 327 ILE A CA 1
ATOM 2595 C C . ILE A 1 327 ? -6.164 5.379 30.138 1.00 87.50 327 ILE A C 1
ATOM 2597 O O . ILE A 1 327 ? -6.537 6.373 29.523 1.00 87.50 327 ILE A O 1
ATOM 2601 N N . VAL A 1 328 ? -5.039 5.383 30.853 1.00 90.69 328 VAL A N 1
ATOM 2602 C CA . VAL A 1 328 ? -4.049 6.473 30.782 1.00 90.69 328 VAL A CA 1
ATOM 2603 C C . VAL A 1 328 ? -2.906 5.988 29.901 1.00 90.69 328 VAL A C 1
ATOM 2605 O O . VAL A 1 328 ? -2.245 5.017 30.258 1.00 90.69 328 VAL A O 1
ATOM 2608 N N . SER A 1 329 ? -2.708 6.614 28.740 1.00 87.12 329 SER A N 1
ATOM 2609 C CA . SER A 1 329 ? -1.666 6.214 27.784 1.00 87.12 329 SER A CA 1
ATOM 2610 C C . SER A 1 329 ? -1.228 7.380 26.899 1.00 87.12 329 SER A C 1
ATOM 2612 O O . SER A 1 329 ? -1.966 8.359 26.716 1.00 87.12 329 SER A O 1
ATOM 2614 N N . GLU A 1 330 ? -0.014 7.282 26.365 1.00 88.31 330 GLU A N 1
ATOM 2615 C CA . GLU A 1 330 ? 0.622 8.339 25.587 1.00 88.31 330 GLU A CA 1
ATOM 2616 C C . GLU A 1 330 ? -0.027 8.529 24.211 1.00 88.31 330 GLU A C 1
ATOM 2618 O O . GLU A 1 330 ? -0.393 7.574 23.524 1.00 88.31 330 GLU A O 1
ATOM 2623 N N . VAL A 1 331 ? -0.157 9.787 23.782 1.00 80.00 331 VAL A N 1
ATOM 2624 C CA . VAL A 1 331 ? -0.550 10.099 22.402 1.00 80.00 331 VAL A CA 1
ATOM 2625 C C . VAL A 1 331 ? 0.611 9.804 21.465 1.00 80.00 331 VAL A C 1
ATOM 2627 O O . VAL A 1 331 ? 1.739 10.239 21.688 1.00 80.00 331 VAL A O 1
ATOM 2630 N N . ARG A 1 332 ? 0.294 9.066 20.402 1.00 82.44 332 ARG A N 1
ATOM 2631 C CA . ARG A 1 332 ? 1.217 8.625 19.356 1.00 82.44 332 ARG A CA 1
ATOM 2632 C C . ARG A 1 332 ? 0.805 9.296 18.040 1.00 82.44 332 ARG A C 1
ATOM 2634 O O . ARG A 1 332 ? 0.466 10.477 18.034 1.00 82.44 332 ARG A O 1
ATOM 2641 N N . ASP A 1 333 ? 0.808 8.555 16.939 1.00 70.12 333 ASP A N 1
ATOM 2642 C CA . ASP A 1 333 ? 0.390 9.034 15.617 1.00 70.12 333 ASP A CA 1
ATOM 2643 C C . ASP A 1 333 ? -1.083 9.509 15.588 1.00 70.12 333 ASP A C 1
ATOM 2645 O O . ASP A 1 333 ? -1.906 9.120 16.423 1.00 70.12 333 ASP A O 1
ATOM 2649 N N . THR A 1 334 ? -1.462 10.328 14.603 1.00 64.12 334 THR A N 1
ATOM 2650 C CA . THR A 1 334 ? -2.829 10.869 14.502 1.00 64.12 334 THR A CA 1
ATOM 2651 C C . THR A 1 334 ? -3.890 9.763 14.381 1.00 64.12 334 THR A C 1
ATOM 2653 O O . THR A 1 334 ? -3.823 8.876 13.523 1.00 64.12 334 THR A O 1
ATOM 2656 N N . SER A 1 335 ? -4.891 9.833 15.262 1.00 67.56 335 SER A N 1
ATOM 2657 C CA . SER A 1 335 ? -5.936 8.819 15.490 1.00 67.56 335 SER A CA 1
ATOM 2658 C C . SER A 1 335 ? -5.443 7.443 15.976 1.00 67.56 335 SER A C 1
ATOM 2660 O O . SER A 1 335 ? -6.264 6.541 16.109 1.00 67.56 335 SER A O 1
ATOM 2662 N N . ARG A 1 336 ? -4.154 7.250 16.299 1.00 78.50 336 ARG A N 1
ATOM 2663 C CA . ARG A 1 336 ? -3.652 5.981 16.853 1.00 78.50 336 ARG A CA 1
ATOM 2664 C C . ARG A 1 336 ? -4.114 5.792 18.297 1.00 78.50 336 ARG A C 1
ATOM 2666 O O . ARG A 1 336 ? -3.611 6.439 19.215 1.00 78.50 336 ARG A O 1
ATOM 2673 N N . LYS A 1 337 ? -5.055 4.868 18.477 1.00 88.88 337 LYS A N 1
ATOM 2674 C CA . LYS A 1 337 ? -5.626 4.451 19.764 1.00 88.88 337 LYS A CA 1
ATOM 2675 C C . LYS A 1 337 ? -4.597 3.724 20.657 1.00 88.88 337 LYS A C 1
ATOM 2677 O O . LYS A 1 337 ? -3.567 3.278 20.143 1.00 88.88 337 LYS A O 1
ATOM 2682 N N . PRO A 1 338 ? -4.820 3.625 21.982 1.00 90.31 338 PRO A N 1
ATOM 2683 C CA . PRO A 1 338 ? -3.919 2.940 22.918 1.00 90.31 338 PRO A CA 1
ATOM 2684 C C . PRO A 1 338 ? -3.894 1.415 22.713 1.00 90.31 338 PRO A C 1
ATOM 2686 O O . PRO A 1 338 ? -4.938 0.791 22.515 1.00 90.31 338 PRO A O 1
ATOM 2689 N N . ASP A 1 339 ? -2.712 0.795 22.815 1.00 86.62 339 ASP A N 1
ATOM 2690 C CA . ASP A 1 339 ? -2.555 -0.668 22.670 1.00 86.62 339 ASP A CA 1
ATOM 2691 C C . ASP A 1 339 ? -3.052 -1.427 23.918 1.00 86.62 339 ASP A C 1
ATOM 2693 O O . ASP A 1 339 ? -3.349 -2.623 23.880 1.00 86.62 339 ASP A O 1
ATOM 2697 N N . GLU A 1 340 ? -3.194 -0.712 25.029 1.00 89.81 340 GLU A N 1
ATOM 2698 C CA . GLU A 1 340 ? -3.702 -1.185 26.307 1.00 89.81 340 GLU A CA 1
ATOM 2699 C C . GLU A 1 340 ? -5.164 -1.642 26.218 1.00 89.81 340 GLU A C 1
ATOM 2701 O O . GLU A 1 340 ? -5.553 -2.540 26.965 1.00 89.81 340 GLU A O 1
ATOM 2706 N N . LEU A 1 341 ? -5.957 -1.098 25.279 1.00 92.12 341 LEU A N 1
ATOM 2707 C CA . LEU A 1 341 ? -7.338 -1.540 25.049 1.00 92.12 341 LEU A CA 1
ATOM 2708 C C . LEU A 1 341 ? -7.395 -3.025 24.672 1.00 92.12 341 LEU A C 1
ATOM 2710 O O . LEU A 1 341 ? -8.211 -3.769 25.204 1.00 92.12 341 LEU A O 1
ATOM 2714 N N . TYR A 1 342 ? -6.491 -3.495 23.818 1.00 87.94 342 TYR A N 1
ATOM 2715 C CA . TYR A 1 342 ? -6.466 -4.897 23.401 1.00 87.94 342 TYR A CA 1
ATOM 2716 C C . TYR A 1 342 ? -6.081 -5.818 24.562 1.00 87.94 342 TYR A C 1
ATOM 2718 O O . TYR A 1 342 ? -6.640 -6.900 24.708 1.00 87.94 342 TYR A O 1
ATOM 2726 N N . ALA A 1 343 ? -5.196 -5.354 25.451 1.00 83.50 343 ALA A N 1
ATOM 2727 C CA . ALA A 1 343 ? -4.871 -6.050 26.692 1.00 83.50 343 ALA A CA 1
ATOM 2728 C C . ALA A 1 343 ? -5.994 -5.970 27.746 1.00 83.50 343 ALA A C 1
ATOM 2730 O O . ALA A 1 343 ? -5.956 -6.720 28.720 1.00 83.50 343 ALA A O 1
ATOM 2731 N N . ILE A 1 344 ? -6.972 -5.066 27.617 1.00 86.06 344 ILE A N 1
ATOM 2732 C CA . ILE A 1 344 ? -8.232 -5.095 28.381 1.00 86.06 344 ILE A CA 1
ATOM 2733 C C . ILE A 1 344 ? -9.161 -6.143 27.759 1.00 86.06 344 ILE A C 1
ATOM 2735 O O . ILE A 1 344 ? -9.581 -7.070 28.445 1.00 86.06 344 ILE A O 1
ATOM 2739 N N . ILE A 1 345 ? -9.404 -6.056 26.449 1.00 88.19 345 ILE A N 1
ATOM 2740 C CA . ILE A 1 345 ? -10.302 -6.949 25.708 1.00 88.19 345 ILE A CA 1
ATOM 2741 C C . ILE A 1 345 ? -9.882 -8.425 25.833 1.00 88.19 345 ILE A C 1
ATOM 2743 O O . ILE A 1 345 ? -10.735 -9.274 26.069 1.00 88.19 345 ILE A O 1
ATOM 2747 N N . GLU A 1 346 ? -8.587 -8.746 25.770 1.00 83.31 346 GLU A N 1
ATOM 2748 C CA . GLU A 1 346 ? -8.095 -10.125 25.938 1.00 83.31 346 GLU A CA 1
ATOM 2749 C C . GLU A 1 346 ? -8.260 -10.661 27.374 1.00 83.31 346 GLU A C 1
ATOM 2751 O O . GLU A 1 346 ? -8.277 -11.869 27.579 1.00 83.31 346 GLU A O 1
ATOM 2756 N N . ARG A 1 347 ? -8.423 -9.793 28.385 1.00 80.81 347 ARG A N 1
ATOM 2757 C CA . ARG A 1 347 ? -8.783 -10.214 29.753 1.00 80.81 347 ARG A CA 1
ATOM 2758 C C . ARG A 1 347 ? -10.290 -10.370 29.940 1.00 80.81 347 ARG A C 1
ATOM 2760 O O . ARG A 1 347 ? -10.697 -11.281 30.656 1.00 80.81 347 ARG A O 1
ATOM 2767 N N . LEU A 1 348 ? -11.086 -9.517 29.288 1.00 79.38 348 LEU A N 1
ATOM 2768 C CA . LEU A 1 348 ? -12.552 -9.599 29.261 1.00 79.38 348 LEU A CA 1
ATOM 2769 C C . LEU A 1 348 ? -13.053 -10.827 28.480 1.00 79.38 348 LEU A C 1
ATOM 2771 O O . LEU A 1 348 ? -14.071 -11.402 28.850 1.00 79.38 348 LEU A O 1
ATOM 2775 N N . CYS A 1 349 ? -12.347 -11.214 27.414 1.00 78.44 349 CYS A N 1
ATOM 2776 C CA . CYS A 1 349 ? -12.681 -12.328 26.524 1.00 78.44 349 CYS A CA 1
ATOM 2777 C C . CYS A 1 349 ? -11.397 -13.083 26.092 1.00 78.44 349 CYS A C 1
ATOM 2779 O O . CYS A 1 349 ? -10.901 -12.887 24.974 1.00 78.44 349 CYS A O 1
ATOM 2781 N N . PRO A 1 350 ? -10.805 -13.922 26.965 1.00 76.12 350 PRO A N 1
ATOM 2782 C CA . PRO A 1 350 ? -9.569 -14.640 26.650 1.00 76.12 350 PRO A CA 1
ATOM 2783 C C . PRO A 1 350 ? -9.797 -15.716 25.588 1.00 76.12 350 PRO A C 1
ATOM 2785 O O . PRO A 1 350 ? -10.690 -16.547 25.728 1.00 76.12 350 PRO A O 1
ATOM 2788 N N . GLY A 1 351 ? -8.996 -15.719 24.521 1.00 63.56 351 GLY A N 1
ATOM 2789 C CA . GLY A 1 351 ? -9.059 -16.743 23.468 1.00 63.56 351 GLY A CA 1
ATOM 2790 C C . GLY A 1 351 ? -10.316 -16.731 22.582 1.00 63.56 351 GLY A C 1
ATOM 2791 O O . GLY A 1 351 ? -10.376 -17.509 21.632 1.00 63.56 351 GLY A O 1
ATOM 2792 N N . GLY A 1 352 ? -11.291 -15.854 22.845 1.00 67.69 352 GLY A N 1
ATOM 2793 C CA . GLY A 1 352 ? -12.394 -15.580 21.918 1.00 67.69 352 GLY A CA 1
ATOM 2794 C C . GLY A 1 352 ? -11.908 -14.926 20.620 1.00 67.69 352 GLY A C 1
ATOM 2795 O O . GLY A 1 352 ? -10.827 -14.330 20.582 1.00 67.69 352 GLY A O 1
ATOM 2796 N N . ARG A 1 353 ? -12.705 -15.034 19.559 1.00 72.88 353 ARG A N 1
ATOM 2797 C CA . ARG A 1 353 ? -12.401 -14.593 18.193 1.00 72.88 353 ARG A CA 1
ATOM 2798 C C . ARG A 1 353 ? -12.803 -13.132 17.993 1.00 72.88 353 ARG A C 1
ATOM 2800 O O . ARG A 1 353 ? -13.936 -12.754 18.293 1.00 72.88 353 ARG A O 1
ATOM 2807 N N . LYS A 1 354 ? -11.883 -12.301 17.491 1.00 86.69 354 LYS A N 1
ATOM 2808 C CA . LYS A 1 354 ? -12.015 -10.832 17.525 1.00 86.69 354 LYS A CA 1
ATOM 2809 C C . LYS A 1 354 ? -11.808 -10.201 16.145 1.00 86.69 354 LYS A C 1
ATOM 2811 O O . LYS A 1 354 ? -11.042 -10.719 15.335 1.00 86.69 354 LYS A O 1
ATOM 2816 N N . VAL A 1 355 ? -12.481 -9.088 15.861 1.00 82.81 355 VAL A N 1
ATOM 2817 C CA . VAL A 1 355 ? -12.336 -8.340 14.597 1.00 82.81 355 VAL A CA 1
ATOM 2818 C C . VAL A 1 355 ? -12.262 -6.841 14.849 1.00 82.81 355 VAL A C 1
ATOM 2820 O O . VAL A 1 355 ? -12.974 -6.310 15.697 1.00 82.81 355 VAL A O 1
ATOM 2823 N N . GLU A 1 356 ? -11.404 -6.158 14.099 1.00 89.88 356 GLU A N 1
ATOM 2824 C CA . GLU A 1 356 ? -11.250 -4.712 14.114 1.00 89.88 356 GLU A CA 1
ATOM 2825 C C . GLU A 1 356 ? -11.608 -4.100 12.758 1.00 89.88 356 GLU A C 1
ATOM 2827 O O . GLU A 1 356 ? -10.917 -4.281 11.751 1.00 89.88 356 GLU A O 1
ATOM 2832 N N . LEU A 1 357 ? -12.696 -3.335 12.754 1.00 84.56 357 LEU A N 1
ATOM 2833 C CA . LEU A 1 357 ? -13.151 -2.555 11.611 1.00 84.56 357 LEU A CA 1
ATOM 2834 C C . LEU A 1 357 ? -12.367 -1.236 11.554 1.00 84.56 357 LEU A C 1
ATOM 2836 O O . LEU A 1 357 ? -12.134 -0.602 12.584 1.00 84.56 357 LEU A O 1
ATOM 2840 N N . PHE A 1 358 ? -11.986 -0.813 10.344 1.00 79.62 358 PHE A N 1
ATOM 2841 C CA . PHE A 1 358 ? -11.165 0.383 10.069 1.00 79.62 358 PHE A CA 1
ATOM 2842 C C . PHE A 1 358 ? -9.718 0.347 10.623 1.00 79.62 358 PHE A C 1
ATOM 2844 O O . PHE A 1 358 ? -8.997 1.347 10.542 1.00 79.62 358 PHE A O 1
ATOM 2851 N N . GLY A 1 359 ? -9.268 -0.791 11.165 1.00 68.81 359 GLY A N 1
ATOM 2852 C CA . GLY A 1 359 ? -7.926 -0.947 11.733 1.00 68.81 359 GLY A CA 1
ATOM 2853 C C . GLY A 1 359 ? -6.802 -0.873 10.687 1.00 68.81 359 GLY A C 1
ATOM 2854 O O . GLY A 1 359 ? -6.936 -1.316 9.553 1.00 68.81 359 GLY A O 1
ATOM 2855 N N . ARG A 1 360 ? -5.656 -0.307 11.073 1.00 68.00 360 ARG A N 1
ATOM 2856 C CA . ARG A 1 360 ? -4.494 -0.034 10.207 1.00 68.00 360 ARG A CA 1
ATOM 2857 C C . ARG A 1 360 ? -3.389 -1.078 10.442 1.00 68.00 360 ARG A C 1
ATOM 2859 O O . ARG A 1 360 ? -3.492 -1.919 11.332 1.00 68.00 360 ARG A O 1
ATOM 2866 N N . LYS A 1 361 ? -2.258 -0.999 9.723 1.00 53.22 361 LYS A N 1
ATOM 2867 C CA . LYS A 1 361 ? -1.140 -1.963 9.887 1.00 53.22 361 LYS A CA 1
ATOM 2868 C C . LYS A 1 361 ? -0.609 -2.090 11.332 1.00 53.22 361 LYS A C 1
ATOM 2870 O O . LYS A 1 361 ? -0.089 -3.134 11.697 1.00 53.22 361 LYS A O 1
ATOM 2875 N N . HIS A 1 362 ? -0.725 -1.053 12.168 1.00 61.47 362 HIS A N 1
ATOM 2876 C CA . HIS A 1 362 ? -0.297 -1.116 13.577 1.00 61.47 362 HIS A CA 1
ATOM 2877 C C . HIS A 1 362 ? -1.351 -1.706 14.533 1.00 61.47 362 HIS A C 1
ATOM 2879 O O . HIS A 1 362 ? -1.077 -1.867 15.721 1.00 61.47 362 HIS A O 1
ATOM 2885 N N . ASN A 1 363 ? -2.557 -1.986 14.040 1.00 70.19 363 ASN A N 1
ATOM 2886 C CA . ASN A 1 363 ? -3.673 -2.517 14.815 1.00 70.19 363 ASN A CA 1
ATOM 2887 C C . ASN A 1 363 ? -3.699 -4.056 14.814 1.00 70.19 363 ASN A C 1
ATOM 2889 O O . ASN A 1 363 ? -4.059 -4.666 15.818 1.00 70.19 363 ASN A O 1
ATOM 2893 N N . VAL A 1 364 ? -3.206 -4.653 13.728 1.00 65.25 364 VAL A N 1
ATOM 2894 C CA . VAL A 1 364 ? -2.853 -6.070 13.534 1.00 65.25 364 VAL A CA 1
ATOM 2895 C C . VAL A 1 364 ? -2.270 -6.732 14.793 1.00 65.25 364 VAL A C 1
ATOM 2897 O O . VAL A 1 364 ? -1.261 -6.270 15.328 1.00 65.25 364 VAL A O 1
ATOM 2900 N N . ARG A 1 365 ? -2.847 -7.864 15.226 1.00 71.75 365 ARG A N 1
ATOM 2901 C CA . ARG A 1 365 ? -2.309 -8.729 16.298 1.00 71.75 365 ARG A CA 1
ATOM 2902 C C . ARG A 1 365 ? -2.916 -10.138 16.280 1.00 71.75 365 ARG A C 1
ATOM 2904 O O . ARG A 1 365 ? -3.948 -10.359 15.658 1.00 71.75 365 ARG A O 1
ATOM 2911 N N . ARG A 1 366 ? -2.278 -11.091 16.971 1.00 66.81 366 ARG A N 1
ATOM 2912 C CA . ARG A 1 366 ? -2.764 -12.481 17.117 1.00 66.81 366 ARG A CA 1
ATOM 2913 C C . ARG A 1 366 ? -4.154 -12.532 17.759 1.00 66.81 366 ARG A C 1
ATOM 2915 O O . ARG A 1 366 ? -4.418 -11.760 18.678 1.00 66.81 366 ARG A O 1
ATOM 2922 N N . GLY A 1 367 ? -5.011 -13.437 17.286 1.00 61.41 367 GLY A N 1
ATOM 2923 C CA . GLY A 1 367 ? -6.410 -13.573 17.714 1.00 61.41 367 GLY A CA 1
ATOM 2924 C C . GLY A 1 367 ? -7.377 -12.515 17.159 1.00 61.41 367 GLY A C 1
ATOM 2925 O O . GLY A 1 367 ? -8.519 -12.456 17.615 1.00 61.41 367 GLY A O 1
ATOM 2926 N N . TRP A 1 368 ? -6.938 -11.680 16.207 1.00 75.31 368 TRP A N 1
ATOM 2927 C CA . TRP A 1 368 ? -7.725 -10.591 15.614 1.00 75.31 368 TRP A CA 1
ATOM 2928 C C . TRP A 1 368 ? -7.697 -10.598 14.079 1.00 75.31 368 TRP A C 1
ATOM 2930 O O . TRP A 1 368 ? -6.674 -10.924 13.478 1.00 75.31 368 TRP A O 1
ATOM 2940 N N . LEU A 1 369 ? -8.804 -10.159 13.472 1.00 60.50 369 LEU A N 1
ATOM 2941 C CA . LEU A 1 369 ? -8.978 -9.852 12.044 1.00 60.50 369 LEU A CA 1
ATOM 2942 C C . LEU A 1 369 ? -8.974 -8.317 11.799 1.00 60.50 369 LEU A C 1
ATOM 2944 O O . LEU A 1 369 ? -9.556 -7.591 12.599 1.00 60.50 369 LEU A O 1
ATOM 2948 N N . THR A 1 370 ? -8.357 -7.801 10.723 1.00 66.81 370 THR A N 1
ATOM 2949 C CA . THR A 1 370 ? -8.203 -6.341 10.421 1.00 66.81 370 THR A CA 1
ATOM 2950 C C . THR A 1 370 ? -8.355 -6.005 8.910 1.00 66.81 370 THR A C 1
ATOM 2952 O O . THR A 1 370 ? -8.124 -6.884 8.090 1.00 66.81 370 THR A O 1
ATOM 2955 N N . LEU A 1 371 ? -8.755 -4.788 8.486 1.00 62.28 371 LEU A N 1
ATOM 2956 C CA . LEU A 1 371 ? -9.282 -4.523 7.114 1.00 62.28 371 LEU A CA 1
ATOM 2957 C C . LEU A 1 371 ? -8.700 -3.201 6.459 1.00 62.28 371 LEU A C 1
ATOM 2959 O O . LEU A 1 371 ? -8.514 -2.233 7.189 1.00 62.28 371 LEU A O 1
ATOM 2963 N N . GLY A 1 372 ? -8.353 -3.141 5.139 1.00 59.72 372 GLY A N 1
ATOM 2964 C CA . GLY A 1 372 ? -7.187 -2.362 4.559 1.00 59.72 372 GLY A CA 1
ATOM 2965 C C . GLY A 1 372 ? -7.269 -1.468 3.254 1.00 59.72 372 GLY A C 1
ATOM 2966 O O . GLY A 1 372 ? -8.195 -0.671 3.110 1.00 59.72 372 GLY A O 1
ATOM 2967 N N . ARG A 1 373 ? -6.221 -1.481 2.373 1.00 74.81 373 ARG A N 1
ATOM 2968 C CA . ARG A 1 373 ? -5.960 -0.625 1.152 1.00 74.81 373 ARG A CA 1
ATOM 2969 C C . ARG A 1 373 ? -5.503 -1.397 -0.129 1.00 74.81 373 ARG A C 1
ATOM 2971 O O . ARG A 1 373 ? -4.399 -1.940 -0.171 1.00 74.81 373 ARG A O 1
ATOM 2978 N N . THR A 1 374 ? -6.203 -1.268 -1.265 1.00 83.50 374 THR A N 1
ATOM 2979 C CA . THR A 1 374 ? -6.001 -2.149 -2.453 1.00 83.50 374 THR A CA 1
ATOM 2980 C C . THR A 1 374 ? -5.059 -1.643 -3.572 1.00 83.50 374 THR A C 1
ATOM 2982 O O . THR A 1 374 ? -5.137 -0.485 -3.988 1.00 83.50 374 THR A O 1
ATOM 2985 N N . ALA A 1 375 ? -4.222 -2.536 -4.136 1.00 92.31 375 ALA A N 1
ATOM 2986 C CA . ALA A 1 375 ? -3.224 -2.258 -5.184 1.00 92.31 375 ALA A CA 1
ATOM 2987 C C . ALA A 1 375 ? -3.258 -3.221 -6.401 1.00 92.31 375 ALA A C 1
ATOM 2989 O O . ALA A 1 375 ? -3.301 -4.440 -6.243 1.00 92.31 375 ALA A O 1
ATOM 2990 N N . PHE A 1 376 ? -3.132 -2.693 -7.627 1.00 97.69 376 PHE A N 1
ATOM 2991 C CA . PHE A 1 376 ? -3.110 -3.453 -8.889 1.00 97.69 376 PHE A CA 1
ATOM 2992 C C . PHE A 1 376 ? -1.736 -3.403 -9.576 1.00 97.69 376 PHE A C 1
ATOM 2994 O O . PHE A 1 376 ? -1.259 -2.332 -9.955 1.00 97.69 376 PHE A O 1
ATOM 3001 N N . ILE A 1 377 ? -1.094 -4.562 -9.774 1.00 98.38 377 ILE A N 1
ATOM 3002 C CA . ILE A 1 377 ? 0.261 -4.681 -10.335 1.00 98.38 377 ILE A CA 1
ATOM 3003 C C . ILE A 1 377 ? 0.243 -5.390 -11.688 1.00 98.38 377 ILE A C 1
ATOM 3005 O O . ILE A 1 377 ? 0.050 -6.605 -11.793 1.00 98.38 377 ILE A O 1
ATOM 3009 N N . THR A 1 378 ? 0.567 -4.638 -12.738 1.00 98.31 378 THR A N 1
ATOM 3010 C CA . THR A 1 378 ? 0.774 -5.197 -14.079 1.00 98.31 378 THR A CA 1
ATOM 3011 C C . THR A 1 378 ? 2.085 -5.981 -14.147 1.00 98.31 378 THR A C 1
ATOM 3013 O O . THR A 1 378 ? 3.137 -5.516 -13.712 1.00 98.31 378 THR A O 1
ATOM 3016 N N . GLY A 1 379 ? 2.065 -7.187 -14.713 1.00 94.56 379 GLY A N 1
ATOM 3017 C CA . GLY A 1 379 ? 3.266 -8.006 -14.906 1.00 94.56 379 GLY A CA 1
ATOM 3018 C C . GLY A 1 379 ? 3.859 -8.614 -13.626 1.00 94.56 379 GLY A C 1
ATOM 3019 O O . GLY A 1 379 ? 4.969 -9.138 -13.684 1.00 94.56 379 GLY A O 1
ATOM 3020 N N . GLY A 1 380 ? 3.143 -8.587 -12.496 1.00 92.94 380 GLY A N 1
ATOM 3021 C CA . GLY A 1 380 ? 3.647 -8.990 -11.171 1.00 92.94 380 GLY A CA 1
ATOM 3022 C C . GLY A 1 380 ? 4.002 -10.474 -10.973 1.00 92.94 380 GLY A C 1
ATOM 3023 O O . GLY A 1 380 ? 4.442 -10.850 -9.899 1.00 92.94 380 GLY A O 1
ATOM 3024 N N . SER A 1 381 ? 3.860 -11.331 -11.991 1.00 94.38 381 SER A N 1
ATOM 3025 C CA . SER A 1 381 ? 4.111 -12.788 -11.900 1.00 94.38 381 SER A CA 1
ATOM 3026 C C . SER A 1 381 ? 5.575 -13.222 -11.668 1.00 94.38 381 SER A C 1
ATOM 3028 O O . SER A 1 381 ? 5.846 -14.420 -11.661 1.00 94.38 381 SER A O 1
ATOM 3030 N N . ARG A 1 382 ? 6.531 -12.278 -11.608 1.00 94.31 382 ARG A N 1
ATOM 3031 C CA . ARG A 1 382 ? 7.977 -12.487 -11.361 1.00 94.31 382 ARG A CA 1
ATOM 3032 C C . ARG A 1 382 ? 8.723 -11.150 -11.242 1.00 94.31 382 ARG A C 1
ATOM 3034 O O . ARG A 1 382 ? 8.253 -10.135 -11.755 1.00 94.31 382 ARG A O 1
ATOM 3041 N N . GLY A 1 383 ? 9.938 -11.169 -10.692 1.00 95.06 383 GLY A N 1
ATOM 3042 C CA . GLY A 1 383 ? 10.876 -10.037 -10.744 1.00 95.06 383 GLY A CA 1
ATOM 3043 C C . GLY A 1 383 ? 10.405 -8.808 -9.959 1.00 95.06 383 GLY A C 1
ATOM 3044 O O . GLY A 1 383 ? 9.849 -8.949 -8.877 1.00 95.06 383 GLY A O 1
ATOM 3045 N N . ILE A 1 384 ? 10.626 -7.602 -10.497 1.00 97.06 384 ILE A N 1
ATOM 3046 C CA . ILE A 1 384 ? 10.343 -6.338 -9.790 1.00 97.06 384 ILE A CA 1
ATOM 3047 C C . ILE A 1 384 ? 8.878 -6.252 -9.333 1.00 97.06 384 ILE A C 1
ATOM 3049 O O . ILE A 1 384 ? 8.628 -6.014 -8.157 1.00 97.06 384 ILE A O 1
ATOM 3053 N N . GLY A 1 385 ? 7.909 -6.516 -10.215 1.00 97.06 385 GLY A N 1
ATOM 3054 C CA . GLY A 1 385 ? 6.488 -6.496 -9.848 1.00 97.06 385 GLY A CA 1
ATOM 3055 C C . GLY A 1 385 ? 6.097 -7.521 -8.773 1.00 97.06 385 GLY A C 1
ATOM 3056 O O . GLY A 1 385 ? 5.190 -7.246 -7.991 1.00 97.06 385 GLY A O 1
ATOM 3057 N N . LEU A 1 386 ? 6.796 -8.660 -8.691 1.00 96.81 386 LEU A N 1
ATOM 3058 C CA . LEU A 1 386 ? 6.597 -9.648 -7.624 1.00 96.81 386 LEU A CA 1
ATOM 3059 C C . LEU A 1 386 ? 7.132 -9.131 -6.284 1.00 96.81 386 LEU A C 1
ATOM 3061 O O . LEU A 1 386 ? 6.421 -9.183 -5.285 1.00 96.81 386 LEU A O 1
ATOM 3065 N N . GLU A 1 387 ? 8.346 -8.573 -6.255 1.00 96.88 387 GLU A N 1
ATOM 3066 C CA . GLU A 1 387 ? 8.905 -7.997 -5.024 1.00 96.88 387 GLU A CA 1
ATOM 3067 C C . GLU A 1 387 ? 8.137 -6.748 -4.561 1.00 96.88 387 GLU A C 1
ATOM 3069 O O . GLU A 1 387 ? 7.938 -6.579 -3.360 1.00 96.88 387 GLU A O 1
ATOM 3074 N N . ILE A 1 388 ? 7.617 -5.913 -5.474 1.00 96.75 388 ILE A N 1
ATOM 3075 C CA . ILE A 1 388 ? 6.674 -4.833 -5.120 1.00 96.75 388 ILE A CA 1
ATOM 3076 C C . ILE A 1 388 ? 5.422 -5.433 -4.465 1.00 96.75 388 ILE A C 1
ATOM 3078 O O . ILE A 1 388 ? 4.999 -4.952 -3.416 1.00 96.75 388 ILE A O 1
ATOM 3082 N N . GLY A 1 389 ? 4.865 -6.513 -5.026 1.00 92.81 389 GLY A N 1
ATOM 3083 C CA . GLY A 1 389 ? 3.725 -7.222 -4.442 1.00 92.81 389 GLY A CA 1
ATOM 3084 C C . GLY A 1 389 ? 4.005 -7.761 -3.037 1.00 92.81 389 GLY A C 1
ATOM 3085 O O . GLY A 1 389 ? 3.252 -7.480 -2.108 1.00 92.81 389 GLY A O 1
ATOM 3086 N N . LYS A 1 390 ? 5.133 -8.451 -2.839 1.00 90.00 390 LYS A N 1
ATOM 3087 C CA . LYS A 1 390 ? 5.584 -8.952 -1.526 1.00 90.00 390 LYS A CA 1
ATOM 3088 C C . LYS A 1 390 ? 5.777 -7.811 -0.521 1.00 90.00 390 LYS A C 1
ATOM 3090 O O . LYS A 1 390 ? 5.359 -7.917 0.633 1.00 90.00 390 LYS A O 1
ATOM 3095 N N . SER A 1 391 ? 6.351 -6.693 -0.964 1.00 84.62 391 SER A N 1
ATOM 3096 C CA . SER A 1 391 ? 6.601 -5.502 -0.144 1.00 84.62 391 SER A CA 1
ATOM 3097 C C . SER A 1 391 ? 5.313 -4.739 0.224 1.00 84.62 391 SER A C 1
ATOM 3099 O O . SER A 1 391 ? 5.227 -4.182 1.321 1.00 84.62 391 SER A O 1
ATOM 3101 N N . LEU A 1 392 ? 4.286 -4.746 -0.636 1.00 79.50 392 LEU A N 1
ATOM 3102 C CA . LEU A 1 392 ? 2.960 -4.172 -0.356 1.00 79.50 392 LEU A CA 1
ATOM 3103 C C . LEU A 1 392 ? 2.096 -5.086 0.530 1.00 79.50 392 LEU A C 1
ATOM 3105 O O . LEU A 1 392 ? 1.502 -4.613 1.499 1.00 79.50 392 LEU A O 1
ATOM 3109 N N . ALA A 1 393 ? 2.069 -6.395 0.272 1.00 77.81 393 ALA A N 1
ATOM 3110 C CA . ALA A 1 393 ? 1.291 -7.348 1.067 1.00 77.81 393 ALA A CA 1
ATOM 3111 C C . ALA A 1 393 ? 1.819 -7.466 2.507 1.00 77.81 393 ALA A C 1
ATOM 3113 O O . ALA A 1 393 ? 1.047 -7.385 3.459 1.00 77.81 393 ALA A O 1
ATOM 3114 N N . SER A 1 394 ? 3.145 -7.515 2.693 1.00 70.62 394 SER A N 1
ATOM 3115 C CA . SER A 1 394 ? 3.789 -7.403 4.018 1.00 70.62 394 SER A CA 1
ATOM 3116 C C . SER A 1 394 ? 3.582 -6.036 4.698 1.00 70.62 394 SER A C 1
ATOM 3118 O O . SER A 1 394 ? 4.010 -5.835 5.838 1.00 70.62 394 SER A O 1
ATOM 3120 N N . ARG A 1 395 ? 2.919 -5.075 4.035 1.00 67.69 395 ARG A N 1
ATOM 3121 C CA . ARG A 1 395 ? 2.503 -3.771 4.577 1.00 67.69 395 ARG A CA 1
ATOM 3122 C C . ARG A 1 395 ? 0.991 -3.611 4.758 1.00 67.69 395 ARG A C 1
ATOM 3124 O O . ARG A 1 395 ? 0.594 -2.585 5.302 1.00 67.69 395 ARG A O 1
ATOM 3131 N N . GLY A 1 396 ? 0.181 -4.616 4.426 1.00 61.03 396 GLY A N 1
ATOM 3132 C CA . GLY A 1 396 ? -1.259 -4.582 4.696 1.00 61.03 396 GLY A CA 1
ATOM 3133 C C . GLY A 1 396 ? -2.165 -4.334 3.490 1.00 61.03 396 GLY A C 1
ATOM 3134 O O . GLY A 1 396 ? -3.322 -3.985 3.699 1.00 61.03 396 GLY A O 1
ATOM 3135 N N . ALA A 1 397 ? -1.643 -4.436 2.263 1.00 70.56 397 ALA A N 1
ATOM 3136 C CA . ALA A 1 397 ? -2.415 -4.220 1.039 1.00 70.56 397 ALA A CA 1
ATOM 3137 C C . ALA A 1 397 ? -2.895 -5.535 0.398 1.00 70.56 397 ALA A C 1
ATOM 3139 O O . ALA A 1 397 ? -2.163 -6.529 0.385 1.00 70.56 397 ALA A O 1
ATOM 3140 N N . ASN A 1 398 ? -4.068 -5.504 -0.236 1.00 74.31 398 ASN A N 1
ATOM 3141 C CA . ASN A 1 398 ? -4.447 -6.427 -1.302 1.00 74.31 398 ASN A CA 1
ATOM 3142 C C . ASN A 1 398 ? -3.561 -6.180 -2.517 1.00 74.31 398 ASN A C 1
ATOM 3144 O O . ASN A 1 398 ? -3.444 -5.045 -2.985 1.00 74.31 398 ASN A O 1
ATOM 3148 N N . VAL A 1 399 ? -3.016 -7.250 -3.090 1.00 86.44 399 VAL A N 1
ATOM 3149 C CA . VAL A 1 399 ? -2.194 -7.166 -4.297 1.00 86.44 399 VAL A CA 1
ATOM 3150 C C . VAL A 1 399 ? -2.810 -7.974 -5.434 1.00 86.44 399 VAL A C 1
ATOM 3152 O O . VAL A 1 399 ? -2.734 -9.203 -5.452 1.00 86.44 399 VAL A O 1
ATOM 3155 N N . ILE A 1 400 ? -3.369 -7.291 -6.434 1.00 93.81 400 ILE A N 1
ATOM 3156 C CA . ILE A 1 400 ? -3.764 -7.930 -7.691 1.00 93.81 400 ILE A CA 1
ATOM 3157 C C . ILE A 1 400 ? -2.524 -8.126 -8.566 1.00 93.81 400 ILE A C 1
ATOM 3159 O O . ILE A 1 400 ? -1.858 -7.162 -8.945 1.00 93.81 400 ILE A O 1
ATOM 3163 N N . ILE A 1 401 ? -2.241 -9.375 -8.932 1.00 97.19 401 ILE A N 1
ATOM 3164 C CA . ILE A 1 401 ? -1.162 -9.757 -9.844 1.00 97.19 401 ILE A CA 1
ATOM 3165 C C . ILE A 1 401 ? -1.752 -10.001 -11.233 1.00 97.19 401 ILE A C 1
ATOM 3167 O O . ILE A 1 401 ? -2.204 -11.098 -11.562 1.00 97.19 401 ILE A O 1
ATOM 3171 N N . ALA A 1 402 ? -1.742 -8.953 -12.057 1.00 97.00 402 ALA A N 1
ATOM 3172 C CA . ALA A 1 402 ? -2.316 -8.955 -13.397 1.00 97.00 402 ALA A CA 1
ATOM 3173 C C . ALA A 1 402 ? -1.243 -9.271 -14.455 1.00 97.00 402 ALA A C 1
ATOM 3175 O O . ALA A 1 402 ? -0.463 -8.398 -14.852 1.00 97.00 402 ALA A O 1
ATOM 3176 N N . ALA A 1 403 ? -1.151 -10.526 -14.906 1.00 96.62 403 ALA A N 1
ATOM 3177 C CA . ALA A 1 403 ? -0.149 -10.942 -15.895 1.00 96.62 403 ALA A CA 1
ATOM 3178 C C . ALA A 1 403 ? -0.570 -12.164 -16.728 1.00 96.62 403 ALA A C 1
ATOM 3180 O O . ALA A 1 403 ? -1.503 -12.886 -16.407 1.00 96.62 403 ALA A O 1
ATOM 3181 N N . LYS A 1 404 ? 0.155 -12.430 -17.819 1.00 93.75 404 LYS A N 1
ATOM 3182 C CA . LYS A 1 404 ? -0.244 -13.413 -18.850 1.00 93.75 404 LYS A CA 1
ATOM 3183 C C . LYS A 1 404 ? -0.023 -14.876 -18.477 1.00 93.75 404 LYS A C 1
ATOM 3185 O O . LYS A 1 404 ? -0.632 -15.760 -19.076 1.00 93.75 404 LYS A O 1
ATOM 3190 N N . THR A 1 405 ? 0.911 -15.142 -17.565 1.00 91.31 405 THR A N 1
ATOM 3191 C CA . THR A 1 405 ? 1.412 -16.494 -17.289 1.00 91.31 405 THR A CA 1
ATOM 3192 C C . THR A 1 405 ? 0.521 -17.211 -16.274 1.00 91.31 405 THR A C 1
ATOM 3194 O O . THR A 1 405 ? 0.849 -17.249 -15.093 1.00 91.31 405 THR A O 1
ATOM 3197 N N . ALA A 1 406 ? -0.601 -17.776 -16.727 1.00 90.81 406 ALA A N 1
ATOM 3198 C CA . ALA A 1 406 ? -1.427 -18.673 -15.912 1.00 90.81 406 ALA A CA 1
ATOM 3199 C C . ALA A 1 406 ? -0.799 -20.071 -15.769 1.00 90.81 406 ALA A C 1
ATOM 3201 O O . ALA A 1 406 ? -0.714 -20.601 -14.668 1.00 90.81 406 ALA A O 1
ATOM 3202 N N . THR A 1 407 ? -0.297 -20.646 -16.864 1.00 88.69 407 THR A N 1
ATOM 3203 C CA . THR A 1 407 ? 0.373 -21.957 -16.875 1.00 88.69 407 THR A CA 1
ATOM 3204 C C . THR A 1 407 ? 1.902 -21.819 -16.850 1.00 88.69 407 THR A C 1
ATOM 3206 O O . THR A 1 407 ? 2.423 -20.843 -17.402 1.00 88.69 407 THR A O 1
ATOM 3209 N N . PRO A 1 408 ? 2.650 -22.790 -16.285 1.00 86.81 408 PRO A N 1
ATOM 3210 C CA . PRO A 1 408 ? 4.114 -22.802 -16.328 1.00 86.81 408 PRO A CA 1
ATOM 3211 C C . PRO A 1 408 ? 4.665 -22.692 -17.756 1.00 86.81 408 PRO A C 1
ATOM 3213 O O . PRO A 1 408 ? 4.135 -23.297 -18.688 1.00 86.81 408 PRO A O 1
ATOM 3216 N N . HIS A 1 409 ? 5.745 -21.927 -17.937 1.00 82.50 409 HIS A N 1
ATOM 3217 C CA . HIS A 1 409 ? 6.332 -21.654 -19.248 1.00 82.50 409 HIS A CA 1
ATOM 3218 C C . HIS A 1 409 ? 7.790 -22.122 -19.308 1.00 82.50 409 HIS A C 1
ATOM 3220 O O . HIS A 1 409 ? 8.620 -21.678 -18.520 1.00 82.50 409 HIS A O 1
ATOM 3226 N N . ALA A 1 410 ? 8.134 -22.948 -20.302 1.00 78.62 410 ALA A N 1
ATOM 3227 C CA . ALA A 1 410 ? 9.419 -23.658 -20.402 1.00 78.62 410 ALA A CA 1
ATOM 3228 C C . ALA A 1 410 ? 10.697 -22.783 -20.424 1.00 78.62 410 ALA A C 1
ATOM 3230 O O . ALA A 1 410 ? 11.800 -23.316 -20.363 1.00 78.62 410 ALA A O 1
ATOM 3231 N N . LYS A 1 411 ? 10.572 -21.452 -20.535 1.00 78.19 411 LYS A N 1
ATOM 3232 C CA . LYS A 1 411 ? 11.693 -20.490 -20.479 1.00 78.19 411 LYS A CA 1
ATOM 3233 C C . LYS A 1 411 ? 11.522 -19.364 -19.450 1.00 78.19 411 LYS A C 1
ATOM 3235 O O . LYS A 1 411 ? 12.342 -18.455 -19.424 1.00 78.19 411 LYS A O 1
ATOM 3240 N N . LEU A 1 412 ? 10.436 -19.347 -18.668 1.00 79.75 412 LEU A N 1
ATOM 3241 C CA . LEU A 1 412 ? 10.151 -18.274 -17.704 1.00 79.75 412 LEU A CA 1
ATOM 3242 C C . LEU A 1 412 ? 9.572 -18.869 -16.409 1.00 79.75 412 LEU A C 1
ATOM 3244 O O . LEU A 1 412 ? 8.471 -19.418 -16.463 1.00 79.75 412 LEU A O 1
ATOM 3248 N N . PRO A 1 413 ? 10.263 -18.748 -15.258 1.00 83.81 413 PRO A N 1
ATOM 3249 C CA . PRO A 1 413 ? 9.773 -19.274 -13.986 1.00 83.81 413 PRO A CA 1
ATOM 3250 C C . PRO A 1 413 ? 8.558 -18.486 -13.481 1.00 83.81 413 PRO A C 1
ATOM 3252 O O . PRO A 1 413 ? 8.332 -17.343 -13.891 1.00 83.81 413 PRO A O 1
ATOM 3255 N N . GLY A 1 414 ? 7.797 -19.089 -12.570 1.00 88.62 414 GLY A N 1
ATOM 3256 C CA . GLY A 1 414 ? 6.633 -18.474 -11.929 1.00 88.62 414 GLY A CA 1
ATOM 3257 C C . GLY A 1 414 ? 5.397 -18.341 -12.828 1.00 88.62 414 GLY A C 1
ATOM 3258 O O . GLY A 1 414 ? 5.472 -18.317 -14.059 1.00 88.62 414 GLY A O 1
ATOM 3259 N N . THR A 1 415 ? 4.240 -18.233 -12.187 1.00 95.88 415 THR A N 1
ATOM 3260 C CA . THR A 1 415 ? 2.920 -17.962 -12.775 1.00 95.88 415 THR A CA 1
ATOM 3261 C C . THR A 1 415 ? 2.234 -16.857 -11.966 1.00 95.88 415 THR A C 1
ATOM 3263 O O . THR A 1 415 ? 2.761 -16.427 -10.943 1.00 95.88 415 THR A O 1
ATOM 3266 N N . ILE A 1 416 ? 1.054 -16.390 -12.381 1.00 94.81 416 ILE A N 1
ATOM 3267 C CA . ILE A 1 416 ? 0.222 -15.523 -11.527 1.00 94.81 416 ILE A CA 1
ATOM 3268 C C . ILE A 1 416 ? -0.162 -16.215 -10.209 1.00 94.81 416 ILE A C 1
ATOM 3270 O O . ILE A 1 416 ? -0.188 -15.553 -9.181 1.00 94.81 416 ILE A O 1
ATOM 3274 N N . PHE A 1 417 ? -0.384 -17.534 -10.222 1.00 95.12 417 PHE A N 1
ATOM 3275 C CA . PHE A 1 417 ? -0.762 -18.303 -9.033 1.00 95.12 417 PHE A CA 1
ATOM 3276 C C . PHE A 1 417 ? 0.409 -18.428 -8.055 1.00 95.12 417 PHE A C 1
ATOM 3278 O O . PHE A 1 417 ? 0.310 -17.934 -6.939 1.00 95.12 417 PHE A O 1
ATOM 3285 N N . THR A 1 418 ? 1.561 -18.934 -8.512 1.00 95.31 418 THR A N 1
ATOM 3286 C CA . THR A 1 418 ? 2.753 -19.054 -7.649 1.00 95.31 418 THR A CA 1
ATOM 3287 C C . THR A 1 418 ? 3.251 -17.701 -7.151 1.00 95.31 418 THR A C 1
ATOM 3289 O O . THR A 1 418 ? 3.769 -17.616 -6.048 1.00 95.31 418 THR A O 1
ATOM 3292 N N . ALA A 1 419 ? 3.069 -16.626 -7.927 1.00 94.75 419 ALA A N 1
ATOM 3293 C CA . ALA A 1 419 ? 3.350 -15.273 -7.461 1.00 94.75 419 ALA A CA 1
ATOM 3294 C C . ALA A 1 419 ? 2.447 -14.873 -6.285 1.00 94.75 419 ALA A C 1
ATOM 3296 O O . ALA A 1 419 ? 2.932 -14.281 -5.327 1.00 94.75 419 ALA A O 1
ATOM 3297 N N . CYS A 1 420 ? 1.157 -15.216 -6.316 1.00 89.94 420 CYS A N 1
ATOM 3298 C CA . CYS A 1 420 ? 0.268 -15.010 -5.176 1.00 89.94 420 CYS A CA 1
ATOM 3299 C C . CYS A 1 420 ? 0.653 -15.887 -3.974 1.00 89.94 420 CYS A C 1
ATOM 3301 O O . CYS A 1 420 ? 0.691 -15.368 -2.861 1.00 89.94 420 CYS A O 1
ATOM 3303 N N . ASP A 1 421 ? 1.027 -17.151 -4.196 1.00 89.75 421 ASP A N 1
ATOM 3304 C CA . ASP A 1 421 ? 1.517 -18.049 -3.140 1.00 89.75 421 ASP A CA 1
ATOM 3305 C C . ASP A 1 421 ? 2.783 -17.480 -2.463 1.00 89.75 421 ASP A C 1
ATOM 3307 O O . ASP A 1 421 ? 2.855 -17.383 -1.237 1.00 89.75 421 ASP A O 1
ATOM 3311 N N . GLU A 1 422 ? 3.760 -17.018 -3.256 1.00 90.88 422 GLU A N 1
ATOM 3312 C CA . GLU A 1 422 ? 4.983 -16.355 -2.781 1.00 90.88 422 GLU A CA 1
ATOM 3313 C C . GLU A 1 422 ? 4.692 -15.049 -2.023 1.00 90.88 422 GLU A C 1
ATOM 3315 O O . GLU A 1 422 ? 5.360 -14.754 -1.030 1.00 90.88 422 GLU A O 1
ATOM 3320 N N . ILE A 1 423 ? 3.700 -14.265 -2.458 1.00 85.06 423 ILE A N 1
ATOM 3321 C CA . ILE A 1 423 ? 3.289 -13.028 -1.779 1.00 85.06 423 ILE A CA 1
ATOM 3322 C C . ILE A 1 423 ? 2.640 -13.336 -0.429 1.00 85.06 423 ILE A C 1
ATOM 3324 O O . ILE A 1 423 ? 3.025 -12.729 0.571 1.00 85.06 423 ILE A O 1
ATOM 3328 N N . SER A 1 424 ? 1.711 -14.291 -0.365 1.00 78.94 424 SER A N 1
ATOM 3329 C CA . SER A 1 424 ? 1.058 -14.661 0.892 1.00 78.94 424 SER A CA 1
ATOM 3330 C C . SER A 1 424 ? 2.025 -15.325 1.877 1.00 78.94 424 SER A C 1
ATOM 3332 O O . SER A 1 424 ? 2.008 -14.968 3.054 1.00 78.94 424 SER A O 1
ATOM 3334 N N . ALA A 1 425 ? 2.946 -16.178 1.417 1.00 78.06 425 ALA A N 1
ATOM 3335 C CA . ALA A 1 425 ? 4.010 -16.731 2.260 1.00 78.06 425 ALA A CA 1
ATOM 3336 C C . ALA A 1 425 ? 4.991 -15.647 2.758 1.00 78.06 425 ALA A C 1
ATOM 3338 O O . ALA A 1 425 ? 5.364 -15.625 3.933 1.00 78.06 425 ALA A O 1
ATOM 3339 N N . SER A 1 426 ? 5.378 -14.701 1.891 1.00 70.62 426 SER A N 1
ATOM 3340 C CA . SER A 1 426 ? 6.244 -13.569 2.258 1.00 70.62 426 SER A CA 1
ATOM 3341 C C . SER A 1 426 ? 5.559 -12.555 3.180 1.00 70.62 426 SER A C 1
ATOM 3343 O O . SER A 1 426 ? 6.242 -11.802 3.877 1.00 70.62 426 SER A O 1
ATOM 3345 N N . ALA A 1 427 ? 4.227 -12.508 3.183 1.00 64.38 427 ALA A N 1
ATOM 3346 C CA . ALA A 1 427 ? 3.470 -11.742 4.154 1.00 64.38 427 ALA A CA 1
ATOM 3347 C C . ALA A 1 427 ? 3.383 -12.473 5.495 1.00 64.38 427 ALA A C 1
ATOM 3349 O O . ALA A 1 427 ? 3.710 -11.872 6.506 1.00 64.38 427 ALA A O 1
ATOM 3350 N N . GLN A 1 428 ? 3.029 -13.763 5.517 1.00 53.03 428 GLN A N 1
ATOM 3351 C CA . GLN A 1 428 ? 2.962 -14.581 6.740 1.00 53.03 428 GLN A CA 1
ATOM 3352 C C . GLN A 1 428 ? 4.234 -14.461 7.596 1.00 53.03 428 GLN A C 1
ATOM 3354 O O . GLN A 1 428 ? 4.146 -14.177 8.790 1.00 53.03 428 GLN A O 1
ATOM 3359 N N . SER A 1 429 ? 5.419 -14.549 6.981 1.00 44.25 429 SER A N 1
ATOM 3360 C CA . SER A 1 429 ? 6.710 -14.382 7.672 1.00 44.25 429 SER A CA 1
ATOM 3361 C C . SER A 1 429 ? 6.985 -12.969 8.216 1.00 44.25 429 SER A C 1
ATOM 3363 O O . SER A 1 429 ? 7.882 -12.795 9.039 1.00 44.25 429 SER A O 1
ATOM 3365 N N . SER A 1 430 ? 6.209 -11.969 7.791 1.00 41.09 430 SER A N 1
ATOM 3366 C CA . SER A 1 430 ? 6.289 -10.560 8.209 1.00 41.09 430 SER A CA 1
ATOM 3367 C C . SER A 1 430 ? 5.203 -10.160 9.225 1.00 41.09 430 SER A C 1
ATOM 3369 O O . SER A 1 430 ? 5.104 -8.982 9.576 1.00 41.09 430 SER A O 1
ATOM 3371 N N . GLY A 1 431 ? 4.376 -11.114 9.669 1.00 40.66 431 GLY A N 1
ATOM 3372 C CA . GLY A 1 431 ? 3.046 -10.857 10.226 1.00 40.66 431 GLY A CA 1
ATOM 3373 C C . GLY A 1 431 ? 1.986 -11.056 9.131 1.00 40.66 431 GLY A C 1
ATOM 3374 O O . GLY A 1 431 ? 2.031 -10.331 8.136 1.00 40.66 431 GLY A O 1
ATOM 3375 N N . PRO A 1 432 ? 1.045 -12.016 9.249 1.00 36.72 432 PRO A N 1
ATOM 3376 C CA . PRO A 1 432 ? 0.168 -12.368 8.128 1.00 36.72 432 PRO A CA 1
ATOM 3377 C C . PRO A 1 432 ? -0.770 -11.192 7.798 1.00 36.72 432 PRO A C 1
ATOM 3379 O O . PRO A 1 432 ? -1.576 -10.828 8.653 1.00 36.72 432 PRO A O 1
ATOM 3382 N N . ASN A 1 433 ? -0.620 -10.541 6.619 1.00 48.78 433 ASN A N 1
ATOM 3383 C CA . ASN A 1 433 ? -1.188 -9.191 6.402 1.00 48.78 433 ASN A CA 1
ATOM 3384 C C . ASN A 1 433 ? -1.680 -8.663 5.019 1.00 48.78 433 ASN A C 1
ATOM 3386 O O . ASN A 1 433 ? -2.295 -7.609 5.032 1.00 48.78 433 ASN A O 1
ATOM 3390 N N . GLY A 1 434 ? -1.534 -9.178 3.796 1.00 49.88 434 GLY A N 1
ATOM 3391 C CA . GLY A 1 434 ? -0.962 -10.415 3.280 1.00 49.88 434 GLY A CA 1
ATOM 3392 C C . GLY A 1 434 ? -1.685 -11.007 2.050 1.00 49.88 434 GLY A C 1
ATOM 3393 O O . GLY A 1 434 ? -1.311 -12.093 1.603 1.00 49.88 434 GLY A O 1
ATOM 3394 N N . VAL A 1 435 ? -2.732 -10.352 1.515 1.00 64.50 435 VAL A N 1
ATOM 3395 C CA . VAL A 1 435 ? -3.540 -10.892 0.400 1.00 64.50 435 VAL A CA 1
ATOM 3396 C C . VAL A 1 435 ? -2.857 -10.654 -0.939 1.00 64.50 435 VAL A C 1
ATOM 3398 O O . VAL A 1 435 ? -2.418 -9.549 -1.258 1.00 64.50 435 VAL A O 1
ATOM 3401 N N . ALA A 1 436 ? -2.905 -11.684 -1.776 1.00 80.31 436 ALA A N 1
ATOM 3402 C CA . ALA A 1 436 ? -2.675 -11.577 -3.203 1.00 80.31 436 ALA A CA 1
ATOM 3403 C C . ALA A 1 436 ? -3.843 -12.196 -3.988 1.00 80.31 436 ALA A C 1
ATOM 3405 O O . ALA A 1 436 ? -4.486 -13.136 -3.520 1.00 80.31 436 ALA A O 1
ATOM 3406 N N . HIS A 1 437 ? -4.112 -11.689 -5.192 1.00 83.00 437 HIS A N 1
ATOM 3407 C CA . HIS A 1 437 ? -5.120 -12.247 -6.095 1.00 83.00 437 HIS A CA 1
ATOM 3408 C C . HIS A 1 437 ? -4.627 -12.274 -7.554 1.00 83.00 437 HIS A C 1
ATOM 3410 O O . HIS A 1 437 ? -4.226 -11.231 -8.075 1.00 83.00 437 HIS A O 1
ATOM 3416 N N . PRO A 1 438 ? -4.653 -13.431 -8.241 1.00 94.88 438 PRO A N 1
ATOM 3417 C CA . PRO A 1 438 ? -4.178 -13.537 -9.615 1.00 94.88 438 PRO A CA 1
ATOM 3418 C C . PRO A 1 438 ? -5.260 -13.140 -10.627 1.00 94.88 438 PRO A C 1
ATOM 3420 O O . PRO A 1 438 ? -6.381 -13.636 -10.559 1.00 94.88 438 PRO A O 1
ATOM 3423 N N . ILE A 1 439 ? -4.898 -12.332 -11.629 1.00 94.94 439 ILE A N 1
ATOM 3424 C CA . ILE A 1 439 ? -5.719 -12.110 -12.831 1.00 94.94 439 ILE A CA 1
ATOM 3425 C C . ILE A 1 439 ? -4.881 -12.411 -14.078 1.00 94.94 439 ILE A C 1
ATOM 3427 O O . ILE A 1 439 ? -3.782 -11.875 -14.258 1.00 94.94 439 ILE A O 1
ATOM 3431 N N . GLN A 1 440 ? -5.403 -13.260 -14.970 1.00 97.19 440 GLN A N 1
ATOM 3432 C CA . GLN A 1 440 ? -4.752 -13.530 -16.249 1.00 97.19 440 GLN A CA 1
ATOM 3433 C C . GLN A 1 440 ? -5.033 -12.390 -17.236 1.00 97.19 440 GLN A C 1
ATOM 3435 O O . GLN A 1 440 ? -6.121 -12.311 -17.796 1.00 97.19 440 GLN A O 1
ATOM 3440 N N . LEU A 1 441 ? -4.045 -11.520 -17.475 1.00 97.00 441 LEU A N 1
ATOM 3441 C CA . LEU A 1 441 ? -4.224 -10.313 -18.293 1.00 97.00 441 LEU A CA 1
ATOM 3442 C C . LEU A 1 441 ? -3.076 -10.062 -19.280 1.00 97.00 441 LEU A C 1
ATOM 3444 O O . LEU A 1 441 ? -1.916 -9.944 -18.876 1.00 97.00 441 LEU A O 1
ATOM 3448 N N . ASP A 1 442 ? -3.411 -9.890 -20.566 1.00 97.25 442 ASP A N 1
ATOM 3449 C CA . ASP A 1 442 ? -2.548 -9.260 -21.574 1.00 97.25 442 ASP A CA 1
ATOM 3450 C C . ASP A 1 442 ? -2.977 -7.803 -21.777 1.00 97.25 442 ASP A C 1
ATOM 3452 O O . ASP A 1 442 ? -3.963 -7.533 -22.456 1.00 97.25 442 ASP A O 1
ATOM 3456 N N . ILE A 1 443 ? -2.210 -6.857 -21.225 1.00 97.69 443 ILE A N 1
ATOM 3457 C CA . ILE A 1 443 ? -2.539 -5.417 -21.224 1.00 97.69 443 ILE A CA 1
ATOM 3458 C C . ILE A 1 443 ? -2.583 -4.748 -22.614 1.00 97.69 443 ILE A C 1
ATOM 3460 O O . ILE A 1 443 ? -2.771 -3.540 -22.723 1.00 97.69 443 ILE A O 1
ATOM 3464 N N . ARG A 1 444 ? -2.397 -5.517 -23.693 1.00 97.12 444 ARG A N 1
ATOM 3465 C CA . ARG A 1 444 ? -2.642 -5.076 -25.072 1.00 97.12 444 ARG A CA 1
ATOM 3466 C C . ARG A 1 444 ? -4.130 -5.093 -25.437 1.00 97.12 444 ARG A C 1
ATOM 3468 O O . ARG A 1 444 ? -4.530 -4.336 -26.322 1.00 97.12 444 ARG A O 1
ATOM 3475 N N . ASP A 1 445 ? -4.927 -5.941 -24.796 1.00 97.81 445 ASP A N 1
ATOM 3476 C CA . ASP A 1 445 ? -6.371 -6.023 -25.002 1.00 97.81 445 ASP A CA 1
ATOM 3477 C C . ASP A 1 445 ? -7.073 -4.986 -24.113 1.00 97.81 445 ASP A C 1
ATOM 3479 O O . ASP A 1 445 ? -6.944 -5.011 -22.892 1.00 97.81 445 ASP A O 1
ATOM 3483 N N . ALA A 1 446 ? -7.779 -4.035 -24.729 1.00 97.94 446 ALA A N 1
ATOM 3484 C CA . ALA A 1 446 ? -8.419 -2.946 -23.995 1.00 97.94 446 ALA A CA 1
ATOM 3485 C C . ALA A 1 446 ? -9.626 -3.426 -23.175 1.00 97.94 446 ALA A C 1
ATOM 3487 O O . ALA A 1 446 ? -9.788 -2.989 -22.041 1.00 97.94 446 ALA A O 1
ATOM 3488 N N . THR A 1 447 ? -10.423 -4.348 -23.716 1.00 97.19 447 THR A N 1
ATOM 3489 C CA . THR A 1 447 ? -11.619 -4.883 -23.053 1.00 97.19 447 THR A CA 1
ATOM 3490 C C . THR A 1 447 ? -11.230 -5.821 -21.914 1.00 97.19 447 THR A C 1
ATOM 3492 O O . THR A 1 447 ? -11.837 -5.776 -20.847 1.00 97.19 447 THR A O 1
ATOM 3495 N N . ALA A 1 448 ? -10.161 -6.608 -22.080 1.00 97.00 448 ALA A N 1
ATOM 3496 C CA . ALA A 1 448 ? -9.625 -7.415 -20.986 1.00 97.00 448 ALA A CA 1
ATOM 3497 C C . ALA A 1 448 ? -9.040 -6.553 -19.851 1.00 97.00 448 ALA A C 1
ATOM 3499 O O . ALA A 1 448 ? -9.196 -6.915 -18.689 1.00 97.00 448 ALA A O 1
ATOM 3500 N N . VAL A 1 449 ? -8.390 -5.416 -20.154 1.00 98.38 449 VAL A N 1
ATOM 3501 C CA . VAL A 1 449 ? -7.917 -4.475 -19.115 1.00 98.38 449 VAL A CA 1
ATOM 3502 C C . VAL A 1 449 ? -9.092 -3.812 -18.399 1.00 98.38 449 VAL A C 1
ATOM 3504 O O . VAL A 1 449 ? -9.067 -3.724 -17.175 1.00 98.38 449 VAL A O 1
ATOM 3507 N N . GLU A 1 450 ? -10.112 -3.369 -19.135 1.00 98.00 450 GLU A N 1
ATOM 3508 C CA . GLU A 1 450 ? -11.318 -2.758 -18.566 1.00 98.00 450 GLU A CA 1
ATOM 3509 C C . GLU A 1 450 ? -12.047 -3.722 -17.621 1.00 98.00 450 GLU A C 1
ATOM 3511 O O . GLU A 1 450 ? -12.313 -3.355 -16.477 1.00 98.00 450 GLU A O 1
ATOM 3516 N N . SER A 1 451 ? -12.269 -4.976 -18.046 1.00 95.38 451 SER A N 1
ATOM 3517 C CA . SER A 1 451 ? -12.791 -6.034 -17.168 1.00 95.38 451 SER A CA 1
ATOM 3518 C C . SER A 1 451 ? -11.880 -6.221 -15.960 1.00 95.38 451 SER A C 1
ATOM 3520 O O . SER A 1 451 ? -12.309 -5.966 -14.847 1.00 95.38 451 SER A O 1
ATOM 3522 N N . ALA A 1 452 ? -10.595 -6.538 -16.156 1.00 95.00 452 ALA A N 1
ATOM 3523 C CA . ALA A 1 452 ? -9.675 -6.854 -15.062 1.00 95.00 452 ALA A CA 1
ATOM 3524 C C . ALA A 1 452 ? -9.538 -5.744 -14.004 1.00 95.00 452 ALA A C 1
ATOM 3526 O O . ALA A 1 452 ? -9.314 -6.050 -12.833 1.00 95.00 452 ALA A O 1
ATOM 3527 N N . ILE A 1 453 ? -9.656 -4.470 -14.394 1.00 96.38 453 ILE A N 1
ATOM 3528 C CA . ILE A 1 453 ? -9.675 -3.339 -13.459 1.00 96.38 453 ILE A CA 1
ATOM 3529 C C . ILE A 1 453 ? -11.012 -3.252 -12.717 1.00 96.38 453 ILE A C 1
ATOM 3531 O O . ILE A 1 453 ? -11.007 -3.094 -11.498 1.00 96.38 453 ILE A O 1
ATOM 3535 N N . ASN A 1 454 ? -12.142 -3.386 -13.414 1.00 84.94 454 ASN A N 1
ATOM 3536 C CA . ASN A 1 454 ? -13.467 -3.357 -12.791 1.00 84.94 454 ASN A CA 1
ATOM 3537 C C . ASN A 1 454 ? -13.697 -4.575 -11.879 1.00 84.94 454 ASN A C 1
ATOM 3539 O O . ASN A 1 454 ? -14.223 -4.420 -10.782 1.00 84.94 454 ASN A O 1
ATOM 3543 N N . ASP A 1 455 ? -13.225 -5.755 -12.278 1.00 78.12 455 ASP A N 1
ATOM 3544 C CA . ASP A 1 455 ? -13.221 -6.993 -11.497 1.00 78.12 455 ASP A CA 1
ATOM 3545 C C . ASP A 1 455 ? -12.358 -6.832 -10.234 1.00 78.12 455 ASP A C 1
ATOM 3547 O O . ASP A 1 455 ? -12.792 -7.173 -9.134 1.00 78.12 455 ASP A O 1
ATOM 3551 N N . ALA A 1 456 ? -11.155 -6.254 -10.358 1.00 77.81 456 ALA A N 1
ATOM 3552 C CA . ALA A 1 456 ? -10.282 -5.960 -9.220 1.00 77.81 456 ALA A CA 1
ATOM 3553 C C . ALA A 1 456 ? -10.902 -4.942 -8.249 1.00 77.81 456 ALA A C 1
ATOM 3555 O O . ALA A 1 456 ? -10.910 -5.178 -7.040 1.00 77.81 456 ALA A O 1
ATOM 3556 N N . ALA A 1 457 ? -11.442 -3.836 -8.768 1.00 75.94 457 ALA A N 1
ATOM 3557 C CA . ALA A 1 457 ? -12.089 -2.808 -7.963 1.00 75.94 457 ALA A CA 1
ATOM 3558 C C . ALA A 1 457 ? -13.362 -3.344 -7.289 1.00 75.94 457 ALA A C 1
ATOM 3560 O O . ALA A 1 457 ? -13.536 -3.160 -6.090 1.00 75.94 457 ALA A O 1
ATOM 3561 N N . SER A 1 458 ? -14.210 -4.087 -8.006 1.00 70.19 458 SER A N 1
ATOM 3562 C CA . SER A 1 458 ? -15.417 -4.703 -7.442 1.00 70.19 458 SER A CA 1
ATOM 3563 C C . SER A 1 458 ? -15.093 -5.756 -6.383 1.00 70.19 458 SER A C 1
ATOM 3565 O O . SER A 1 458 ? -15.812 -5.850 -5.392 1.00 70.19 458 SER A O 1
ATOM 3567 N N . LYS A 1 459 ? -14.027 -6.545 -6.564 1.00 66.81 459 LYS A N 1
ATOM 3568 C CA . LYS A 1 459 ? -13.642 -7.616 -5.632 1.00 66.81 459 LYS A CA 1
ATOM 3569 C C . LYS A 1 459 ? -13.237 -7.101 -4.250 1.00 66.81 459 LYS A C 1
ATOM 3571 O O . LYS A 1 459 ? -13.436 -7.805 -3.264 1.00 66.81 459 LYS A O 1
ATOM 3576 N N . PHE A 1 460 ? -12.651 -5.907 -4.192 1.00 60.81 460 PHE A N 1
ATOM 3577 C CA . PHE A 1 460 ? -12.111 -5.324 -2.961 1.00 60.81 460 PHE A CA 1
ATOM 3578 C C . PHE A 1 460 ? -12.775 -3.991 -2.568 1.00 60.81 460 PHE A C 1
ATOM 3580 O O . PHE A 1 460 ? -12.419 -3.396 -1.553 1.00 60.81 460 PHE A O 1
ATOM 3587 N N . GLY A 1 461 ? -13.773 -3.534 -3.330 1.00 52.34 461 GLY A N 1
ATOM 3588 C CA . GLY A 1 461 ? -14.535 -2.307 -3.080 1.00 52.34 461 GLY A CA 1
ATOM 3589 C C . GLY A 1 461 ? -13.826 -0.999 -3.466 1.00 52.34 461 GLY A C 1
ATOM 3590 O O . GLY A 1 461 ? -14.231 0.077 -3.032 1.00 52.34 461 GLY A O 1
ATOM 3591 N N . GLY A 1 462 ? -12.764 -1.069 -4.268 1.00 73.94 462 GLY A N 1
ATOM 3592 C CA . GLY A 1 462 ? -12.063 0.094 -4.805 1.00 73.94 462 GLY A CA 1
ATOM 3593 C C . GLY A 1 462 ? -10.646 -0.226 -5.277 1.00 73.94 462 GLY A C 1
ATOM 3594 O O . GLY A 1 462 ? -10.179 -1.362 -5.196 1.00 73.94 462 GLY A O 1
ATOM 3595 N N . LEU A 1 463 ? -9.945 0.800 -5.758 1.00 84.75 463 LEU A N 1
ATOM 3596 C CA . LEU A 1 463 ? -8.554 0.708 -6.192 1.00 84.75 463 LEU A CA 1
ATOM 3597 C C . LEU A 1 463 ? -7.789 1.949 -5.725 1.00 84.75 463 LEU A C 1
ATOM 3599 O O . LEU A 1 463 ? -8.166 3.069 -6.056 1.00 84.75 463 LEU A O 1
ATOM 3603 N N . ASP A 1 464 ? -6.708 1.745 -4.970 1.00 87.06 464 ASP A N 1
ATOM 3604 C CA . ASP A 1 464 ? -5.954 2.827 -4.330 1.00 87.06 464 ASP A CA 1
ATOM 3605 C C . ASP A 1 464 ? -4.508 2.949 -4.846 1.00 87.06 464 ASP A C 1
ATOM 3607 O O . ASP A 1 464 ? -3.837 3.929 -4.531 1.00 87.06 464 ASP A O 1
ATOM 3611 N N . ILE A 1 465 ? -3.977 1.965 -5.581 1.00 97.19 465 ILE A N 1
ATOM 3612 C CA . ILE A 1 465 ? -2.616 1.998 -6.153 1.00 97.19 465 ILE A CA 1
ATOM 3613 C C . ILE A 1 465 ? -2.593 1.262 -7.499 1.00 97.19 465 ILE A C 1
ATOM 3615 O O . ILE A 1 465 ? -3.053 0.126 -7.585 1.00 97.19 465 ILE A O 1
ATOM 3619 N N . VAL A 1 466 ? -1.975 1.848 -8.525 1.00 98.69 466 VAL A N 1
ATOM 3620 C CA . VAL A 1 466 ? -1.623 1.171 -9.787 1.00 98.69 466 VAL A CA 1
ATOM 3621 C C . VAL A 1 466 ? -0.111 1.123 -9.955 1.00 98.69 466 VAL A C 1
ATOM 3623 O O . VAL A 1 466 ? 0.557 2.150 -9.864 1.00 98.69 466 VAL A O 1
ATOM 3626 N N . ILE A 1 467 ? 0.427 -0.059 -10.264 1.00 98.69 467 ILE A N 1
ATOM 3627 C CA . ILE A 1 467 ? 1.835 -0.257 -10.618 1.00 98.69 467 ILE A CA 1
ATOM 3628 C C . ILE A 1 467 ? 1.942 -0.668 -12.096 1.00 98.69 467 ILE A C 1
ATOM 3630 O O . ILE A 1 467 ? 1.676 -1.815 -12.482 1.00 98.69 467 ILE A O 1
ATOM 3634 N N . ASN A 1 468 ? 2.391 0.267 -12.933 1.00 98.69 468 ASN A N 1
ATOM 3635 C CA . ASN A 1 468 ? 2.710 0.050 -14.346 1.00 98.69 468 ASN A CA 1
ATOM 3636 C C . ASN A 1 468 ? 4.142 -0.520 -14.479 1.00 98.69 468 ASN A C 1
ATOM 3638 O O . ASN A 1 468 ? 5.081 0.172 -14.876 1.00 98.69 468 ASN A O 1
ATOM 3642 N N . ASN A 1 469 ? 4.307 -1.790 -14.087 1.00 98.06 469 ASN A N 1
ATOM 3643 C CA . ASN A 1 469 ? 5.561 -2.559 -14.128 1.00 98.06 469 ASN A CA 1
ATOM 3644 C C . ASN A 1 469 ? 5.718 -3.398 -15.412 1.00 98.06 469 ASN A C 1
ATOM 3646 O O . ASN A 1 469 ? 6.843 -3.697 -15.814 1.00 98.06 469 ASN A O 1
ATOM 3650 N N . ALA A 1 470 ? 4.624 -3.797 -16.068 1.00 96.00 470 ALA A N 1
ATOM 3651 C CA . ALA A 1 470 ? 4.703 -4.637 -17.261 1.00 96.00 470 ALA A CA 1
ATOM 3652 C C . ALA A 1 470 ? 5.502 -3.961 -18.393 1.00 96.00 470 ALA A C 1
ATOM 3654 O O . ALA A 1 470 ? 5.323 -2.786 -18.707 1.00 96.00 470 ALA A O 1
ATOM 3655 N N . SER A 1 471 ? 6.406 -4.711 -19.027 1.00 93.00 471 SER A N 1
ATOM 3656 C CA . SER A 1 471 ? 7.199 -4.231 -20.161 1.00 93.00 471 SER A CA 1
ATOM 3657 C C . SER A 1 471 ? 7.695 -5.384 -21.038 1.00 93.00 471 SER A C 1
ATOM 3659 O O . SER A 1 471 ? 7.863 -6.514 -20.578 1.00 93.00 471 SER A O 1
ATOM 3661 N N . ALA A 1 472 ? 7.961 -5.077 -22.304 1.00 92.31 472 ALA A N 1
ATOM 3662 C CA . ALA A 1 472 ? 8.704 -5.889 -23.256 1.00 92.31 472 ALA A CA 1
ATOM 3663 C C . ALA A 1 472 ? 9.890 -5.086 -23.817 1.00 92.31 472 ALA A C 1
ATOM 3665 O O . ALA A 1 472 ? 9.840 -3.856 -23.904 1.00 92.31 472 ALA A O 1
ATOM 3666 N N . ILE A 1 473 ? 10.955 -5.794 -24.199 1.00 89.31 473 ILE A N 1
ATOM 3667 C CA . ILE A 1 473 ? 12.245 -5.227 -24.608 1.00 89.31 473 ILE A CA 1
ATOM 3668 C C . ILE A 1 473 ? 12.778 -5.932 -25.861 1.00 89.31 473 ILE A C 1
ATOM 3670 O O . ILE A 1 473 ? 12.687 -7.152 -25.997 1.00 89.31 473 ILE A O 1
ATOM 3674 N N . SER A 1 474 ? 13.335 -5.150 -26.784 1.00 87.94 474 SER A N 1
ATOM 3675 C CA . SER A 1 474 ? 14.061 -5.619 -27.963 1.00 87.94 474 SER A CA 1
ATOM 3676 C C . SER A 1 474 ? 14.971 -4.496 -28.464 1.00 87.94 474 SER A C 1
ATOM 3678 O O . SER A 1 474 ? 14.502 -3.518 -29.040 1.00 87.94 474 SER A O 1
ATOM 3680 N N . MET A 1 475 ? 16.280 -4.636 -28.251 1.00 84.06 475 MET A N 1
ATOM 3681 C CA . MET A 1 475 ? 17.296 -3.640 -28.633 1.00 84.06 475 MET A CA 1
ATOM 3682 C C . MET A 1 475 ? 17.745 -3.805 -30.100 1.00 84.06 475 MET A C 1
ATOM 3684 O O . MET A 1 475 ? 18.914 -3.642 -30.442 1.00 84.06 475 MET A O 1
ATOM 3688 N N . ALA A 1 476 ? 16.825 -4.201 -30.984 1.00 86.25 476 ALA A N 1
ATOM 3689 C CA . ALA A 1 476 ? 17.109 -4.347 -32.406 1.00 86.25 476 ALA A CA 1
ATOM 3690 C C . ALA A 1 476 ? 17.163 -2.956 -33.074 1.00 86.25 476 ALA A C 1
ATOM 3692 O O . ALA A 1 476 ? 16.197 -2.200 -32.954 1.00 86.25 476 ALA A O 1
ATOM 3693 N N . PRO A 1 477 ? 18.241 -2.597 -33.804 1.00 85.06 477 PRO A N 1
ATOM 3694 C CA . PRO A 1 477 ? 18.313 -1.321 -34.516 1.00 85.06 477 PRO A CA 1
ATOM 3695 C C . PRO A 1 477 ? 17.228 -1.246 -35.596 1.00 85.06 477 PRO A C 1
ATOM 3697 O O . PRO A 1 477 ? 16.811 -2.275 -36.120 1.00 85.06 477 PRO A O 1
ATOM 3700 N N . THR A 1 478 ? 16.800 -0.039 -35.977 1.00 86.56 478 THR A N 1
ATOM 3701 C CA . THR A 1 478 ? 15.609 0.209 -36.819 1.00 86.56 478 THR A CA 1
ATOM 3702 C C . THR A 1 478 ? 15.527 -0.659 -38.082 1.00 86.56 478 THR A C 1
ATOM 3704 O O . THR A 1 478 ? 14.462 -1.167 -38.403 1.00 86.56 478 THR A O 1
ATOM 3707 N N . HIS A 1 479 ? 16.653 -0.895 -38.763 1.00 87.19 479 HIS A N 1
ATOM 3708 C CA . HIS A 1 479 ? 16.730 -1.704 -39.990 1.00 87.19 479 HIS A CA 1
ATOM 3709 C C . HIS A 1 479 ? 16.703 -3.236 -39.761 1.00 87.19 479 HIS A C 1
ATOM 3711 O O . HIS A 1 479 ? 16.767 -4.000 -40.719 1.00 87.19 479 HIS A O 1
ATOM 3717 N N . LYS A 1 480 ? 16.650 -3.694 -38.502 1.00 89.75 480 LYS A N 1
ATOM 3718 C CA . LYS A 1 480 ? 16.503 -5.105 -38.080 1.00 89.75 480 LYS A CA 1
ATOM 3719 C C . LYS A 1 480 ? 15.313 -5.329 -37.141 1.00 89.75 480 LYS A C 1
ATOM 3721 O O . LYS A 1 480 ? 14.931 -6.474 -36.910 1.00 89.75 480 LYS A O 1
ATOM 3726 N N . ALA A 1 481 ? 14.739 -4.267 -36.577 1.00 87.88 481 ALA A N 1
ATOM 3727 C CA . ALA A 1 481 ? 13.539 -4.344 -35.758 1.00 87.88 481 ALA A CA 1
ATOM 3728 C C . ALA A 1 481 ? 12.344 -4.763 -36.624 1.00 87.88 481 ALA A C 1
ATOM 3730 O O . ALA A 1 481 ? 11.957 -4.058 -37.553 1.00 87.88 481 ALA A O 1
ATOM 3731 N N . SER A 1 482 ? 11.731 -5.907 -36.316 1.00 93.12 482 SER A N 1
ATOM 3732 C CA . SER A 1 482 ? 10.484 -6.298 -36.977 1.00 93.12 482 SER A CA 1
ATOM 3733 C C . SER A 1 482 ? 9.327 -5.411 -36.503 1.00 93.12 482 SER A C 1
ATOM 3735 O O . SER A 1 482 ? 9.280 -5.030 -35.328 1.00 93.12 482 SER A O 1
ATOM 3737 N N . VAL A 1 483 ? 8.353 -5.151 -37.380 1.00 95.06 483 VAL A N 1
ATOM 3738 C CA . VAL A 1 483 ? 7.115 -4.431 -37.022 1.00 95.06 483 VAL A CA 1
ATOM 3739 C C . VAL A 1 483 ? 6.430 -5.127 -35.836 1.00 95.06 483 VAL A C 1
ATOM 3741 O O . VAL A 1 483 ? 6.204 -4.508 -34.805 1.00 95.06 483 VAL A O 1
ATOM 3744 N N . LYS A 1 484 ? 6.323 -6.463 -35.874 1.00 95.06 484 LYS A N 1
ATOM 3745 C CA . LYS A 1 484 ? 5.817 -7.296 -34.766 1.00 95.06 484 LYS A CA 1
ATOM 3746 C C . LYS A 1 484 ? 6.520 -7.057 -33.417 1.00 95.06 484 LYS A C 1
ATOM 3748 O O . LYS A 1 484 ? 5.869 -7.130 -32.378 1.00 95.06 484 LYS A O 1
ATOM 3753 N N . SER A 1 485 ? 7.831 -6.793 -33.399 1.00 91.62 485 SER A N 1
ATOM 3754 C CA . SER A 1 485 ? 8.558 -6.437 -32.165 1.00 91.62 485 SER A CA 1
ATOM 3755 C C . SER A 1 485 ? 8.332 -4.984 -31.735 1.00 91.62 485 SER A C 1
ATOM 3757 O O . SER A 1 485 ? 8.254 -4.727 -30.536 1.00 91.62 485 SER A O 1
ATOM 3759 N N . TYR A 1 486 ? 8.177 -4.052 -32.679 1.00 94.69 486 TYR A N 1
ATOM 3760 C CA . TYR A 1 486 ? 7.794 -2.668 -32.386 1.00 94.69 486 TYR A CA 1
ATOM 3761 C C . TYR A 1 486 ? 6.385 -2.604 -31.773 1.00 94.69 486 TYR A C 1
ATOM 3763 O O . TYR A 1 486 ? 6.210 -2.009 -30.709 1.00 94.69 486 TYR A O 1
ATOM 3771 N N . ASP A 1 487 ? 5.414 -3.292 -32.376 1.00 96.75 487 ASP A N 1
ATOM 3772 C CA . ASP A 1 487 ? 4.025 -3.369 -31.910 1.00 96.75 487 ASP A CA 1
ATOM 3773 C C . ASP A 1 487 ? 3.921 -4.051 -30.542 1.00 96.75 487 ASP A C 1
ATOM 3775 O O . ASP A 1 487 ? 3.147 -3.632 -29.684 1.00 96.75 487 ASP A O 1
ATOM 3779 N N . LEU A 1 488 ? 4.725 -5.096 -30.306 1.00 95.38 488 LEU A N 1
ATOM 3780 C CA . LEU A 1 488 ? 4.775 -5.783 -29.017 1.00 95.38 488 LEU A CA 1
ATOM 3781 C C . LEU A 1 488 ? 5.286 -4.861 -27.903 1.00 95.38 488 LEU A C 1
ATOM 3783 O O . LEU A 1 488 ? 4.698 -4.840 -26.823 1.00 95.38 488 LEU A O 1
ATOM 3787 N N . MET A 1 489 ? 6.353 -4.096 -28.158 1.00 95.25 489 MET A N 1
ATOM 3788 C CA . MET A 1 489 ? 6.903 -3.159 -27.174 1.00 95.25 489 MET A CA 1
ATOM 3789 C C . MET A 1 489 ? 5.967 -1.977 -26.932 1.00 95.25 489 MET A C 1
ATOM 3791 O O . MET A 1 489 ? 5.639 -1.696 -25.786 1.00 95.25 489 MET A O 1
ATOM 3795 N N . ASN A 1 490 ? 5.487 -1.302 -27.977 1.00 95.94 490 ASN A N 1
ATOM 3796 C CA . ASN A 1 490 ? 4.616 -0.134 -27.811 1.00 95.94 490 ASN A CA 1
ATOM 3797 C C . ASN A 1 490 ? 3.218 -0.518 -27.303 1.00 95.94 490 ASN A C 1
ATOM 3799 O O . ASN A 1 490 ? 2.626 0.220 -26.516 1.00 95.94 490 ASN A O 1
ATOM 3803 N N . GLY A 1 491 ? 2.722 -1.699 -27.683 1.00 97.75 491 GLY A N 1
ATOM 3804 C CA . GLY A 1 491 ? 1.465 -2.262 -27.203 1.00 97.75 491 GLY A CA 1
ATOM 3805 C C . GLY A 1 491 ? 1.479 -2.636 -25.720 1.00 97.75 491 GLY A C 1
ATOM 3806 O O . GLY A 1 491 ? 0.458 -2.461 -25.064 1.00 97.75 491 GLY A O 1
ATOM 3807 N N . ILE A 1 492 ? 2.604 -3.133 -25.187 1.00 97.56 492 ILE A N 1
ATOM 3808 C CA . ILE A 1 492 ? 2.743 -3.485 -23.760 1.00 97.56 492 ILE A CA 1
ATOM 3809 C C . ILE A 1 492 ? 3.174 -2.271 -22.932 1.00 97.56 492 ILE A C 1
ATOM 3811 O O . ILE A 1 492 ? 2.547 -1.980 -21.922 1.00 97.56 492 ILE A O 1
ATOM 3815 N N . ASN A 1 493 ? 4.224 -1.564 -23.352 1.00 97.94 493 ASN A N 1
ATOM 3816 C CA . ASN A 1 493 ? 4.873 -0.533 -22.547 1.00 97.94 493 ASN A CA 1
ATOM 3817 C C . ASN A 1 493 ? 3.992 0.728 -22.500 1.00 97.94 493 ASN A C 1
ATOM 3819 O O . ASN A 1 493 ? 3.239 0.924 -21.550 1.00 97.94 493 ASN A O 1
ATOM 3823 N N . ALA A 1 494 ? 4.042 1.559 -23.545 1.00 96.75 494 ALA A N 1
ATOM 3824 C CA . ALA A 1 494 ? 3.330 2.834 -23.609 1.00 96.75 494 ALA A CA 1
ATOM 3825 C C . ALA A 1 494 ? 1.800 2.661 -23.631 1.00 96.75 494 ALA A C 1
ATOM 3827 O O . ALA A 1 494 ? 1.113 3.140 -22.729 1.00 96.75 494 ALA A O 1
ATOM 3828 N N . ARG A 1 495 ? 1.250 1.942 -24.623 1.00 98.38 495 ARG A N 1
ATOM 3829 C CA . ARG A 1 495 ? -0.208 1.779 -24.764 1.00 98.38 495 ARG A CA 1
ATOM 3830 C C . ARG A 1 495 ? -0.805 0.934 -23.642 1.00 98.38 495 ARG A C 1
ATOM 3832 O O . ARG A 1 495 ? -1.883 1.267 -23.169 1.00 98.38 495 ARG A O 1
ATOM 3839 N N . GLY A 1 496 ? -0.125 -0.129 -23.212 1.00 98.38 496 GLY A N 1
ATOM 3840 C CA . GLY A 1 496 ? -0.611 -0.987 -22.130 1.00 98.38 496 GLY A CA 1
ATOM 3841 C C . GLY A 1 496 ? -0.682 -0.247 -20.795 1.00 98.38 496 GLY A C 1
ATOM 3842 O O . GLY A 1 496 ? -1.708 -0.308 -20.124 1.00 98.38 496 GLY A O 1
ATOM 3843 N N . SER A 1 497 ? 0.346 0.541 -20.462 1.00 98.56 497 SER A N 1
ATOM 3844 C CA . SER A 1 497 ? 0.318 1.408 -19.274 1.00 98.56 497 SER A CA 1
ATOM 3845 C C . SER A 1 497 ? -0.764 2.489 -19.384 1.00 98.56 497 SER A C 1
ATOM 3847 O O . SER A 1 497 ? -1.475 2.733 -18.414 1.00 98.56 497 SER A O 1
ATOM 3849 N N . TRP A 1 498 ? -0.953 3.098 -20.565 1.00 98.56 498 TRP A N 1
ATOM 3850 C CA . TRP A 1 498 ? -2.031 4.075 -20.779 1.00 98.56 498 TRP A CA 1
ATOM 3851 C C . TRP A 1 498 ? -3.422 3.452 -20.626 1.00 98.56 498 TRP A C 1
ATOM 3853 O O . TRP A 1 498 ? -4.274 4.063 -19.995 1.00 98.56 498 TRP A O 1
ATOM 3863 N N . LEU A 1 499 ? -3.659 2.236 -21.138 1.00 98.75 499 LEU A N 1
ATOM 3864 C CA . LEU A 1 499 ? -4.931 1.526 -20.952 1.00 98.75 499 LEU A CA 1
ATOM 3865 C C . LEU A 1 499 ? -5.200 1.228 -19.474 1.00 98.75 499 LEU A C 1
ATOM 3867 O O . LEU A 1 499 ? -6.288 1.516 -18.984 1.00 98.75 499 LEU A O 1
ATOM 3871 N N . VAL A 1 500 ? -4.211 0.685 -18.761 1.00 98.75 500 VAL A N 1
ATOM 3872 C CA . VAL A 1 500 ? -4.344 0.348 -17.336 1.00 98.75 500 VAL A CA 1
ATOM 3873 C C . VAL A 1 500 ? -4.614 1.606 -16.513 1.00 98.75 500 VAL A C 1
ATOM 3875 O O . VAL A 1 500 ? -5.585 1.633 -15.762 1.00 98.75 500 VAL A O 1
ATOM 3878 N N . SER A 1 501 ? -3.839 2.677 -16.712 1.00 98.62 501 SER A N 1
ATOM 3879 C CA . SER A 1 501 ? -4.100 3.959 -16.051 1.00 98.62 501 SER A CA 1
ATOM 3880 C C . SER A 1 501 ? -5.462 4.547 -16.433 1.00 98.62 501 SER A C 1
ATOM 3882 O O . SER A 1 501 ? -6.175 5.005 -15.550 1.00 98.62 501 SER A O 1
ATOM 3884 N N . ARG A 1 502 ? -5.864 4.504 -17.713 1.00 98.38 502 ARG A N 1
ATOM 3885 C CA . ARG A 1 502 ? -7.160 5.015 -18.199 1.00 98.38 502 ARG A CA 1
ATOM 3886 C C . ARG A 1 502 ? -8.337 4.356 -17.488 1.00 98.38 502 ARG A C 1
ATOM 3888 O O . ARG A 1 502 ? -9.236 5.064 -17.048 1.00 98.38 502 ARG A O 1
ATOM 3895 N N . PHE A 1 503 ? -8.356 3.026 -17.417 1.00 98.69 503 PHE A N 1
ATOM 3896 C CA . PHE A 1 503 ? -9.472 2.297 -16.811 1.00 98.69 503 PHE A CA 1
ATOM 3897 C C . PHE A 1 503 ? -9.412 2.307 -15.279 1.00 98.69 503 PHE A C 1
ATOM 3899 O O . PHE A 1 503 ? -10.455 2.257 -14.636 1.00 98.69 503 PHE A O 1
ATOM 3906 N N . ALA A 1 504 ? -8.225 2.452 -14.680 1.00 98.38 504 ALA A N 1
ATOM 3907 C CA . ALA A 1 504 ? -8.081 2.661 -13.239 1.00 98.38 504 ALA A CA 1
ATOM 3908 C C . ALA A 1 504 ? -8.441 4.084 -12.784 1.00 98.38 504 ALA A C 1
ATOM 3910 O O . ALA A 1 504 ? -8.833 4.271 -11.634 1.00 98.38 504 ALA A O 1
ATOM 3911 N N . LEU A 1 505 ? -8.308 5.090 -13.657 1.00 98.31 505 LEU A N 1
ATOM 3912 C CA . LEU A 1 505 ? -8.459 6.502 -13.300 1.00 98.31 505 LEU A CA 1
ATOM 3913 C C . LEU A 1 505 ? -9.815 6.846 -12.648 1.00 98.31 505 LEU A C 1
ATOM 3915 O O . LEU A 1 505 ? -9.780 7.574 -11.660 1.00 98.31 505 LEU A O 1
ATOM 3919 N N . PRO A 1 506 ? -10.983 6.331 -13.089 1.00 97.38 506 PRO A N 1
ATOM 3920 C CA . PRO A 1 506 ? -12.247 6.543 -12.381 1.00 97.38 506 PRO A CA 1
ATOM 3921 C C . PRO A 1 506 ? -12.208 6.045 -10.930 1.00 97.38 506 PRO A C 1
ATOM 3923 O O . PRO A 1 506 ? -12.547 6.798 -10.022 1.00 97.38 506 PRO A O 1
ATOM 3926 N N . HIS A 1 507 ? -11.709 4.826 -10.701 1.00 95.50 507 HIS A N 1
ATOM 3927 C CA . HIS A 1 507 ? -11.599 4.218 -9.367 1.00 95.50 507 HIS A CA 1
ATOM 3928 C C . HIS A 1 507 ? -10.594 4.958 -8.470 1.00 95.50 507 HIS A C 1
ATOM 3930 O O . HIS A 1 507 ? -10.837 5.144 -7.280 1.00 95.50 507 HIS A O 1
ATOM 3936 N N . LEU A 1 508 ? -9.487 5.443 -9.041 1.00 96.19 508 LEU A N 1
ATOM 3937 C CA . LEU A 1 508 ? -8.494 6.258 -8.331 1.00 96.19 508 LEU A CA 1
ATOM 3938 C C . LEU A 1 508 ? -9.007 7.679 -8.034 1.00 96.19 508 LEU A C 1
ATOM 3940 O O . LEU A 1 508 ? -8.680 8.238 -6.992 1.00 96.19 508 LEU A O 1
ATOM 3944 N N . LEU A 1 509 ? -9.830 8.265 -8.910 1.00 95.94 509 LEU A N 1
ATOM 3945 C CA . LEU A 1 509 ? -10.506 9.541 -8.651 1.00 95.94 509 LEU A CA 1
ATOM 3946 C C . LEU A 1 509 ? -11.621 9.389 -7.608 1.00 95.94 509 LEU A C 1
ATOM 3948 O O . LEU A 1 509 ? -11.812 10.297 -6.804 1.00 95.94 509 LEU A O 1
ATOM 3952 N N . GLU A 1 510 ? -12.309 8.246 -7.560 1.00 84.75 510 GLU A N 1
ATOM 3953 C CA . GLU A 1 510 ? -13.217 7.905 -6.462 1.00 84.75 510 GLU A CA 1
ATOM 3954 C C . GLU A 1 510 ? -12.444 7.721 -5.147 1.00 84.75 510 GLU A C 1
ATOM 3956 O O . GLU A 1 510 ? -12.854 8.255 -4.123 1.00 84.75 510 GLU A O 1
ATOM 3961 N N . SER A 1 511 ? -11.286 7.053 -5.173 1.00 79.50 511 SER A N 1
ATOM 3962 C CA . SER A 1 511 ? -10.369 6.935 -4.030 1.00 79.50 511 SER A CA 1
ATOM 3963 C C . SER A 1 511 ? -9.920 8.320 -3.517 1.00 79.50 511 SER A C 1
ATOM 3965 O O . SER A 1 511 ? -10.003 8.586 -2.317 1.00 79.50 511 SER A O 1
ATOM 3967 N N . ALA A 1 512 ? -9.563 9.251 -4.414 1.00 81.38 512 ALA A N 1
ATOM 3968 C CA . ALA A 1 512 ? -9.258 10.647 -4.073 1.00 81.38 512 ALA A CA 1
ATOM 3969 C C . ALA A 1 512 ? -10.477 11.407 -3.513 1.00 81.38 512 ALA A C 1
ATOM 3971 O O . ALA A 1 512 ? -10.360 12.121 -2.520 1.00 81.38 512 ALA A O 1
ATOM 3972 N N . GLY A 1 513 ? -11.659 11.242 -4.119 1.00 70.56 513 GLY A N 1
ATOM 3973 C CA . GLY A 1 513 ? -12.912 11.852 -3.658 1.00 70.56 513 GLY A CA 1
ATOM 3974 C C . GLY A 1 513 ? -13.361 11.330 -2.288 1.00 70.56 513 GLY A C 1
ATOM 3975 O O . GLY A 1 513 ? -13.845 12.097 -1.462 1.00 70.56 513 GLY A O 1
ATOM 3976 N N . LYS A 1 514 ? -13.094 10.049 -2.007 1.00 68.94 514 LYS A N 1
ATOM 3977 C CA . LYS A 1 514 ? -13.164 9.403 -0.688 1.00 68.94 514 LYS A CA 1
ATOM 3978 C C . LYS A 1 514 ? -11.966 9.769 0.210 1.00 68.94 514 LYS A C 1
ATOM 3980 O O . LYS A 1 514 ? -11.663 9.019 1.130 1.00 68.94 514 LYS A O 1
ATOM 3985 N N . GLY A 1 515 ? -11.246 10.865 -0.047 1.00 63.78 515 GLY A N 1
ATOM 3986 C CA . GLY A 1 515 ? -10.158 11.385 0.795 1.00 63.78 515 GLY A CA 1
ATOM 3987 C C . GLY A 1 515 ? -9.021 10.398 1.096 1.00 63.78 515 GLY A C 1
ATOM 3988 O O . GLY A 1 515 ? -8.357 10.525 2.126 1.00 63.78 515 GLY A O 1
ATOM 3989 N N . LYS A 1 516 ? -8.814 9.373 0.262 1.00 76.12 516 LYS A N 1
ATOM 3990 C CA . LYS A 1 516 ? -7.668 8.462 0.377 1.00 76.12 516 LYS A CA 1
ATOM 3991 C C . LYS A 1 516 ? -6.436 9.072 -0.313 1.00 76.12 516 LYS A C 1
ATOM 3993 O O . LYS A 1 516 ? -6.481 10.167 -0.861 1.00 76.12 516 LYS A O 1
ATOM 3998 N N . ASN A 1 517 ? -5.326 8.333 -0.304 1.00 79.94 517 ASN A N 1
ATOM 3999 C CA . ASN A 1 517 ? -4.056 8.715 -0.932 1.00 79.94 517 ASN A CA 1
ATOM 4000 C C . ASN A 1 517 ? -3.750 7.835 -2.171 1.00 79.94 517 ASN A C 1
ATOM 4002 O O . ASN A 1 517 ? -2.922 6.922 -2.065 1.00 79.94 517 ASN A O 1
ATOM 4006 N N . PRO A 1 518 ? -4.451 8.009 -3.310 1.00 94.44 518 PRO A N 1
ATOM 4007 C CA . PRO A 1 518 ? -4.273 7.170 -4.493 1.00 94.44 518 PRO A CA 1
ATOM 4008 C C . PRO A 1 518 ? -2.995 7.483 -5.280 1.00 94.44 518 PRO A C 1
ATOM 4010 O O . PRO A 1 518 ? -2.584 8.638 -5.398 1.00 94.44 518 PRO A O 1
ATOM 4013 N N . HIS A 1 519 ? -2.396 6.447 -5.878 1.00 98.44 519 HIS A N 1
ATOM 4014 C CA . HIS A 1 519 ? -1.160 6.567 -6.666 1.00 98.44 519 HIS A CA 1
ATOM 4015 C C . HIS A 1 519 ? -1.179 5.770 -7.977 1.00 98.44 519 HIS A C 1
ATOM 4017 O O . HIS A 1 519 ? -1.723 4.668 -8.045 1.00 98.44 519 HIS A O 1
ATOM 4023 N N . ILE A 1 520 ? -0.482 6.290 -8.990 1.00 98.81 520 ILE A N 1
ATOM 4024 C CA . ILE A 1 520 ? -0.046 5.566 -10.191 1.00 98.81 520 ILE A CA 1
ATOM 4025 C C . ILE A 1 520 ? 1.482 5.637 -10.238 1.00 98.81 520 ILE A C 1
ATOM 4027 O O . ILE A 1 520 ? 2.053 6.699 -10.488 1.00 98.81 520 ILE A O 1
ATOM 4031 N N . LEU A 1 521 ? 2.153 4.504 -10.035 1.00 98.81 521 LEU A N 1
ATOM 4032 C CA . LEU A 1 521 ? 3.604 4.398 -10.150 1.00 98.81 521 LEU A CA 1
ATOM 4033 C C . LEU A 1 521 ? 3.988 3.634 -11.418 1.00 98.81 521 LEU A C 1
ATOM 4035 O O . LEU A 1 521 ? 3.665 2.455 -11.580 1.00 98.81 521 LEU A O 1
ATOM 4039 N N . THR A 1 522 ? 4.713 4.299 -12.309 1.00 98.75 522 THR A N 1
ATOM 4040 C CA . THR A 1 522 ? 5.142 3.739 -13.593 1.00 98.75 522 THR A CA 1
ATOM 4041 C C . THR A 1 522 ? 6.630 3.411 -13.567 1.00 98.75 522 THR A C 1
ATOM 4043 O O . THR A 1 522 ? 7.455 4.253 -13.218 1.00 98.75 522 THR A O 1
ATOM 4046 N N . LEU A 1 523 ? 7.007 2.182 -13.933 1.00 98.31 523 LEU A N 1
ATOM 4047 C CA . LEU A 1 523 ? 8.418 1.790 -13.969 1.00 98.31 523 LEU A CA 1
ATOM 4048 C C . LEU A 1 523 ? 9.049 2.222 -15.295 1.00 98.31 523 LEU A C 1
ATOM 4050 O O . LEU A 1 523 ? 9.105 1.456 -16.264 1.00 98.31 523 LEU A O 1
ATOM 4054 N N . SER A 1 524 ? 9.466 3.484 -15.363 1.00 96.50 524 SER A N 1
ATOM 4055 C CA . SER A 1 524 ? 9.913 4.156 -16.587 1.00 96.50 524 SER A CA 1
ATOM 4056 C C . SER A 1 524 ? 10.992 5.217 -16.322 1.00 96.50 524 SER A C 1
ATOM 4058 O O . SER A 1 524 ? 10.990 5.828 -15.255 1.00 96.50 524 SER A O 1
ATOM 4060 N N . PRO A 1 525 ? 11.920 5.444 -17.272 1.00 93.12 525 PRO A N 1
ATOM 4061 C CA . PRO A 1 525 ? 13.099 6.284 -17.056 1.00 93.12 525 PRO A CA 1
ATOM 4062 C C . PRO A 1 525 ? 12.781 7.790 -16.985 1.00 93.12 525 PRO A C 1
ATOM 4064 O O . PRO A 1 525 ? 11.766 8.228 -17.537 1.00 93.12 525 PRO A O 1
ATOM 4067 N N . PRO A 1 526 ? 13.659 8.611 -16.380 1.00 89.62 526 PRO A N 1
ATOM 4068 C CA . PRO A 1 526 ? 13.541 10.069 -16.405 1.00 89.62 526 PRO A CA 1
ATOM 4069 C C . PRO A 1 526 ? 13.570 10.681 -17.816 1.00 89.62 526 PRO A C 1
ATOM 4071 O O . PRO A 1 526 ? 14.356 10.280 -18.674 1.00 89.62 526 PRO A O 1
ATOM 4074 N N . LEU A 1 527 ? 12.749 11.713 -18.042 1.00 81.44 527 LEU A N 1
ATOM 4075 C CA . LEU A 1 527 ? 12.668 12.460 -19.308 1.00 81.44 527 LEU A CA 1
ATOM 4076 C C . LEU A 1 527 ? 13.779 13.523 -19.452 1.00 81.44 527 LEU A C 1
ATOM 4078 O O . LEU A 1 527 ? 13.491 14.704 -19.637 1.00 81.44 527 LEU A O 1
ATOM 4082 N N . ASN A 1 528 ? 15.056 13.132 -19.380 1.00 69.06 528 ASN A N 1
ATOM 4083 C CA . ASN A 1 528 ? 16.173 14.076 -19.529 1.00 69.06 528 ASN A CA 1
ATOM 4084 C C . ASN A 1 528 ? 16.801 14.035 -20.936 1.00 69.06 528 ASN A C 1
ATOM 4086 O O . ASN A 1 528 ? 17.734 13.281 -21.210 1.00 69.06 528 ASN A O 1
ATOM 4090 N N . PHE A 1 529 ? 16.285 14.861 -21.850 1.00 54.66 529 PHE A N 1
ATOM 4091 C CA . PHE A 1 529 ? 16.744 14.908 -23.245 1.00 54.66 529 PHE A CA 1
ATOM 4092 C C . PHE A 1 529 ? 18.170 15.445 -23.421 1.00 54.66 529 PHE A C 1
ATOM 4094 O O . PHE A 1 529 ? 18.863 15.031 -24.350 1.00 54.66 529 PHE A O 1
ATOM 4101 N N . ASN A 1 530 ? 18.623 16.336 -22.536 1.00 50.69 530 ASN A N 1
ATOM 4102 C CA . ASN A 1 530 ? 19.898 17.037 -22.697 1.00 50.69 530 ASN A CA 1
ATOM 4103 C C . ASN A 1 530 ? 21.116 16.110 -22.497 1.00 50.69 530 ASN A C 1
ATOM 4105 O O . ASN A 1 530 ? 22.202 16.405 -22.990 1.00 50.69 530 ASN A O 1
ATOM 4109 N N . THR A 1 531 ? 20.959 15.014 -21.744 1.00 49.81 531 THR A N 1
ATOM 4110 C CA . THR A 1 531 ? 22.084 14.347 -21.056 1.00 49.81 531 THR A CA 1
ATOM 4111 C C . THR A 1 531 ? 22.089 12.819 -21.194 1.00 49.81 531 THR A C 1
ATOM 4113 O O . THR A 1 531 ? 22.930 12.121 -20.627 1.00 49.81 531 THR A O 1
ATOM 4116 N N . LEU A 1 532 ? 21.223 12.295 -22.069 1.00 53.00 532 LEU A N 1
ATOM 4117 C CA . LEU A 1 532 ? 21.381 10.981 -22.708 1.00 53.00 532 LEU A CA 1
ATOM 4118 C C . LEU A 1 532 ? 22.555 10.966 -23.726 1.00 53.00 532 LEU A C 1
ATOM 4120 O O . LEU A 1 532 ? 22.879 9.920 -24.300 1.00 53.00 532 LEU A O 1
ATOM 4124 N N . SER A 1 533 ? 23.187 12.123 -23.978 1.00 46.81 533 SER A N 1
ATOM 4125 C CA . SER A 1 533 ? 24.446 12.255 -24.721 1.00 46.81 533 SER A CA 1
ATOM 4126 C C . SER A 1 533 ? 25.641 11.866 -23.846 1.00 46.81 533 SER A C 1
ATOM 4128 O O . SER A 1 533 ? 25.867 12.449 -22.789 1.00 46.81 533 SER A O 1
ATOM 4130 N N . THR A 1 534 ? 26.421 10.879 -24.294 1.00 43.47 534 THR A N 1
ATOM 4131 C CA . THR A 1 534 ? 27.655 10.432 -23.627 1.00 43.47 534 THR A CA 1
ATOM 4132 C C . THR A 1 534 ? 28.698 10.052 -24.679 1.00 43.47 534 THR A C 1
ATOM 4134 O O . THR A 1 534 ? 28.521 9.060 -25.387 1.00 43.47 534 THR A O 1
ATOM 4137 N N . THR A 1 535 ? 29.800 10.794 -24.777 1.00 42.22 535 THR A N 1
ATOM 4138 C CA . THR A 1 535 ? 30.942 10.478 -25.660 1.00 42.22 535 THR A CA 1
ATOM 4139 C C . THR A 1 535 ? 32.250 11.008 -25.064 1.00 42.22 535 THR A C 1
ATOM 4141 O O . THR A 1 535 ? 32.180 12.017 -24.364 1.00 42.22 535 THR A O 1
ATOM 4144 N N . PRO A 1 536 ? 33.430 10.433 -25.388 1.00 44.97 536 PRO A N 1
ATOM 4145 C CA . PRO A 1 536 ? 33.663 9.381 -26.383 1.00 44.97 536 PRO A CA 1
ATOM 4146 C C . PRO A 1 536 ? 34.249 8.071 -25.818 1.00 44.97 536 PRO A C 1
ATOM 4148 O O . PRO A 1 536 ? 34.958 8.055 -24.818 1.00 44.97 536 PRO A O 1
ATOM 4151 N N . GLY A 1 537 ? 34.036 6.975 -26.552 1.00 39.97 537 GLY A N 1
ATOM 4152 C CA . GLY A 1 537 ? 34.953 5.827 -26.571 1.00 39.97 537 GLY A CA 1
ATOM 4153 C C . GLY A 1 537 ? 35.813 5.869 -27.850 1.00 39.97 537 GLY A C 1
ATOM 4154 O O . GLY A 1 537 ? 35.343 6.433 -28.841 1.00 39.97 537 GLY A O 1
ATOM 4155 N N . PRO A 1 538 ? 37.033 5.289 -27.900 1.00 39.72 538 PRO A N 1
ATOM 4156 C CA . PRO A 1 538 ? 38.068 5.672 -28.884 1.00 39.72 538 PRO A CA 1
ATOM 4157 C C . PRO A 1 538 ? 37.855 5.313 -30.375 1.00 39.72 538 PRO A C 1
ATOM 4159 O O . PRO A 1 538 ? 38.838 5.217 -31.108 1.00 39.72 538 PRO A O 1
ATOM 4162 N N . LYS A 1 539 ? 36.624 5.046 -30.840 1.00 40.94 539 LYS A N 1
ATOM 4163 C CA . LYS A 1 539 ? 36.336 4.562 -32.210 1.00 40.94 539 LYS A CA 1
ATOM 4164 C C . LYS A 1 539 ? 35.072 5.132 -32.891 1.00 40.94 539 LYS A C 1
ATOM 4166 O O . LYS A 1 539 ? 34.699 4.607 -33.934 1.00 40.94 539 LYS A O 1
ATOM 4171 N N . CYS A 1 540 ? 34.422 6.180 -32.362 1.00 39.09 540 CYS A N 1
ATOM 4172 C CA . CYS A 1 540 ? 33.225 6.784 -32.987 1.00 39.09 540 CYS A CA 1
ATOM 4173 C C . CYS A 1 540 ? 33.175 8.334 -32.914 1.00 39.09 540 CYS A C 1
ATOM 4175 O O . CYS A 1 540 ? 33.798 8.912 -32.023 1.00 39.09 540 CYS A O 1
ATOM 4177 N N . PRO A 1 541 ? 32.449 8.999 -33.846 1.00 38.16 541 PRO A N 1
ATOM 4178 C CA . PRO A 1 541 ? 32.394 10.465 -34.011 1.00 38.16 541 PRO A CA 1
ATOM 4179 C C . PRO A 1 541 ? 31.597 11.217 -32.912 1.00 38.16 541 PRO A C 1
ATOM 4181 O O . PRO A 1 541 ? 30.921 10.580 -32.102 1.00 38.16 541 PRO A O 1
ATOM 4184 N N . PRO A 1 542 ? 31.683 12.567 -32.845 1.00 42.94 542 PRO A N 1
ATOM 4185 C CA . PRO A 1 542 ? 31.336 13.327 -31.636 1.00 42.94 542 PRO A CA 1
ATOM 4186 C C . PRO A 1 542 ? 29.836 13.567 -31.360 1.00 42.94 542 PRO A C 1
ATOM 4188 O O . PRO A 1 542 ? 29.074 13.972 -32.235 1.00 42.94 542 PRO A O 1
ATOM 4191 N N . SER A 1 543 ? 29.477 13.370 -30.084 1.00 49.84 543 SER A N 1
ATOM 4192 C CA . SER A 1 543 ? 28.649 14.198 -29.173 1.00 49.84 543 SER A CA 1
ATOM 4193 C C . SER A 1 543 ? 27.304 14.841 -29.571 1.00 49.84 543 SER A C 1
ATOM 4195 O O . SER A 1 543 ? 26.680 15.436 -28.693 1.00 49.84 543 SER A O 1
ATOM 4197 N N . ILE A 1 544 ? 26.807 14.736 -30.806 1.00 45.88 544 ILE A N 1
ATOM 4198 C CA . ILE A 1 544 ? 25.565 15.431 -31.221 1.00 45.88 544 ILE A CA 1
ATOM 4199 C C . ILE A 1 544 ? 24.292 14.642 -30.858 1.00 45.88 544 ILE A C 1
ATOM 4201 O O . ILE A 1 544 ? 23.241 15.239 -30.637 1.00 45.88 544 ILE A O 1
ATOM 4205 N N . PHE A 1 545 ? 24.366 13.307 -30.771 1.00 46.16 545 PHE A N 1
ATOM 4206 C CA . PHE A 1 545 ? 23.192 12.447 -30.565 1.00 46.16 545 PHE A CA 1
ATOM 4207 C C . PHE A 1 545 ? 23.295 11.549 -29.323 1.00 46.16 545 PHE A C 1
ATOM 4209 O O . PHE A 1 545 ? 24.400 11.162 -28.934 1.00 46.16 545 PHE A O 1
ATOM 4216 N N . PRO A 1 546 ? 22.157 11.155 -28.714 1.00 53.50 546 PRO A N 1
ATOM 4217 C CA . PRO A 1 546 ? 22.179 10.438 -27.446 1.00 53.50 546 PRO A CA 1
ATOM 4218 C C . PRO A 1 546 ? 22.655 8.986 -27.591 1.00 53.50 546 PRO A C 1
ATOM 4220 O O . PRO A 1 546 ? 21.951 8.121 -28.119 1.00 53.50 546 PRO A O 1
ATOM 4223 N N . HIS A 1 547 ? 23.863 8.701 -27.107 1.00 53.22 547 HIS A N 1
ATOM 4224 C CA . HIS A 1 547 ? 24.551 7.420 -27.298 1.00 53.22 547 HIS A CA 1
ATOM 4225 C C . HIS A 1 547 ? 23.773 6.222 -26.718 1.00 53.22 547 HIS A C 1
ATOM 4227 O O . HIS A 1 547 ? 23.715 5.165 -27.346 1.00 53.22 547 HIS A O 1
ATOM 4233 N N . GLN A 1 548 ? 23.079 6.391 -25.587 1.00 56.44 548 GLN A N 1
ATOM 4234 C CA . GLN A 1 548 ? 22.213 5.338 -25.037 1.00 56.44 548 GLN A CA 1
ATOM 4235 C C . GLN A 1 548 ? 20.986 5.044 -25.927 1.00 56.44 548 GLN A C 1
ATOM 4237 O O . GLN A 1 548 ? 20.545 3.896 -25.986 1.00 56.44 548 GLN A O 1
ATOM 4242 N N . ILE A 1 549 ? 20.465 6.018 -26.686 1.00 60.72 549 ILE A N 1
ATOM 4243 C CA . ILE A 1 549 ? 19.391 5.782 -27.674 1.00 60.72 549 ILE A CA 1
ATOM 4244 C C . ILE A 1 549 ? 19.935 5.001 -28.880 1.00 60.72 549 ILE A C 1
ATOM 4246 O O . ILE A 1 549 ? 19.263 4.106 -29.394 1.00 60.72 549 ILE A O 1
ATOM 4250 N N . ALA A 1 550 ? 21.179 5.266 -29.295 1.00 56.66 550 ALA A N 1
ATOM 4251 C CA . ALA A 1 550 ? 21.843 4.486 -30.342 1.00 56.66 550 ALA A CA 1
ATOM 4252 C C . ALA A 1 550 ? 22.077 3.016 -29.932 1.00 56.66 550 ALA A C 1
ATOM 4254 O O . ALA A 1 550 ? 21.993 2.128 -30.780 1.00 56.66 550 ALA A O 1
ATOM 4255 N N . GLN A 1 551 ? 22.315 2.746 -28.642 1.00 61.00 551 GLN A N 1
ATOM 4256 C CA . GLN A 1 551 ? 22.461 1.388 -28.096 1.00 61.00 551 GLN A CA 1
ATOM 4257 C C . GLN A 1 551 ? 21.125 0.661 -27.877 1.00 61.00 551 GLN A C 1
ATOM 4259 O O . GLN A 1 551 ? 21.026 -0.538 -28.129 1.00 61.00 551 GLN A O 1
ATOM 4264 N N . THR A 1 552 ? 20.094 1.363 -27.401 1.00 61.81 552 THR A N 1
ATOM 4265 C CA . THR A 1 552 ? 18.775 0.773 -27.090 1.00 61.81 552 THR A CA 1
ATOM 4266 C C . THR A 1 552 ? 17.838 0.670 -28.291 1.00 61.81 552 THR A C 1
ATOM 4268 O O . THR A 1 552 ? 16.862 -0.078 -28.238 1.00 61.81 552 THR A O 1
ATOM 4271 N N . ALA A 1 553 ? 18.163 1.378 -29.375 1.00 74.25 553 ALA A N 1
ATOM 4272 C CA . ALA A 1 553 ? 17.351 1.596 -30.566 1.00 74.25 553 ALA A CA 1
ATOM 4273 C C . ALA A 1 553 ? 16.058 2.400 -30.320 1.00 74.25 553 ALA A C 1
ATOM 4275 O O . ALA A 1 553 ? 15.458 2.411 -29.238 1.00 74.25 553 ALA A O 1
ATOM 4276 N N . SER A 1 554 ? 15.604 3.089 -31.372 1.00 81.19 554 SER A N 1
ATOM 4277 C CA . SER A 1 554 ? 14.435 3.977 -31.317 1.00 81.19 554 SER A CA 1
ATOM 4278 C C . SER A 1 554 ? 13.163 3.246 -30.885 1.00 81.19 554 SER A C 1
ATOM 4280 O O . SER A 1 554 ? 12.399 3.781 -30.090 1.00 81.19 554 SER A O 1
ATOM 4282 N N . ALA A 1 555 ? 12.960 2.008 -31.344 1.00 89.12 555 ALA A N 1
ATOM 4283 C CA . ALA A 1 555 ? 11.765 1.215 -31.062 1.00 89.12 555 ALA A CA 1
ATOM 4284 C C . ALA A 1 555 ? 11.523 0.977 -29.557 1.00 89.12 555 ALA A C 1
ATOM 4286 O O . ALA A 1 555 ? 10.398 1.153 -29.090 1.00 89.12 555 ALA A O 1
ATOM 4287 N N . TYR A 1 556 ? 12.562 0.607 -28.798 1.00 89.44 556 TYR A N 1
ATOM 4288 C CA . TYR A 1 556 ? 12.452 0.397 -27.349 1.00 89.44 556 TYR A CA 1
ATOM 4289 C C . TYR A 1 556 ? 12.440 1.725 -26.581 1.00 89.44 556 TYR A C 1
ATOM 4291 O O . TYR A 1 556 ? 11.659 1.881 -25.642 1.00 89.44 556 TYR A O 1
ATOM 4299 N N . THR A 1 557 ? 13.224 2.711 -27.034 1.00 88.50 557 THR A N 1
ATOM 4300 C CA . THR A 1 557 ? 13.242 4.056 -26.436 1.00 88.50 557 THR A CA 1
ATOM 4301 C C . THR A 1 557 ? 11.868 4.717 -26.506 1.00 88.50 557 THR A C 1
ATOM 4303 O O . THR A 1 557 ? 11.366 5.145 -25.474 1.00 88.50 557 THR A O 1
ATOM 4306 N N . ILE A 1 558 ? 11.208 4.726 -27.671 1.00 91.19 558 ILE A N 1
ATOM 4307 C CA . ILE A 1 558 ? 9.832 5.236 -27.829 1.00 91.19 558 ILE A CA 1
ATOM 4308 C C . ILE A 1 558 ? 8.883 4.499 -26.874 1.00 91.19 558 ILE A C 1
ATOM 4310 O O . ILE A 1 558 ? 8.118 5.133 -26.149 1.00 91.19 558 ILE A O 1
ATOM 4314 N N . ALA A 1 559 ? 8.982 3.169 -26.804 1.00 94.44 559 ALA A N 1
ATOM 4315 C CA . ALA A 1 559 ? 8.106 2.357 -25.969 1.00 94.44 559 ALA A CA 1
ATOM 4316 C C . ALA A 1 559 ? 8.270 2.635 -24.460 1.00 94.44 559 ALA A C 1
ATOM 4318 O O . ALA A 1 559 ? 7.271 2.636 -23.741 1.00 94.44 559 ALA A O 1
ATOM 4319 N N . LYS A 1 560 ? 9.493 2.879 -23.960 1.00 93.44 560 LYS A N 1
ATOM 4320 C CA . LYS A 1 560 ? 9.735 3.233 -22.546 1.00 93.44 560 LYS A CA 1
ATOM 4321 C C . LYS A 1 560 ? 9.495 4.713 -22.246 1.00 93.44 560 LYS A C 1
ATOM 4323 O O . LYS A 1 560 ? 8.889 5.008 -21.224 1.00 93.44 560 LYS A O 1
ATOM 4328 N N . PHE A 1 561 ? 9.885 5.631 -23.127 1.00 93.38 561 PHE A N 1
ATOM 4329 C CA . PHE A 1 561 ? 9.648 7.066 -22.930 1.00 93.38 561 PHE A CA 1
ATOM 4330 C C . PHE A 1 561 ? 8.162 7.418 -23.071 1.00 93.38 561 PHE A C 1
ATOM 4332 O O . PHE A 1 561 ? 7.704 8.344 -22.417 1.00 93.38 561 PHE A O 1
ATOM 4339 N N . GLY A 1 562 ? 7.372 6.637 -23.816 1.00 96.44 562 GLY A N 1
ATOM 4340 C CA . GLY A 1 562 ? 5.909 6.739 -23.805 1.00 96.44 562 GLY A CA 1
ATOM 4341 C C . GLY A 1 562 ? 5.280 6.436 -22.437 1.00 96.44 562 GLY A C 1
ATOM 4342 O O . GLY A 1 562 ? 4.275 7.046 -22.088 1.00 96.44 562 GLY A O 1
ATOM 4343 N N . MET A 1 563 ? 5.891 5.564 -21.624 1.00 98.12 563 MET A N 1
ATOM 4344 C CA . MET A 1 563 ? 5.487 5.357 -20.222 1.00 98.12 563 MET A CA 1
ATOM 4345 C C . MET A 1 563 ? 5.872 6.558 -19.342 1.00 98.12 563 MET A C 1
ATOM 4347 O O . MET A 1 563 ? 5.096 6.986 -18.496 1.00 98.12 563 MET A O 1
ATOM 4351 N N . SER A 1 564 ? 7.038 7.158 -19.581 1.00 96.62 564 SER A N 1
ATOM 4352 C CA . SER A 1 564 ? 7.471 8.371 -18.879 1.00 96.62 564 SER A CA 1
ATOM 4353 C C . SER A 1 564 ? 6.608 9.595 -19.234 1.00 96.62 564 SER A C 1
ATOM 4355 O O . SER A 1 564 ? 6.279 10.404 -18.369 1.00 96.62 564 SER A O 1
ATOM 4357 N N . LEU A 1 565 ? 6.187 9.719 -20.497 1.00 96.62 565 LEU A N 1
ATOM 4358 C CA . LEU A 1 565 ? 5.260 10.754 -20.972 1.00 96.62 565 LEU A CA 1
ATOM 4359 C C . LEU A 1 565 ? 3.835 10.550 -20.436 1.00 96.62 565 LEU A C 1
ATOM 4361 O O . LEU A 1 565 ? 3.151 11.535 -20.173 1.00 96.62 565 LEU A O 1
ATOM 4365 N N . LEU A 1 566 ? 3.408 9.300 -20.216 1.00 96.88 566 LEU A N 1
ATOM 4366 C CA . LEU A 1 566 ? 2.159 8.988 -19.516 1.00 96.88 566 LEU A CA 1
ATOM 4367 C C . LEU A 1 566 ? 2.168 9.551 -18.089 1.00 96.88 566 LEU A C 1
ATOM 4369 O O . LEU A 1 566 ? 1.194 10.189 -17.699 1.00 96.88 566 LEU A O 1
ATOM 4373 N N . THR A 1 567 ? 3.263 9.365 -17.342 1.00 97.31 567 THR A N 1
ATOM 4374 C CA . THR A 1 567 ? 3.439 9.989 -16.019 1.00 97.31 567 THR A CA 1
ATOM 4375 C C . THR A 1 567 ? 3.328 11.510 -16.112 1.00 97.31 567 THR A C 1
ATOM 4377 O O . THR A 1 567 ? 2.565 12.107 -15.357 1.00 97.31 567 THR A O 1
ATOM 4380 N N . LEU A 1 568 ? 4.042 12.139 -17.055 1.00 95.69 568 LEU A N 1
ATOM 4381 C CA . LEU A 1 568 ? 4.029 13.597 -17.215 1.00 95.69 568 LEU A CA 1
ATOM 4382 C C . LEU A 1 568 ? 2.611 14.132 -17.485 1.00 95.69 568 LEU A C 1
ATOM 4384 O O . LEU A 1 568 ? 2.162 15.027 -16.776 1.00 95.69 568 LEU A O 1
ATOM 4388 N N . GLY A 1 569 ? 1.896 13.555 -18.457 1.00 96.25 569 GLY A N 1
ATOM 4389 C CA . GLY A 1 569 ? 0.532 13.963 -18.806 1.00 96.25 569 GLY A CA 1
ATOM 4390 C C . GLY A 1 569 ? -0.457 13.756 -17.660 1.00 96.25 569 GLY A C 1
ATOM 4391 O O . GLY A 1 569 ? -1.070 14.715 -17.192 1.00 96.25 569 GLY A O 1
ATOM 4392 N N . LEU A 1 570 ? -0.546 12.528 -17.138 1.00 97.31 570 LEU A N 1
ATOM 4393 C CA . LEU A 1 570 ? -1.493 12.212 -16.068 1.00 97.31 570 LEU A CA 1
ATOM 4394 C C . LEU A 1 570 ? -1.209 12.999 -14.784 1.00 97.31 570 LEU A C 1
ATOM 4396 O O . LEU A 1 570 ? -2.159 13.439 -14.153 1.00 97.31 570 LEU A O 1
ATOM 4400 N N . SER A 1 571 ? 0.053 13.258 -14.419 1.00 97.44 571 SER A N 1
ATOM 4401 C CA . SER A 1 571 ? 0.361 14.069 -13.227 1.00 97.44 571 SER A CA 1
ATOM 4402 C C . SER A 1 571 ? -0.169 15.505 -13.306 1.00 97.44 571 SER A C 1
ATOM 4404 O O . SER A 1 571 ? -0.554 16.068 -12.282 1.00 97.44 571 SER A O 1
ATOM 4406 N N . ALA A 1 572 ? -0.254 16.079 -14.513 1.00 95.88 572 ALA A N 1
ATOM 4407 C CA . ALA A 1 572 ? -0.884 17.375 -14.744 1.00 95.88 572 ALA A CA 1
ATOM 4408 C C . ALA A 1 572 ? -2.421 17.271 -14.766 1.00 95.88 572 ALA A C 1
ATOM 4410 O O . ALA A 1 572 ? -3.099 18.115 -14.183 1.00 95.88 572 ALA A O 1
ATOM 4411 N N . GLU A 1 573 ? -2.981 16.223 -15.381 1.00 97.69 573 GLU A N 1
ATOM 4412 C CA . GLU A 1 573 ? -4.431 15.966 -15.393 1.00 97.69 573 GLU A CA 1
ATOM 4413 C C . GLU A 1 573 ? -4.994 15.705 -13.981 1.00 97.69 573 GLU A C 1
ATOM 4415 O O . GLU A 1 573 ? -6.106 16.131 -13.656 1.00 97.69 573 GLU A O 1
ATOM 4420 N N . THR A 1 574 ? -4.237 15.027 -13.114 1.00 96.75 574 THR A N 1
ATOM 4421 C CA . THR A 1 574 ? -4.656 14.585 -11.770 1.00 96.75 574 THR A CA 1
ATOM 4422 C C . THR A 1 574 ? -3.973 15.345 -10.630 1.00 96.75 574 THR A C 1
ATOM 4424 O O . THR A 1 574 ? -3.966 14.863 -9.493 1.00 96.75 574 THR A O 1
ATOM 4427 N N . LEU A 1 575 ? -3.411 16.523 -10.916 1.00 95.06 575 LEU A N 1
ATOM 4428 C CA . LEU A 1 575 ? -2.758 17.387 -9.930 1.00 95.06 575 LEU A CA 1
ATOM 4429 C C . LEU A 1 575 ? -3.681 17.653 -8.726 1.00 95.06 575 LEU A C 1
ATOM 4431 O O . LEU A 1 575 ? -4.885 17.867 -8.896 1.00 95.06 575 LEU A O 1
ATOM 4435 N N . GLY A 1 576 ? -3.127 17.598 -7.510 1.00 88.81 576 GLY A N 1
ATOM 4436 C CA . GLY A 1 576 ? -3.888 17.760 -6.266 1.00 88.81 576 GLY A CA 1
ATOM 4437 C C . GLY A 1 576 ? -4.842 16.605 -5.932 1.00 88.81 576 GLY A C 1
ATOM 4438 O O . GLY A 1 576 ? -5.696 16.768 -5.067 1.00 88.81 576 GLY A O 1
ATOM 4439 N N . ARG A 1 577 ? -4.770 15.462 -6.636 1.00 92.06 577 ARG A N 1
ATOM 4440 C CA . ARG A 1 577 ? -5.724 14.344 -6.468 1.00 92.06 577 ARG A CA 1
ATOM 4441 C C . ARG A 1 577 ? -5.087 12.956 -6.467 1.00 92.06 577 ARG A C 1
ATOM 4443 O O . ARG A 1 577 ? -5.512 12.112 -5.687 1.00 92.06 577 ARG A O 1
ATOM 4450 N N . ILE A 1 578 ? -4.122 12.693 -7.350 1.00 97.44 578 ILE A N 1
ATOM 4451 C CA . ILE A 1 578 ? -3.473 11.377 -7.487 1.00 97.44 578 ILE A CA 1
ATOM 4452 C C . ILE A 1 578 ? -1.962 11.572 -7.651 1.00 97.44 578 ILE A C 1
ATOM 4454 O O . ILE A 1 578 ? -1.519 12.349 -8.504 1.00 97.44 578 ILE A O 1
ATOM 4458 N N . GLY A 1 579 ? -1.182 10.811 -6.877 1.00 97.81 579 GLY A N 1
ATOM 4459 C CA . GLY A 1 579 ? 0.273 10.768 -6.986 1.00 97.81 579 GLY A CA 1
ATOM 4460 C C . GLY A 1 579 ? 0.688 9.970 -8.215 1.00 97.81 579 GLY A C 1
ATOM 4461 O O . GLY A 1 579 ? 0.651 8.742 -8.203 1.00 97.81 579 GLY A O 1
ATOM 4462 N N . VAL A 1 580 ? 1.052 10.649 -9.298 1.00 98.62 580 VAL A N 1
ATOM 4463 C CA . VAL A 1 580 ? 1.417 10.018 -10.570 1.00 98.62 580 VAL A CA 1
ATOM 4464 C C . VAL A 1 580 ? 2.906 10.221 -10.801 1.00 98.62 580 VAL A C 1
ATOM 4466 O O . VAL A 1 580 ? 3.346 11.326 -11.102 1.00 98.62 580 VAL A O 1
ATOM 4469 N N . ASN A 1 581 ? 3.691 9.157 -10.647 1.00 98.56 581 ASN A N 1
ATOM 4470 C CA . ASN A 1 581 ? 5.151 9.232 -10.598 1.00 98.56 581 ASN A CA 1
ATOM 4471 C C . ASN A 1 581 ? 5.809 8.137 -11.449 1.00 98.56 581 ASN A C 1
ATOM 4473 O O . ASN A 1 581 ? 5.229 7.077 -11.697 1.00 98.56 581 ASN A O 1
ATOM 4477 N N . SER A 1 582 ? 7.053 8.376 -11.865 1.00 98.44 582 SER A N 1
ATOM 4478 C CA . SER A 1 582 ? 7.924 7.363 -12.465 1.00 98.44 582 SER A CA 1
ATOM 4479 C C . SER A 1 582 ? 9.011 6.937 -11.484 1.00 98.44 582 SER A C 1
ATOM 4481 O O . SER A 1 582 ? 9.560 7.776 -10.770 1.00 98.44 582 SER A O 1
ATOM 4483 N N . LEU A 1 583 ? 9.371 5.655 -11.499 1.00 98.44 583 LEU A N 1
ATOM 4484 C CA . LEU A 1 583 ? 10.518 5.108 -10.771 1.00 98.44 583 LEU A CA 1
ATOM 4485 C C . LEU A 1 583 ? 11.385 4.261 -11.708 1.00 98.44 583 LEU A C 1
ATOM 4487 O O . LEU A 1 583 ? 10.879 3.416 -12.448 1.00 98.44 583 LEU A O 1
ATOM 4491 N N . TRP A 1 584 ? 12.697 4.465 -11.646 1.00 97.25 584 TRP A N 1
ATOM 4492 C CA . TRP A 1 584 ? 13.686 3.747 -12.445 1.00 97.25 584 TRP A CA 1
ATOM 4493 C C . TRP A 1 584 ? 14.856 3.275 -11.567 1.00 97.25 584 TRP A C 1
ATOM 4495 O O . TRP A 1 584 ? 15.224 3.985 -10.628 1.00 97.25 584 TRP A O 1
ATOM 4505 N N . PRO A 1 585 ? 15.451 2.097 -11.812 1.00 96.75 585 PRO A N 1
ATOM 4506 C CA . PRO A 1 585 ? 16.622 1.673 -11.061 1.00 96.75 585 PRO A CA 1
ATOM 4507 C C . PRO A 1 585 ? 17.894 2.373 -11.560 1.00 96.75 585 PRO A C 1
ATOM 4509 O O . PRO A 1 585 ? 18.068 2.596 -12.756 1.00 96.75 585 PRO A O 1
ATOM 4512 N N . TYR A 1 586 ? 18.821 2.688 -10.654 1.00 95.19 586 TYR A N 1
ATOM 4513 C CA . TYR A 1 586 ? 20.146 3.211 -11.012 1.00 95.19 586 TYR A CA 1
ATOM 4514 C C . TYR A 1 586 ? 21.027 2.145 -11.689 1.00 95.19 586 TYR A C 1
ATOM 4516 O O . TYR A 1 586 ? 21.890 2.454 -12.511 1.00 95.19 586 TYR A O 1
ATOM 4524 N N . THR A 1 587 ? 20.808 0.877 -11.341 1.00 94.50 587 THR A N 1
ATOM 4525 C CA . THR A 1 587 ? 21.628 -0.276 -11.739 1.00 94.50 587 THR A CA 1
ATOM 4526 C C . THR A 1 587 ? 20.790 -1.357 -12.404 1.00 94.50 587 THR A C 1
ATOM 4528 O O . THR A 1 587 ? 19.622 -1.518 -12.056 1.00 94.50 587 THR A O 1
ATOM 4531 N N . LEU A 1 588 ? 21.398 -2.182 -13.259 1.00 92.81 588 LEU A N 1
ATOM 4532 C CA . LEU A 1 588 ? 20.761 -3.390 -13.783 1.00 92.81 588 LEU A CA 1
ATOM 4533 C C . LEU A 1 588 ? 20.215 -4.263 -12.639 1.00 92.81 588 LEU A C 1
ATOM 4535 O O . LEU A 1 588 ? 20.895 -4.521 -11.640 1.00 92.81 588 LEU A O 1
ATOM 4539 N N . ILE A 1 589 ? 18.971 -4.719 -12.800 1.00 95.62 589 ILE A N 1
ATOM 4540 C CA . ILE A 1 589 ? 18.249 -5.507 -11.799 1.00 95.62 589 ILE A CA 1
ATOM 4541 C C . ILE A 1 589 ? 18.175 -6.976 -12.224 1.00 95.62 589 ILE A C 1
ATOM 4543 O O . ILE A 1 589 ? 17.705 -7.307 -13.319 1.00 95.62 589 ILE A O 1
ATOM 4547 N N . ALA A 1 590 ? 18.580 -7.861 -11.313 1.00 93.25 590 ALA A N 1
ATOM 4548 C CA . ALA A 1 590 ? 18.568 -9.307 -11.472 1.00 93.25 590 ALA A CA 1
ATOM 4549 C C . ALA A 1 590 ? 17.141 -9.838 -11.662 1.00 93.25 590 ALA A C 1
ATOM 4551 O O . ALA A 1 590 ? 16.362 -10.009 -10.724 1.00 93.25 590 ALA A O 1
ATOM 4552 N N . THR A 1 591 ? 16.789 -10.076 -12.923 1.00 89.44 591 THR A N 1
ATOM 4553 C CA . THR A 1 591 ? 15.481 -10.573 -13.352 1.00 89.44 591 THR A CA 1
ATOM 4554 C C . THR A 1 591 ? 15.646 -11.577 -14.484 1.00 89.44 591 THR A C 1
ATOM 4556 O O . THR A 1 591 ? 16.590 -11.507 -15.272 1.00 89.44 591 THR A O 1
ATOM 4559 N N . SER A 1 592 ? 14.669 -12.474 -14.637 1.00 83.19 592 SER A N 1
ATOM 4560 C CA . SER A 1 592 ? 14.628 -13.439 -15.745 1.00 83.19 592 SER A CA 1
ATOM 4561 C C . SER A 1 592 ? 14.643 -12.760 -17.124 1.00 83.19 592 SER A C 1
ATOM 4563 O O . SER A 1 592 ? 15.150 -13.336 -18.078 1.00 83.19 592 SER A O 1
ATOM 4565 N N . ALA A 1 593 ? 14.122 -11.531 -17.236 1.00 80.44 593 ALA A N 1
ATOM 4566 C CA . ALA A 1 593 ? 14.210 -10.732 -18.456 1.00 80.44 593 ALA A CA 1
ATOM 4567 C C . ALA A 1 593 ? 15.649 -10.257 -18.721 1.00 80.44 593 ALA A C 1
ATOM 4569 O O . ALA A 1 593 ? 16.140 -10.416 -19.837 1.00 80.44 593 ALA A O 1
ATOM 4570 N N . MET A 1 594 ? 16.353 -9.748 -17.702 1.00 83.38 594 MET A N 1
ATOM 4571 C CA . MET A 1 594 ? 17.742 -9.307 -17.857 1.00 83.38 594 MET A CA 1
ATOM 4572 C C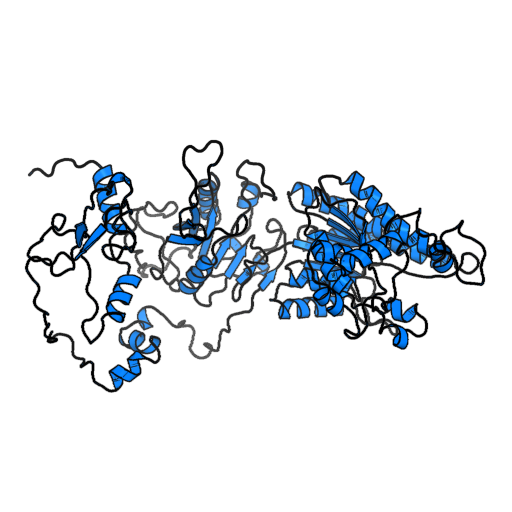 . MET A 1 594 ? 18.685 -10.475 -18.181 1.00 83.38 594 MET A C 1
ATOM 4574 O O . MET A 1 594 ? 19.530 -10.337 -19.061 1.00 83.38 594 MET A O 1
ATOM 4578 N N . LYS A 1 595 ? 18.465 -11.664 -17.597 1.00 82.19 595 LYS A N 1
ATOM 4579 C CA . LYS A 1 595 ? 19.203 -12.893 -17.963 1.00 82.19 595 LYS A CA 1
ATOM 4580 C C . LYS A 1 595 ? 18.988 -13.371 -19.408 1.00 82.19 595 LYS A C 1
ATOM 4582 O O . LYS A 1 595 ? 19.800 -14.136 -19.911 1.00 82.19 595 LYS A O 1
ATOM 4587 N N . ILE A 1 596 ? 17.917 -12.938 -20.079 1.00 81.12 596 ILE A N 1
ATOM 4588 C CA . ILE A 1 596 ? 17.639 -13.260 -21.493 1.00 81.12 596 ILE A CA 1
ATOM 4589 C C . ILE A 1 596 ? 18.222 -12.198 -22.445 1.00 81.12 596 ILE A C 1
ATOM 4591 O O . ILE A 1 596 ? 18.511 -12.507 -23.601 1.00 81.12 596 ILE A O 1
ATOM 4595 N N . VAL A 1 597 ? 18.373 -10.950 -21.987 1.00 76.06 597 VAL A N 1
ATOM 4596 C CA . VAL A 1 597 ? 18.836 -9.816 -22.812 1.00 76.06 597 VAL A CA 1
ATOM 4597 C C . VAL A 1 597 ? 20.341 -9.577 -22.679 1.00 76.06 597 VAL A C 1
ATOM 4599 O O . VAL A 1 597 ? 20.992 -9.247 -23.673 1.00 76.06 597 VAL A O 1
ATOM 4602 N N . SER A 1 598 ? 20.909 -9.752 -21.483 1.00 77.56 598 SER A N 1
ATOM 4603 C CA . SER A 1 598 ? 22.352 -9.644 -21.280 1.00 77.56 598 SER A CA 1
ATOM 4604 C C . SER A 1 598 ? 23.069 -10.828 -21.914 1.00 77.56 598 SER A C 1
ATOM 4606 O O . SER A 1 598 ? 22.708 -11.985 -21.703 1.00 77.56 598 SER A O 1
ATOM 4608 N N . LYS A 1 599 ? 24.156 -10.535 -22.628 1.00 73.94 599 LYS A N 1
ATOM 4609 C CA . LYS A 1 599 ? 25.193 -11.538 -22.879 1.00 73.94 599 LYS A CA 1
ATOM 4610 C C . LYS A 1 599 ? 25.881 -11.870 -21.557 1.00 73.94 599 LYS A C 1
ATOM 4612 O O . LYS A 1 599 ? 25.912 -11.024 -20.662 1.00 73.94 599 LYS A O 1
ATOM 4617 N N . ASP A 1 600 ? 26.376 -13.098 -21.445 1.00 79.94 600 ASP A N 1
ATOM 4618 C CA . ASP A 1 600 ? 27.209 -13.569 -20.330 1.00 79.94 600 ASP A CA 1
ATOM 4619 C C . ASP A 1 600 ? 26.606 -13.271 -18.938 1.00 79.94 600 ASP A C 1
ATOM 4621 O O . ASP A 1 600 ? 27.303 -12.943 -17.979 1.00 79.94 600 ASP A O 1
ATOM 4625 N N . ALA A 1 601 ? 25.273 -13.379 -18.842 1.00 79.88 601 ALA A N 1
ATOM 4626 C CA . ALA A 1 601 ? 24.469 -12.914 -17.711 1.00 79.88 601 ALA A CA 1
ATOM 4627 C C . ALA A 1 601 ? 24.928 -13.454 -16.347 1.00 79.88 601 ALA A C 1
ATOM 4629 O O . ALA A 1 601 ? 24.903 -12.718 -15.367 1.00 79.88 601 ALA A O 1
ATOM 4630 N N . ASP A 1 602 ? 25.385 -14.705 -16.276 1.00 78.62 602 ASP A N 1
ATOM 4631 C CA . ASP A 1 602 ? 25.836 -15.321 -15.021 1.00 78.62 602 ASP A CA 1
ATOM 4632 C C . ASP A 1 602 ? 27.216 -14.807 -14.551 1.00 78.62 602 ASP A C 1
ATOM 4634 O O . ASP A 1 602 ? 27.560 -14.940 -13.379 1.00 78.62 602 ASP A O 1
ATOM 4638 N N . VAL A 1 603 ? 27.992 -14.162 -15.434 1.00 77.50 603 VAL A N 1
ATOM 4639 C CA . VAL A 1 603 ? 29.231 -13.432 -15.088 1.00 77.50 603 VAL A CA 1
ATOM 4640 C C . VAL A 1 603 ? 28.929 -11.977 -14.717 1.00 77.50 603 VAL A C 1
ATOM 4642 O O . VAL A 1 603 ? 29.620 -11.391 -13.878 1.00 77.50 603 VAL A O 1
ATOM 4645 N N . GLU A 1 604 ? 27.897 -11.392 -15.326 1.00 85.50 604 GLU A N 1
ATOM 4646 C CA . GLU A 1 604 ? 27.499 -9.995 -15.130 1.00 85.50 604 GLU A CA 1
ATOM 4647 C C . GLU A 1 604 ? 26.579 -9.771 -13.922 1.00 85.50 604 GLU A C 1
ATOM 4649 O O . GLU A 1 604 ? 26.632 -8.698 -13.322 1.00 85.50 604 GLU A O 1
ATOM 4654 N N . GLU A 1 605 ? 25.815 -10.778 -13.485 1.00 89.06 605 GLU A N 1
ATOM 4655 C CA . GLU A 1 605 ? 24.895 -10.688 -12.337 1.00 89.06 605 GLU A CA 1
ATOM 4656 C C . GLU A 1 605 ? 25.584 -10.285 -11.022 1.00 89.06 605 GLU A C 1
ATOM 4658 O O . GLU A 1 605 ? 24.969 -9.650 -10.163 1.00 89.06 605 GLU A O 1
ATOM 4663 N N . ARG A 1 606 ? 26.896 -10.526 -10.894 1.00 91.06 606 ARG A N 1
ATOM 4664 C CA . ARG A 1 606 ? 27.698 -10.013 -9.769 1.00 91.06 606 ARG A CA 1
ATOM 4665 C C . ARG A 1 606 ? 27.714 -8.485 -9.658 1.00 91.06 606 ARG A C 1
ATOM 4667 O O . ARG A 1 606 ? 27.987 -7.962 -8.583 1.00 91.06 606 ARG A O 1
ATOM 4674 N N . ARG A 1 607 ? 27.414 -7.774 -10.750 1.00 92.56 607 ARG A N 1
ATOM 4675 C CA . ARG A 1 607 ? 27.374 -6.305 -10.852 1.00 92.56 607 ARG A CA 1
ATOM 4676 C C . ARG A 1 607 ? 25.948 -5.742 -10.800 1.00 92.56 607 ARG A C 1
ATOM 4678 O O . ARG A 1 607 ? 25.759 -4.559 -11.067 1.00 92.56 607 ARG A O 1
ATOM 4685 N N . TRP A 1 608 ? 24.945 -6.573 -10.510 1.00 94.75 608 TRP A N 1
ATOM 4686 C CA . TRP A 1 608 ? 23.523 -6.209 -10.510 1.00 94.75 608 TRP A CA 1
ATOM 4687 C C . TRP A 1 608 ? 22.961 -6.082 -9.084 1.00 94.75 608 TRP A C 1
ATOM 4689 O O . TRP A 1 608 ? 23.579 -6.503 -8.099 1.00 94.75 608 TRP A O 1
ATOM 4699 N N . ARG A 1 609 ? 21.744 -5.535 -8.968 1.00 97.00 609 ARG A N 1
ATOM 4700 C CA . ARG A 1 609 ? 20.965 -5.514 -7.716 1.00 97.00 609 ARG A CA 1
ATOM 4701 C C . ARG A 1 609 ? 19.767 -6.457 -7.728 1.00 97.00 609 ARG A C 1
ATOM 4703 O O . ARG A 1 609 ? 19.194 -6.769 -8.769 1.00 97.00 609 ARG A O 1
ATOM 4710 N N . LYS A 1 610 ? 19.375 -6.889 -6.531 1.00 97.50 610 LYS A N 1
ATOM 4711 C CA . LYS A 1 610 ? 18.144 -7.631 -6.232 1.00 97.50 610 LYS A CA 1
ATOM 4712 C C . LYS A 1 610 ? 16.926 -6.736 -6.541 1.00 97.50 610 LYS A C 1
ATOM 4714 O O . LYS A 1 610 ? 16.982 -5.549 -6.225 1.00 97.50 610 LYS A O 1
ATOM 4719 N N . PRO A 1 611 ? 15.796 -7.258 -7.061 1.00 97.25 611 PRO A N 1
ATOM 4720 C CA . PRO A 1 611 ? 14.607 -6.438 -7.346 1.00 97.25 611 PRO A CA 1
ATOM 4721 C C . PRO A 1 611 ? 13.984 -5.745 -6.123 1.00 97.25 611 PRO A C 1
ATOM 4723 O O . PRO A 1 611 ? 13.189 -4.817 -6.278 1.00 97.25 611 PRO A O 1
ATOM 4726 N N . SER A 1 612 ? 14.362 -6.160 -4.912 1.00 96.56 612 SER A N 1
ATOM 4727 C CA . SER A 1 612 ? 13.889 -5.592 -3.654 1.00 96.56 612 SER A CA 1
ATOM 4728 C C . SER A 1 612 ? 14.289 -4.129 -3.418 1.00 96.56 612 SER A C 1
ATOM 4730 O O . SER A 1 612 ? 13.573 -3.461 -2.681 1.00 96.56 612 SER A O 1
ATOM 4732 N N . ILE A 1 613 ? 15.331 -3.581 -4.066 1.00 97.81 613 ILE A N 1
ATOM 4733 C CA . ILE A 1 613 ? 15.618 -2.129 -3.981 1.00 97.81 613 ILE A CA 1
ATOM 4734 C C . ILE A 1 613 ? 14.507 -1.299 -4.631 1.00 97.81 613 ILE A C 1
ATOM 4736 O O . ILE A 1 613 ? 13.990 -0.359 -4.030 1.00 97.81 613 ILE A O 1
ATOM 4740 N N . VAL A 1 614 ? 14.066 -1.707 -5.825 1.00 98.38 614 VAL A N 1
ATOM 4741 C CA . VAL A 1 614 ? 12.983 -1.040 -6.557 1.00 98.38 614 VAL A CA 1
ATOM 4742 C C . VAL A 1 614 ? 11.662 -1.217 -5.811 1.00 98.38 614 VAL A C 1
ATOM 4744 O O . VAL A 1 614 ? 10.860 -0.290 -5.763 1.00 98.38 614 VAL A O 1
ATOM 4747 N N . ALA A 1 615 ? 11.456 -2.368 -5.162 1.00 97.38 615 ALA A N 1
ATOM 4748 C CA . ALA A 1 615 ? 10.305 -2.591 -4.292 1.00 97.38 615 ALA A CA 1
ATOM 4749 C C . ALA A 1 615 ? 10.309 -1.692 -3.045 1.00 97.38 615 ALA A C 1
ATOM 4751 O O . ALA A 1 615 ? 9.280 -1.110 -2.712 1.00 97.38 615 ALA A O 1
ATOM 4752 N N . GLU A 1 616 ? 11.450 -1.547 -2.369 1.00 93.38 616 GLU A N 1
ATOM 4753 C CA . GLU A 1 616 ? 11.585 -0.745 -1.146 1.00 93.38 616 GLU A CA 1
ATOM 4754 C C . GLU A 1 616 ? 11.494 0.770 -1.426 1.00 93.38 616 GLU A C 1
ATOM 4756 O O . GLU A 1 616 ? 10.971 1.525 -0.599 1.00 93.38 616 GLU A O 1
ATOM 4761 N N . ALA A 1 617 ? 11.909 1.207 -2.621 1.00 97.12 617 ALA A N 1
ATOM 4762 C CA . ALA A 1 617 ? 11.618 2.539 -3.148 1.00 97.12 617 ALA A CA 1
ATOM 4763 C C . ALA A 1 617 ? 10.123 2.699 -3.493 1.00 97.12 617 ALA A C 1
ATOM 4765 O O . ALA A 1 617 ? 9.477 3.622 -3.000 1.00 97.12 617 ALA A O 1
ATOM 4766 N N . ALA A 1 618 ? 9.541 1.780 -4.272 1.00 97.50 618 ALA A N 1
ATOM 4767 C CA . ALA A 1 618 ? 8.151 1.857 -4.728 1.00 97.50 618 ALA A CA 1
ATOM 476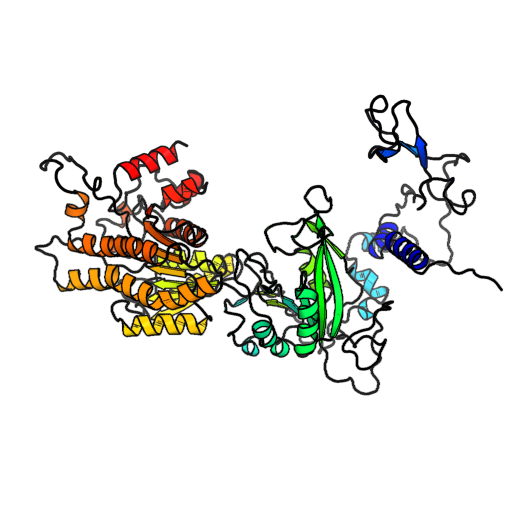8 C C . ALA A 1 618 ? 7.137 1.973 -3.578 1.00 97.50 618 ALA A C 1
ATOM 4770 O O . ALA A 1 618 ? 6.237 2.809 -3.645 1.00 97.50 618 ALA A O 1
ATOM 4771 N N . VAL A 1 619 ? 7.300 1.191 -2.502 1.00 87.12 619 VAL A N 1
ATOM 4772 C CA . VAL A 1 619 ? 6.402 1.246 -1.329 1.00 87.12 619 VAL A CA 1
ATOM 4773 C C . VAL A 1 619 ? 6.522 2.531 -0.507 1.00 87.12 619 VAL A C 1
ATOM 4775 O O . VAL A 1 619 ? 5.604 2.837 0.249 1.00 87.12 619 VAL A O 1
ATOM 4778 N N . ARG A 1 620 ? 7.622 3.286 -0.642 1.00 88.75 620 ARG A N 1
ATOM 4779 C CA . ARG A 1 620 ? 7.735 4.646 -0.088 1.00 88.75 620 ARG A CA 1
ATOM 4780 C C . ARG A 1 620 ? 7.052 5.658 -0.994 1.00 88.75 620 ARG A C 1
ATOM 4782 O O . ARG A 1 620 ? 6.236 6.418 -0.491 1.00 88.75 620 ARG A O 1
ATOM 4789 N N . VAL A 1 621 ? 7.282 5.594 -2.309 1.00 92.50 621 VAL A N 1
ATOM 4790 C CA . VAL A 1 621 ? 6.668 6.510 -3.289 1.00 92.50 621 VAL A CA 1
ATOM 4791 C C . VAL A 1 621 ? 5.143 6.518 -3.177 1.00 92.50 621 VAL A C 1
ATOM 4793 O O . VAL A 1 621 ? 4.555 7.586 -3.066 1.00 92.50 621 VAL A O 1
ATOM 4796 N N . VAL A 1 622 ? 4.503 5.344 -3.108 1.00 91.31 622 VAL A N 1
ATOM 4797 C CA . VAL A 1 622 ? 3.033 5.228 -2.949 1.00 91.31 622 VAL A CA 1
ATOM 4798 C C . VAL A 1 622 ? 2.529 5.481 -1.514 1.00 91.31 622 VAL A C 1
ATOM 4800 O O . VAL A 1 622 ? 1.333 5.357 -1.233 1.00 91.31 622 VAL A O 1
ATOM 4803 N N . GLY A 1 623 ? 3.446 5.804 -0.597 1.00 79.62 623 GLY A N 1
ATOM 4804 C CA . GLY A 1 623 ? 3.188 6.275 0.764 1.00 79.62 623 GLY A CA 1
ATOM 4805 C C . GLY A 1 623 ? 3.362 7.790 0.942 1.00 79.62 623 GLY A C 1
ATOM 4806 O O . GLY A 1 623 ? 2.853 8.330 1.922 1.00 79.62 623 GLY A O 1
ATOM 4807 N N . GLU A 1 624 ? 4.020 8.484 0.005 1.00 86.38 624 GLU A N 1
ATOM 4808 C CA . GLU A 1 624 ? 4.062 9.955 -0.058 1.00 86.38 624 GLU A CA 1
ATOM 4809 C C . GLU A 1 624 ? 2.647 10.524 -0.290 1.00 86.38 624 GLU A C 1
ATOM 4811 O O . GLU A 1 624 ? 1.754 9.816 -0.766 1.00 86.38 624 GLU A O 1
ATOM 4816 N N . SER A 1 625 ? 2.416 11.808 0.005 1.00 86.12 625 SER A N 1
ATOM 4817 C CA . SER A 1 625 ? 1.117 12.438 -0.284 1.00 86.12 625 SER A CA 1
ATOM 4818 C C . SER A 1 625 ? 0.915 12.609 -1.791 1.00 86.12 625 SER A C 1
ATOM 4820 O O . SER A 1 625 ? 1.588 13.427 -2.410 1.00 86.12 625 SER A O 1
ATOM 4822 N N . GLY A 1 626 ? -0.030 11.880 -2.386 1.00 82.25 626 GLY A N 1
ATOM 4823 C CA . GLY A 1 626 ? -0.340 11.959 -3.816 1.00 82.25 626 GLY A CA 1
ATOM 4824 C C . GLY A 1 626 ? -0.941 13.297 -4.267 1.00 82.25 626 GLY A C 1
ATOM 4825 O O . GLY A 1 626 ? -0.965 13.587 -5.459 1.00 82.25 626 GLY A O 1
ATOM 4826 N N . GLU A 1 627 ? -1.381 14.139 -3.328 1.00 84.62 627 GLU A N 1
ATOM 4827 C CA . GLU A 1 627 ? -1.817 15.512 -3.603 1.00 84.62 627 GLU A CA 1
ATOM 4828 C C . GLU A 1 627 ? -0.650 16.393 -4.088 1.00 84.62 627 GLU A C 1
ATOM 4830 O O . GLU A 1 627 ? -0.807 17.164 -5.036 1.00 84.62 627 GLU A O 1
ATOM 4835 N N . SER A 1 628 ? 0.527 16.258 -3.463 1.00 89.50 628 SER A N 1
ATOM 4836 C CA . SER A 1 628 ? 1.690 17.134 -3.674 1.00 89.50 628 SER A CA 1
ATOM 4837 C C . SER A 1 628 ? 2.913 16.430 -4.273 1.00 89.50 628 SER A C 1
ATOM 4839 O O . SER A 1 628 ? 3.680 17.050 -5.008 1.00 89.50 628 SER A O 1
ATOM 4841 N N . PHE A 1 629 ? 3.093 15.135 -4.012 1.00 90.69 629 PHE A N 1
ATOM 4842 C CA . PHE A 1 629 ? 4.172 14.310 -4.549 1.00 90.69 629 PHE A CA 1
ATOM 4843 C C . PHE A 1 629 ? 3.711 13.614 -5.838 1.00 90.69 629 PHE A C 1
ATOM 4845 O O . PHE A 1 629 ? 3.377 12.427 -5.867 1.00 90.69 629 PHE A O 1
ATOM 4852 N N . THR A 1 630 ? 3.654 14.393 -6.916 1.00 97.38 630 THR A N 1
ATOM 4853 C CA . THR A 1 630 ? 3.229 13.957 -8.253 1.00 97.38 630 THR A CA 1
ATOM 4854 C C . THR A 1 630 ? 4.158 14.536 -9.328 1.00 97.38 630 THR A C 1
ATOM 4856 O O . THR A 1 630 ? 4.887 15.499 -9.077 1.00 97.38 630 THR A O 1
ATOM 4859 N N . GLY A 1 631 ? 4.189 13.928 -10.514 1.00 95.75 631 GLY A N 1
ATOM 4860 C CA . GLY A 1 631 ? 5.026 14.332 -11.652 1.00 95.75 631 GLY A CA 1
ATOM 4861 C C . GLY A 1 631 ? 6.516 13.996 -11.524 1.00 95.75 631 GLY A C 1
ATOM 4862 O O . GLY A 1 631 ? 7.316 14.451 -12.341 1.00 95.75 631 GLY A O 1
ATOM 4863 N N . GLN A 1 632 ? 6.915 13.217 -10.514 1.00 96.31 632 GLN A N 1
ATOM 4864 C CA . GLN A 1 632 ? 8.323 12.953 -10.215 1.00 96.31 632 GLN A CA 1
ATOM 4865 C C . GLN A 1 632 ? 8.923 11.863 -11.116 1.00 96.31 632 GLN A C 1
ATOM 4867 O O . GLN A 1 632 ? 8.253 10.901 -11.499 1.00 96.31 632 GLN A O 1
ATOM 4872 N N . PHE A 1 633 ? 10.221 11.985 -11.410 1.00 95.88 633 PHE A N 1
ATOM 4873 C CA . PHE A 1 633 ? 11.007 11.003 -12.165 1.00 95.88 633 PHE A CA 1
ATOM 4874 C C . PHE A 1 633 ? 12.164 10.491 -11.307 1.00 95.88 633 PHE A C 1
ATOM 4876 O O . PHE A 1 633 ? 13.269 11.028 -11.331 1.00 95.88 633 PHE A O 1
ATOM 4883 N N . LEU A 1 634 ? 11.872 9.471 -10.506 1.00 96.75 634 LEU A N 1
ATOM 4884 C CA . LEU A 1 634 ? 12.708 9.036 -9.393 1.00 96.75 634 LEU A CA 1
ATOM 4885 C C . LEU A 1 634 ? 13.701 7.949 -9.805 1.00 96.75 634 LEU A C 1
ATOM 4887 O O . LEU A 1 634 ? 13.396 7.082 -10.626 1.00 96.75 634 LEU A O 1
ATOM 4891 N N . VAL A 1 635 ? 14.870 7.966 -9.164 1.00 96.75 635 VAL A N 1
ATOM 4892 C CA . VAL A 1 635 ? 15.885 6.911 -9.259 1.00 96.75 635 VAL A CA 1
ATOM 4893 C C . VAL A 1 635 ? 16.019 6.231 -7.899 1.00 96.75 635 VAL A C 1
ATOM 4895 O O . VAL A 1 635 ? 16.168 6.918 -6.890 1.00 96.75 635 VAL A O 1
ATOM 4898 N N . ASP A 1 636 ? 15.949 4.899 -7.875 1.00 97.56 636 ASP A N 1
ATOM 4899 C CA . ASP A 1 636 ? 15.799 4.091 -6.654 1.00 97.56 636 ASP A CA 1
ATOM 4900 C C . ASP A 1 636 ? 16.823 4.396 -5.545 1.00 97.56 636 ASP A C 1
ATOM 4902 O O . ASP A 1 636 ? 16.431 4.706 -4.423 1.00 97.56 636 ASP A O 1
ATOM 4906 N N . GLU A 1 637 ? 18.121 4.363 -5.849 1.00 97.19 637 GLU A N 1
ATOM 4907 C CA . GLU A 1 637 ? 19.190 4.641 -4.887 1.00 97.19 637 GLU A CA 1
ATOM 4908 C C . GLU A 1 637 ? 19.145 6.089 -4.397 1.00 97.19 637 GLU A C 1
ATOM 4910 O O . GLU A 1 637 ? 19.212 6.322 -3.193 1.00 97.19 637 GLU A O 1
ATOM 4915 N N . LEU A 1 638 ? 18.988 7.056 -5.306 1.00 96.44 638 LEU A N 1
ATOM 4916 C CA . LEU A 1 638 ? 18.993 8.480 -4.965 1.00 96.44 638 LEU A CA 1
ATOM 4917 C C . LEU A 1 638 ? 17.815 8.833 -4.043 1.00 96.44 638 LEU A C 1
ATOM 4919 O O . LEU A 1 638 ? 18.007 9.468 -3.009 1.00 96.44 638 LEU A O 1
ATOM 4923 N N . TYR A 1 639 ? 16.618 8.345 -4.376 1.00 97.56 639 TYR A N 1
ATOM 4924 C CA . TYR A 1 639 ? 15.411 8.522 -3.571 1.00 97.56 639 TYR A CA 1
ATOM 4925 C C . TYR A 1 639 ? 15.509 7.794 -2.219 1.00 97.56 639 TYR A C 1
ATOM 4927 O O . TYR A 1 639 ? 15.141 8.351 -1.190 1.00 97.56 639 TYR A O 1
ATOM 4935 N N . LEU A 1 640 ? 16.062 6.577 -2.161 1.00 96.94 640 LEU A N 1
ATOM 4936 C CA . LEU A 1 640 ? 16.254 5.882 -0.881 1.00 96.94 640 LEU A CA 1
ATOM 4937 C C . LEU A 1 640 ? 17.305 6.558 0.016 1.00 96.94 640 LEU A C 1
ATOM 4939 O O . LEU A 1 640 ? 17.127 6.574 1.236 1.00 96.94 640 LEU A O 1
ATOM 4943 N N . ARG A 1 641 ? 18.359 7.155 -0.558 1.00 96.31 641 ARG A N 1
ATOM 4944 C CA . ARG A 1 641 ? 19.333 7.979 0.181 1.00 96.31 641 ARG A CA 1
ATOM 4945 C C . ARG A 1 641 ? 18.700 9.278 0.691 1.00 96.31 641 ARG A C 1
ATOM 4947 O O . ARG A 1 641 ? 18.903 9.612 1.853 1.00 96.31 641 ARG A O 1
ATOM 4954 N N . GLU A 1 642 ? 17.867 9.947 -0.112 1.00 95.25 642 GLU A N 1
ATOM 4955 C CA . GLU A 1 642 ? 17.055 11.104 0.315 1.00 95.25 642 GLU A CA 1
ATOM 4956 C C . GLU A 1 642 ? 16.128 10.744 1.492 1.00 95.25 642 GLU A C 1
ATOM 4958 O O . GLU A 1 642 ? 16.046 11.481 2.473 1.00 95.25 642 GLU A O 1
ATOM 4963 N N . LYS A 1 643 ? 15.491 9.565 1.454 1.00 90.31 643 LYS A N 1
ATOM 4964 C CA . LYS A 1 643 ? 14.662 9.025 2.551 1.00 90.31 643 LYS A CA 1
ATOM 4965 C C . LYS A 1 643 ? 15.477 8.350 3.670 1.00 90.31 643 LYS A C 1
ATOM 4967 O O . LYS A 1 643 ? 14.923 7.582 4.456 1.00 90.31 643 LYS A O 1
ATOM 4972 N N . GLY A 1 644 ? 16.773 8.655 3.771 1.00 90.88 644 GLY A N 1
ATOM 4973 C CA . GLY A 1 644 ? 17.606 8.389 4.944 1.00 90.88 644 GLY A CA 1
ATOM 4974 C C . GLY A 1 644 ? 18.193 6.981 5.079 1.00 90.88 644 GLY A C 1
ATOM 4975 O O . GLY A 1 644 ? 18.745 6.679 6.135 1.00 90.88 644 GLY A O 1
ATOM 4976 N N . LEU A 1 645 ? 18.116 6.111 4.062 1.00 91.06 645 LEU A N 1
ATOM 4977 C CA . LEU A 1 645 ? 18.820 4.821 4.115 1.00 91.06 645 LEU A CA 1
ATOM 4978 C C . LEU A 1 645 ? 20.339 5.050 4.091 1.00 91.06 645 LEU A C 1
ATOM 4980 O O . LEU A 1 645 ? 20.837 5.866 3.312 1.00 91.06 645 LEU A O 1
ATOM 4984 N N . SER A 1 646 ? 21.100 4.318 4.910 1.00 94.94 646 SER A N 1
ATOM 4985 C CA . SER A 1 646 ? 22.564 4.411 4.898 1.00 94.94 646 SER A CA 1
ATOM 4986 C C . SER A 1 646 ? 23.161 3.733 3.659 1.00 94.94 646 SER A C 1
ATOM 4988 O O . SER A 1 646 ? 22.541 2.864 3.043 1.00 94.94 646 SER A O 1
ATOM 4990 N N . LEU A 1 647 ? 24.409 4.066 3.317 1.00 93.12 647 LEU A N 1
ATOM 4991 C CA . LEU A 1 647 ? 25.134 3.387 2.236 1.00 93.12 647 LEU A CA 1
ATOM 4992 C C . LEU A 1 647 ? 25.239 1.864 2.470 1.00 93.12 647 LEU A C 1
ATOM 4994 O O . LEU A 1 647 ? 25.194 1.088 1.517 1.00 93.12 647 LEU A O 1
ATOM 4998 N N . ALA A 1 648 ? 25.308 1.432 3.735 1.00 92.62 648 ALA A N 1
ATOM 4999 C CA . ALA A 1 648 ? 25.291 0.021 4.113 1.00 92.62 648 ALA A CA 1
ATOM 5000 C C . ALA A 1 648 ? 23.918 -0.633 3.874 1.00 92.62 648 ALA A C 1
ATOM 5002 O O . ALA A 1 648 ? 23.860 -1.757 3.379 1.00 92.62 648 ALA A O 1
ATOM 5003 N N . ASP A 1 649 ? 22.813 0.070 4.151 1.00 93.00 649 ASP A N 1
ATOM 5004 C CA . ASP A 1 649 ? 21.466 -0.422 3.833 1.00 93.00 649 ASP A CA 1
ATOM 5005 C C . ASP A 1 649 ? 21.266 -0.560 2.317 1.00 93.00 649 ASP A C 1
ATOM 5007 O O . ASP A 1 649 ? 20.686 -1.548 1.871 1.00 93.00 649 ASP A O 1
ATOM 5011 N N . ILE A 1 650 ? 21.806 0.370 1.516 1.00 95.38 650 ILE A N 1
ATOM 5012 C CA . ILE A 1 650 ? 21.786 0.251 0.051 1.00 95.38 650 ILE A CA 1
ATOM 5013 C C . ILE A 1 650 ? 22.632 -0.943 -0.430 1.00 95.38 650 ILE A C 1
ATOM 5015 O O . ILE A 1 650 ? 22.188 -1.697 -1.300 1.00 95.38 650 ILE A O 1
ATOM 5019 N N . LYS A 1 651 ? 23.831 -1.163 0.134 1.00 95.25 651 LYS A N 1
ATOM 5020 C CA . LYS A 1 651 ? 24.751 -2.234 -0.303 1.00 95.25 651 LYS A CA 1
ATOM 5021 C C . LYS A 1 651 ? 24.164 -3.644 -0.121 1.00 95.25 651 LYS A C 1
ATOM 5023 O O . LYS A 1 651 ? 24.406 -4.505 -0.968 1.00 95.25 651 LYS A O 1
ATOM 5028 N N . ARG A 1 652 ? 23.284 -3.860 0.869 1.00 95.31 652 ARG A N 1
ATOM 5029 C CA . ARG A 1 652 ? 22.521 -5.121 1.048 1.00 95.31 652 ARG A CA 1
ATOM 5030 C C . ARG A 1 652 ? 21.662 -5.507 -0.162 1.00 95.31 652 ARG A C 1
ATOM 5032 O O . ARG A 1 652 ? 21.362 -6.693 -0.346 1.00 95.31 652 ARG A O 1
ATOM 5039 N N . PHE A 1 653 ? 21.257 -4.546 -0.998 1.00 96.69 653 PHE A N 1
ATOM 5040 C CA . PHE A 1 653 ? 20.492 -4.823 -2.217 1.00 96.69 653 PHE A CA 1
ATOM 5041 C C . PHE A 1 653 ? 21.346 -5.304 -3.397 1.00 96.69 653 PHE A C 1
ATOM 5043 O O . PHE A 1 653 ? 20.783 -5.809 -4.368 1.00 96.69 653 PHE A O 1
ATOM 5050 N N . ASN A 1 654 ? 22.676 -5.210 -3.343 1.00 97.00 654 ASN A N 1
ATOM 5051 C CA . ASN A 1 654 ? 23.548 -5.831 -4.345 1.00 97.00 654 ASN A CA 1
ATOM 5052 C C . ASN A 1 654 ? 23.311 -7.351 -4.346 1.00 97.00 654 ASN A C 1
ATOM 5054 O O . ASN A 1 654 ? 23.094 -7.936 -3.282 1.00 97.00 654 ASN A O 1
ATOM 5058 N N . VAL A 1 655 ? 23.321 -8.014 -5.512 1.00 94.81 655 VAL A N 1
ATOM 5059 C CA . VAL A 1 655 ? 23.168 -9.486 -5.554 1.00 94.81 655 VAL A CA 1
ATOM 5060 C C . VAL A 1 655 ? 24.308 -10.141 -4.774 1.00 94.81 655 VAL A C 1
ATOM 5062 O O . VAL A 1 655 ? 24.064 -10.991 -3.920 1.00 94.81 655 VAL A O 1
ATOM 5065 N N . TYR A 1 656 ? 25.527 -9.647 -4.996 1.00 92.88 656 TYR A N 1
ATOM 5066 C CA . TYR A 1 656 ? 26.728 -9.985 -4.246 1.00 92.88 656 TYR A CA 1
ATOM 5067 C C . TYR A 1 656 ? 27.091 -8.782 -3.371 1.00 92.88 656 TYR A C 1
ATOM 5069 O O . TYR A 1 656 ? 27.481 -7.731 -3.874 1.00 92.88 656 TYR A O 1
ATOM 5077 N N . GLU A 1 657 ? 26.951 -8.919 -2.053 1.00 89.31 657 GLU A N 1
ATOM 5078 C CA . GLU A 1 657 ? 27.178 -7.821 -1.097 1.00 89.31 657 GLU A CA 1
ATOM 5079 C C . GLU A 1 657 ? 28.651 -7.373 -1.039 1.00 89.31 657 GLU A C 1
ATOM 5081 O O . GLU A 1 657 ? 28.939 -6.231 -0.697 1.00 89.31 657 GLU A O 1
ATOM 5086 N N . ALA A 1 658 ? 29.580 -8.238 -1.460 1.00 91.44 658 ALA A N 1
ATOM 5087 C CA . ALA A 1 658 ? 31.001 -7.922 -1.618 1.00 91.44 658 ALA A CA 1
ATOM 5088 C C . ALA A 1 658 ? 31.338 -7.106 -2.886 1.00 91.44 658 ALA A C 1
ATOM 5090 O O . ALA A 1 658 ? 32.478 -6.674 -3.031 1.00 91.44 658 ALA A O 1
ATOM 5091 N N . THR A 1 659 ? 30.392 -6.894 -3.810 1.00 93.06 659 THR A N 1
ATOM 5092 C CA . THR A 1 659 ?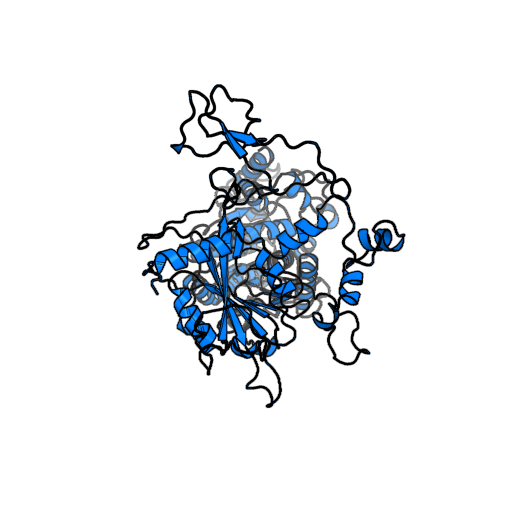 30.612 -6.012 -4.967 1.00 93.06 659 THR A CA 1
ATOM 5093 C C . THR A 1 659 ? 30.594 -4.553 -4.528 1.00 93.06 659 THR A C 1
ATOM 5095 O O . THR A 1 659 ? 29.648 -4.109 -3.865 1.00 93.06 659 THR A O 1
ATOM 5098 N N . GLU A 1 660 ? 31.616 -3.791 -4.922 1.00 92.75 660 GLU A N 1
ATOM 5099 C CA . GLU A 1 660 ? 31.690 -2.376 -4.583 1.00 92.75 660 GLU A CA 1
ATOM 5100 C C . GLU A 1 660 ? 30.722 -1.511 -5.388 1.00 92.75 660 GLU A C 1
ATOM 5102 O O . GLU A 1 660 ? 30.329 -1.813 -6.514 1.00 92.75 660 GLU A O 1
ATOM 5107 N N . MET A 1 661 ? 30.306 -0.410 -4.766 1.00 90.94 661 MET A N 1
ATOM 5108 C CA . MET A 1 661 ? 29.185 0.411 -5.232 1.00 90.94 661 MET A CA 1
ATOM 5109 C C . MET A 1 661 ? 29.415 1.030 -6.619 1.00 90.94 661 MET A C 1
ATOM 5111 O O . MET A 1 661 ? 28.450 1.253 -7.357 1.00 90.94 661 MET A O 1
ATOM 5115 N N . ASP A 1 662 ? 30.671 1.302 -6.975 1.00 89.50 662 ASP A N 1
ATOM 5116 C CA . ASP A 1 662 ? 31.066 1.905 -8.253 1.00 89.50 662 ASP A CA 1
ATOM 5117 C C . ASP A 1 662 ? 31.354 0.852 -9.351 1.00 89.50 662 ASP A C 1
ATOM 5119 O O . ASP A 1 662 ? 31.376 1.205 -10.529 1.00 89.50 662 ASP A O 1
ATOM 5123 N N . ASP A 1 663 ? 31.480 -0.440 -9.002 1.00 91.38 663 ASP A N 1
ATOM 5124 C CA . ASP A 1 663 ? 31.610 -1.557 -9.961 1.00 91.38 663 ASP A CA 1
ATOM 5125 C C . ASP A 1 663 ? 30.255 -2.025 -10.532 1.00 91.38 663 ASP A C 1
ATOM 5127 O O . ASP A 1 663 ? 30.204 -2.764 -11.527 1.00 91.38 663 ASP A O 1
ATOM 5131 N N . LEU A 1 664 ? 29.149 -1.613 -9.898 1.00 92.81 664 LEU A N 1
ATOM 5132 C CA . LEU A 1 664 ? 27.786 -1.967 -10.293 1.00 92.81 664 LEU A CA 1
ATOM 5133 C C . LEU A 1 664 ? 27.461 -1.467 -11.708 1.00 92.81 664 LEU A C 1
ATOM 5135 O O . LEU A 1 664 ? 27.713 -0.318 -12.073 1.00 92.81 664 LEU A O 1
ATOM 5139 N N . ALA A 1 665 ? 26.840 -2.333 -12.505 1.00 89.56 665 ALA A N 1
ATOM 5140 C CA . ALA A 1 665 ? 26.422 -2.004 -13.857 1.00 89.56 665 ALA A CA 1
ATOM 5141 C C . ALA A 1 665 ? 25.203 -1.068 -13.817 1.00 89.56 665 ALA A C 1
ATOM 5143 O O . ALA A 1 665 ? 24.136 -1.453 -13.338 1.00 89.56 665 ALA A O 1
ATOM 5144 N N . GLN A 1 666 ? 25.363 0.157 -14.323 1.00 88.50 666 GLN A N 1
ATOM 5145 C CA . GLN A 1 666 ? 24.279 1.138 -14.461 1.00 88.50 666 GLN A CA 1
ATOM 5146 C C . GLN A 1 666 ? 23.194 0.633 -15.422 1.00 88.50 666 GLN A C 1
ATOM 5148 O O . GLN A 1 666 ? 23.513 -0.044 -16.402 1.00 88.50 666 GLN A O 1
ATOM 5153 N N . ASP A 1 667 ? 21.931 0.980 -15.165 1.00 87.62 667 ASP A N 1
ATOM 5154 C CA . ASP A 1 667 ? 20.854 0.707 -16.125 1.00 87.62 667 ASP A CA 1
ATOM 5155 C C . ASP A 1 667 ? 20.869 1.711 -17.298 1.00 87.62 667 ASP A C 1
ATOM 5157 O O . ASP A 1 667 ? 21.560 2.736 -17.311 1.00 87.62 667 ASP A O 1
ATOM 5161 N N . LEU A 1 668 ? 20.081 1.393 -18.316 1.00 85.00 668 LEU A N 1
ATOM 5162 C CA . LEU A 1 668 ? 19.762 2.241 -19.451 1.00 85.00 668 LEU A CA 1
ATOM 5163 C C . LEU A 1 668 ? 19.149 3.570 -18.986 1.00 85.00 668 LEU A C 1
ATOM 5165 O O . LEU A 1 668 ? 18.440 3.628 -17.984 1.00 85.00 668 LEU A O 1
ATOM 5169 N N . TYR A 1 669 ? 19.360 4.631 -19.766 1.00 83.75 669 TYR A N 1
ATOM 5170 C CA . TYR A 1 669 ? 18.766 5.962 -19.560 1.00 83.75 669 TYR A CA 1
ATOM 5171 C C . TYR A 1 669 ? 19.249 6.730 -18.311 1.00 83.75 669 TYR A C 1
ATOM 5173 O O . TYR A 1 669 ? 18.730 7.805 -18.013 1.00 83.75 669 TYR A O 1
ATOM 5181 N N . ILE A 1 670 ? 20.283 6.239 -17.618 1.00 84.69 670 ILE A N 1
ATOM 5182 C CA . ILE A 1 670 ? 20.974 6.972 -16.549 1.00 84.69 670 ILE A CA 1
ATOM 5183 C C . ILE A 1 670 ? 21.911 8.034 -17.148 1.00 84.69 670 ILE A C 1
ATOM 5185 O O . ILE A 1 670 ? 22.886 7.710 -17.842 1.00 84.69 670 ILE A O 1
ATOM 5189 N N . SER A 1 671 ? 21.616 9.306 -16.860 1.00 81.44 671 SER A N 1
ATOM 5190 C CA . SER A 1 671 ? 22.375 10.478 -17.314 1.00 81.44 671 SER A CA 1
ATOM 5191 C C . SER A 1 671 ? 23.631 10.758 -16.479 1.00 81.44 671 SER A C 1
ATOM 5193 O O . SER A 1 671 ? 23.924 10.057 -15.507 1.00 81.44 671 SER A O 1
ATOM 5195 N N . GLN A 1 672 ? 24.399 11.781 -16.868 1.00 80.62 672 GLN A N 1
ATOM 5196 C CA . GLN A 1 672 ? 25.607 12.175 -16.144 1.00 80.62 672 GLN A CA 1
ATOM 5197 C C . GLN A 1 672 ? 25.280 12.824 -14.794 1.00 80.62 672 GLN A C 1
ATOM 5199 O O . GLN A 1 672 ? 25.829 12.426 -13.776 1.00 80.62 672 GLN A O 1
ATOM 5204 N N . GLU A 1 673 ? 24.302 13.720 -14.758 1.00 84.00 673 GLU A N 1
ATOM 5205 C CA . GLU A 1 673 ? 23.815 14.370 -13.531 1.00 84.00 673 GLU A CA 1
ATOM 5206 C C . GLU A 1 673 ? 23.274 13.344 -12.531 1.00 84.00 673 GLU A C 1
ATOM 5208 O O . GLU A 1 673 ? 23.471 13.502 -11.334 1.00 84.00 673 GLU A O 1
ATOM 5213 N N . LEU A 1 674 ? 22.630 12.270 -13.006 1.00 86.94 674 LEU A N 1
ATOM 5214 C CA . LEU A 1 674 ? 22.165 11.180 -12.143 1.00 86.94 674 LEU A CA 1
ATOM 5215 C C . LEU A 1 674 ? 23.331 10.345 -11.593 1.00 86.94 674 LEU A C 1
ATOM 5217 O O . LEU A 1 674 ? 23.296 9.977 -10.419 1.00 86.94 674 LEU A O 1
ATOM 5221 N N . ARG A 1 675 ? 24.388 10.098 -12.385 1.00 87.62 675 ARG A N 1
ATOM 5222 C CA . ARG A 1 675 ? 25.646 9.516 -11.875 1.00 87.62 675 ARG A CA 1
ATOM 5223 C C . ARG A 1 675 ? 26.279 10.403 -10.807 1.00 87.62 675 ARG A C 1
ATOM 5225 O O . ARG A 1 675 ? 26.655 9.902 -9.751 1.00 87.62 675 ARG A O 1
ATOM 5232 N N . ASP A 1 676 ? 26.384 11.701 -11.070 1.00 89.44 676 ASP A N 1
ATOM 5233 C CA . ASP A 1 676 ? 27.075 12.643 -10.190 1.00 89.44 676 ASP A CA 1
ATOM 5234 C C . ASP A 1 676 ? 26.270 12.927 -8.911 1.00 89.44 676 ASP A C 1
ATOM 5236 O O . ASP A 1 676 ? 26.848 12.965 -7.826 1.00 89.44 676 ASP A O 1
ATOM 5240 N N . ALA A 1 677 ? 24.937 13.004 -8.996 1.00 90.94 677 ALA A N 1
ATOM 5241 C CA . ALA A 1 677 ? 24.044 13.099 -7.842 1.00 90.94 677 ALA A CA 1
ATOM 5242 C C . ALA A 1 677 ? 24.088 11.832 -6.975 1.00 90.94 677 ALA A C 1
ATOM 5244 O O . ALA A 1 677 ? 24.223 11.936 -5.755 1.00 90.94 677 ALA A O 1
ATOM 5245 N N . VAL A 1 678 ? 24.051 10.633 -7.576 1.00 92.25 678 VAL A N 1
ATOM 5246 C CA . VAL A 1 678 ? 24.226 9.382 -6.819 1.00 92.25 678 VAL A CA 1
ATOM 5247 C C . VAL A 1 678 ? 25.614 9.342 -6.180 1.00 92.25 678 VAL A C 1
ATOM 5249 O O . VAL A 1 678 ? 25.714 9.066 -4.987 1.00 92.25 678 VAL A O 1
ATOM 5252 N N . LYS A 1 679 ? 26.679 9.699 -6.907 1.00 92.38 679 LYS A N 1
ATOM 5253 C CA . LYS A 1 679 ? 28.047 9.743 -6.371 1.00 92.38 679 LYS A CA 1
ATOM 5254 C C . LYS A 1 679 ? 28.192 10.718 -5.199 1.00 92.38 679 LYS A C 1
ATOM 5256 O O . LYS A 1 679 ? 28.776 10.340 -4.187 1.00 92.38 679 LYS A O 1
ATOM 5261 N N . ALA A 1 680 ? 27.620 11.918 -5.289 1.00 93.62 680 ALA A N 1
ATOM 5262 C CA . ALA A 1 680 ? 27.563 12.861 -4.173 1.00 93.62 680 ALA A CA 1
ATOM 5263 C C . ALA A 1 680 ? 26.775 12.274 -2.988 1.00 93.62 680 ALA A C 1
ATOM 5265 O O . ALA A 1 680 ? 27.267 12.276 -1.862 1.00 93.62 680 ALA A O 1
ATOM 5266 N N . SER A 1 681 ? 25.617 11.654 -3.247 1.00 93.62 681 SER A N 1
ATOM 5267 C CA . SER A 1 681 ? 24.808 10.987 -2.215 1.00 93.62 681 SER A CA 1
ATOM 5268 C C . SER A 1 681 ? 25.486 9.768 -1.570 1.00 93.62 681 SER A C 1
ATOM 5270 O O . SER A 1 681 ? 25.003 9.268 -0.561 1.00 93.62 681 SER A O 1
ATOM 5272 N N . ARG A 1 682 ? 26.594 9.253 -2.121 1.00 92.00 682 ARG A N 1
ATOM 5273 C CA . ARG A 1 682 ? 27.426 8.198 -1.504 1.00 92.00 682 ARG A CA 1
ATOM 5274 C C . ARG A 1 682 ? 28.517 8.759 -0.586 1.00 92.00 682 ARG A C 1
ATOM 5276 O O . ARG A 1 682 ? 29.099 7.993 0.175 1.00 92.00 682 ARG A O 1
ATOM 5283 N N . GLN A 1 683 ? 28.800 10.059 -0.671 1.00 86.12 683 GLN A N 1
ATOM 5284 C CA . GLN A 1 683 ? 29.839 10.757 0.097 1.00 86.12 683 GLN A CA 1
ATOM 5285 C C . GLN A 1 683 ? 29.281 11.519 1.312 1.00 86.12 683 GLN A C 1
ATOM 5287 O O . GLN A 1 683 ? 30.047 11.835 2.220 1.00 86.12 683 GLN A O 1
ATOM 5292 N N . SER A 1 684 ? 27.970 11.792 1.324 1.00 73.06 684 SER A N 1
ATOM 5293 C CA . SER A 1 684 ? 27.193 12.373 2.433 1.00 73.06 684 SER A CA 1
ATOM 5294 C C . SER A 1 684 ? 26.651 11.323 3.406 1.00 73.06 684 SER A C 1
ATOM 5296 O O . SER A 1 684 ? 26.869 11.466 4.621 1.00 73.06 684 SER A O 1
#

Foldseek 3Di:
DDDDDDDPVVVVVVVVVCVVLDQAPVRVVCCVLVCDPVRPDFAADSLQALVSDPCSPPDPGKHKDKDDDPLADCVVEADPCAPNDPPSVPDRYIHIDIDCVVPDDPDDDDDDDPPDPDDCPDPVNVVCSPDDPPPVCVVVPCCVLDPPDPDDPPPSPDLDQAFWAEDAFDQLQDDLLVVEEFQEEEEEAQDPPVDDDLFFHDYLVSLLNRQLLNHHQWHKYKYWADDPRVVSVCVSCVSSQWWFDAKAKEFEAAPVLDFDFDDDPPDPGTDRIIIITMTTHDHPDDDPPDDADFDPDDPDFGDPDPDTPGDDGHPSQFNPPPDDSYHYDYDDPVSDDDPVVVVVVCNRHPSTAYEYEPDAQVRTGGSYYYYHAEEEFEQCQWALNLLLLLLVQLRQYEYEYEEAFCDDDPQADGGLVVSQVVSQVSNVVSGRRHGYDYDNDDLLDLVRLLCSLVVRCSVRVFHAEYEAPWADADQQAPVGDDPVNLCRGQSNQQVSLVSNCVSNVVRLQVCLVSSHQGEYEYAAADPDQPFLFDDDDPPDDDTPHRVLCVRRYPSNVCSRVSSLVSQQVVLVVQAQGYAREYEYEFFAEDTSNCVVVDDPCVVQLQQHFHSNLSSVQVVVSSVPRGNHNGSYRYYSLLSVLVVPDAPLNVLVRRPNSPDDPVSHHGDGNQGPVNVVSSVVSNVD

Sequence (684 aa):
MAVAAASDQDAVKAITSHFLSAPTAKQRLLTRLMKSTDNRYQEFCLQLTRSDCPDPHACQKLHFKPVFYPQTDPSYGHCSYLNTCHRTSTCKYLHFELDTDPPQQPFTFQTTDPRHPYEANSEEAKEIGLIHPSRTLREHGFDSWIRLSTSTAENAGERRQEEAQWIDCDLKNFDYSMLGKFDVILADPPWDIHMSLPYGTMSDDDMRAMPVPVLQDEGLIFLWTTGRAMELGRELLAHWGYTRIDELIWVKVGQTQRLIRTGRTGHHLNHTKEHCMVGAKVPSPPSPGVESKPLLGSTQKYVGSRVAGVPPPLPDWVHCGINADVIVSEVRDTSRKPDELYAIIERLCPGGRKVELFGRKHNVRRGWLTLGRTAFITGGSRGIGLEIGKSLASRGANVIIAAKTATPHAKLPGTIFTACDEISASAQSSGPNGVAHPIQLDIRDATAVESAINDAASKFGGLDIVINNASAISMAPTHKASVKSYDLMNGINARGSWLVSRFALPHLLESAGKGKNPHILTLSPPLNFNTLSTTPGPKCPPSIFPHQIAQTASAYTIAKFGMSLLTLGLSAETLGRIGVNSLWPYTLIATSAMKIVSKDADVEERRWRKPSIVAEAAVRVVGESGESFTGQFLVDELYLREKGLSLADIKRFNVYEATEMDDLAQDLYISQELRDAVKASRQS

pLDDT: mean 73.61, std 21.56, range [28.55, 98.81]

Organism: NCBI:txid307758

Secondary structure (DSSP, 8-state):
-------HHHHHHHHHHHHHHSPPHHHHHHHHHS--TTS---PBPTT-SSTT-SSTTT--SB-EEEE--TT--GGG-B-TTGGG-TTTTT--SBEEEE---S-----------TT----TTSHHHHHHHHS-HHHHHHHTTGGGTS----S-TTS------PPBEE----TTTS-GGGG---SEEEE---B--SS--SS--B-HHHHHHS-GGGS-SSEEEEEEE-TTHHHHHHHHHHHTTPEEEEEEEEEEE-TTSPBP-B--TT-SS-B-EEEEEEEEE-PSPPPTTPPPPPPSS--S--TT-SSTT-PPP--TT--TTSS-SEEEEE--STT---THHHHHHHHHSTT--EEEET--TTT--BTEEE----EEEETTTSTHHHHHHHHHHTTT--EEEEES-SS-BTTB---HHHHHHHHHHHHHTT-S---EEEEE--TT-HHHHHHHHHHHHHHHT---EEEE---------TTT--HHHHHHHHHHTHHHHHHHHHHHHHHHHHHHHTT---EEEE------TTTS-----TTS--SSS-HHHHHH-HHHHHHHHHHHHHHHHHHHHTTTT-EEEEEE-SB-B--TTHHHHSTTHHHHGGG-B-THHHHHHHHHHTTS-TTTS-S-EEEHHHHHHHTT--HHHHHTTBSSTTS-TTTSPBPTT--HHHHHHHHHHTT-

Radius of gyration: 33.94 Å; chains: 1; bounding box: 76×66×110 Å